Protein 8W0N (pdb70)

Foldseek 3Di:
DFQQLAAAEEEFAQLLFFLNLLLLLLSLLSAYEYEAEHADPVTDNVVSQVSSVVNHYHYDYDYAQLLDLVRLLVSQVCSCVPRNHHAEYELEWADFDFAAPVPDDPVRLVVRLSNQAVSLLSNLVNNVVRCLVVLHLHEYEYEAALLLPDPDGRTNSNSVRRVNNLVSFLVVQVVCVVSNYAGEYEHEAAEPIPVSCVVLVPPVSVQVSLQLAQQRDHHYSNLSSVVVVCCRHCVCSVDHSYYHYDYNCNNVTGHDDD/DFQQLAAAEEEFAQCLFFLNLLLLLVSLLNAYEYEAEHADCVSVSVVSQVSSVVSHYHYDYDYAQLLDLVRLLVSQVCSCVPRNAHAEYELEWADFDFDAPVPDDVVRLCVRLSRQAVSLLSNLVNNVVRCQVPLHLHEYEYEAALLLPDPDGRTNSNSVRRVNNLVSQLVSQVVCVVSNYAGEYEHEAAEPIVVVCVVQVPPVSVQVSQQLAQQRDHHYSNLSSVVVVCCRHCVVSVDHSYYHYDYNCNNVTGHDDD

InterPro domains:
  IPR002347 Short-chain dehydrogenase/reductase SDR [PF13561] (14-251)
  IPR002347 Short-chain dehydrogenase/reductase SDR [PR00080] (84-95)
  IPR002347 Short-chain dehydrogenase/reductase SDR [PR00080] (138-146)
  IPR002347 Short-chain dehydrogenase/reductase SDR [PR00080] (158-177)
  IPR002347 Short-chain dehydrogenase/reductase SDR [PR00081] (9-26)
  IPR002347 Short-chain dehydrogenase/reductase SDR [PR00081] (84-95)
  IPR002347 Short-chain dehydrogenase/reductase SDR [PR00081] (132-148)
  IPR002347 Short-chain dehydrogenase/reductase SDR [PR00081] (158-177)
  IPR002347 Short-chain dehydrogenase/reductase SDR [PR00081] (179-196)
  IPR002347 Short-chain dehydrogenase/reductase SDR [PR00081] (214-234)
  IPR020904 Short-chain dehydrogenase/reductase, conserved site [PS00061] (145-173)
  IPR036291 NAD(P)-binding domain superfamily [SSF51735] (6-252)
  IPR050259 Short-chain dehydrogenases/reductases [PTHR42879] (4-252)

B-factor: mean 18.93, std 8.7, range [7.74, 87.68]

Organism: Bacillus subtilis (strain 168) (NCBI:txid224308)

Structure (mmCIF, N/CA/C/O backbone):
data_8W0N
#
_entry.id   8W0N
#
_cell.length_a   64.844
_cell.length_b   127.698
_cell.length_c   63.598
_cell.angle_alpha   90.000
_cell.angle_beta   109.381
_cell.angle_gamma   90.000
#
_symmetry.space_group_name_H-M   'C 1 2 1'
#
loop_
_entity.id
_entity.type
_entity.pdbx_description
1 polymer IRED
2 non-polymer NICOTINAMIDE-ADENINE-DINUCLEOTIDE
3 non-polymer 'DIMETHYL SULFOXIDE'
4 non-polymer DI(HYDROXYETHYL)ETHER
5 non-polymer 'PHOSPHATE ION'
6 water water
#
loop_
_atom_site.group_PDB
_atom_site.id
_atom_site.type_symbol
_atom_site.label_atom_id
_atom_site.label_alt_id
_atom_site.label_comp_id
_atom_site.label_asym_id
_atom_site.label_entity_id
_atom_site.label_seq_id
_atom_site.pdbx_PDB_ins_code
_atom_site.Cartn_x
_atom_site.Cartn_y
_atom_site.Cartn_z
_atom_site.occupancy
_atom_site.B_iso_or_equiv
_atom_site.auth_seq_id
_atom_site.auth_comp_id
_atom_site.auth_asym_id
_atom_site.auth_atom_id
_atom_site.pdbx_PDB_model_num
ATOM 1 N N . MET A 1 1 ? 0.276 -30.615 4.177 1.000 20.250 1 MET A N 1
ATOM 2 C CA . MET A 1 1 ? 0.215 -29.844 2.898 1.000 17.818 1 MET A CA 1
ATOM 3 C C . MET A 1 1 ? 1.598 -29.358 2.490 1.000 18.138 1 MET A C 1
ATOM 4 O O . MET A 1 1 ? 1.933 -29.428 1.300 1.000 18.312 1 MET A O 1
ATOM 9 N N . TYR A 1 2 ? 2.370 -28.807 3.433 1.000 15.712 2 TYR A N 1
ATOM 10 C CA . TYR A 1 2 ? 3.678 -28.243 3.132 1.000 16.354 2 TYR A CA 1
ATOM 11 C C . TYR A 1 2 ? 4.735 -29.157 3.734 1.000 17.945 2 TYR A C 1
ATOM 12 O O . TYR A 1 2 ? 5.011 -29.108 4.923 1.000 17.394 2 TYR A O 1
ATOM 21 N N . PRO A 1 3 ? 5.338 -30.057 2.940 1.000 18.702 3 PRO A N 1
ATOM 22 C CA . PRO A 1 3 ? 6.220 -31.063 3.520 1.000 19.620 3 PRO A CA 1
ATOM 23 C C . PRO A 1 3 ? 7.411 -30.486 4.287 1.000 19.778 3 PRO A C 1
ATOM 24 O O . PRO A 1 3 ? 7.941 -31.098 5.196 1.000 20.988 3 PRO A O 1
ATOM 28 N N . ASP A 1 4 ? 7.846 -29.289 3.908 1.000 19.926 4 ASP A N 1
ATOM 29 C CA . ASP A 1 4 ? 9.008 -28.666 4.513 1.000 19.097 4 ASP A CA 1
ATOM 30 C C . ASP A 1 4 ? 8.727 -28.192 5.938 1.000 18.593 4 ASP A C 1
ATOM 31 O O . ASP A 1 4 ? 9.664 -27.927 6.692 1.000 20.928 4 ASP A O 1
ATOM 36 N N . LEU A 1 5 ? 7.444 -28.099 6.342 1.000 17.777 5 LEU A N 1
ATOM 37 C CA . LEU A 1 5 ? 7.143 -27.675 7.697 1.000 17.328 5 LEU A CA 1
ATOM 38 C C . LEU A 1 5 ? 7.271 -28.814 8.710 1.000 18.060 5 LEU A C 1
ATOM 39 O O . LEU A 1 5 ? 7.305 -28.559 9.919 1.000 18.705 5 LEU A O 1
ATOM 44 N N . LYS A 1 6 ? 7.309 -30.067 8.250 1.000 19.392 6 LYS A N 1
ATOM 45 C CA . LYS A 1 6 ? 7.454 -31.188 9.166 1.000 19.949 6 LYS A CA 1
ATOM 46 C C . LYS A 1 6 ? 8.720 -31.034 9.987 1.000 19.553 6 LYS A C 1
ATOM 47 O O . LYS A 1 6 ? 9.801 -30.830 9.439 1.000 21.710 6 LYS A O 1
ATOM 53 N N . GLY A 1 7 ? 8.571 -31.080 11.308 1.000 20.296 7 GLY A N 1
ATOM 54 C CA . GLY A 1 7 ? 9.707 -30.944 12.201 1.000 21.607 7 GLY A CA 1
ATOM 55 C C . GLY A 1 7 ? 10.203 -29.533 12.472 1.000 20.380 7 GLY A C 1
ATOM 56 O O . GLY A 1 7 ? 11.104 -29.355 13.302 1.000 21.785 7 GLY A O 1
ATOM 57 N N . LYS A 1 8 ? 9.614 -28.517 11.828 1.000 19.020 8 LYS A N 1
ATOM 58 C CA . LYS A 1 8 ? 9.981 -27.143 12.117 1.000 18.137 8 LYS A CA 1
ATOM 59 C C . LYS A 1 8 ? 9.428 -26.775 13.493 1.000 17.554 8 LYS A C 1
ATOM 60 O O . LYS A 1 8 ? 8.323 -27.186 13.865 1.000 19.557 8 LYS A O 1
ATOM 66 N N . VAL A 1 9 ? 10.181 -25.933 14.201 1.000 17.105 9 VAL A N 1
ATOM 67 C CA . VAL A 1 9 ? 9.790 -25.468 15.520 1.000 17.071 9 VAL A CA 1
ATOM 68 C C . VAL A 1 9 ? 9.184 -24.078 15.364 1.000 16.079 9 VAL A C 1
ATOM 69 O O . VAL A 1 9 ? 9.853 -23.141 14.931 1.000 16.603 9 VAL A O 1
ATOM 73 N N . VAL A 1 10 ? 7.917 -23.951 15.771 1.000 15.110 10 VAL A N 1
ATOM 74 C CA . VAL A 1 10 ? 7.176 -22.709 15.664 1.000 15.248 10 VAL A CA 1
ATOM 75 C C . VAL A 1 10 ? 6.690 -22.286 17.050 1.000 16.472 10 VAL A C 1
ATOM 76 O O . VAL A 1 10 ? 6.053 -23.069 17.746 1.000 16.892 10 VAL A O 1
ATOM 80 N N . ALA A 1 11 ? 7.028 -21.069 17.457 1.000 15.252 11 ALA A N 1
ATOM 81 C CA . ALA A 1 11 ? 6.518 -20.498 18.697 1.000 14.481 11 ALA A CA 1
ATOM 82 C C . ALA A 1 11 ? 5.438 -19.480 18.362 1.000 13.479 11 ALA A C 1
ATOM 83 O O . ALA A 1 11 ? 5.616 -18.688 17.454 1.000 14.786 11 ALA A O 1
ATOM 85 N N . ILE A 1 12 ? 4.332 -19.515 19.120 1.000 14.093 12 ILE A N 1
ATOM 86 C CA . ILE A 1 12 ? 3.175 -18.688 18.839 1.000 13.586 12 ILE A CA 1
ATOM 87 C C . ILE A 1 12 ? 2.758 -18.004 20.139 1.000 13.078 12 ILE A C 1
ATOM 88 O O . ILE A 1 12 ? 2.465 -18.694 21.124 1.000 14.322 1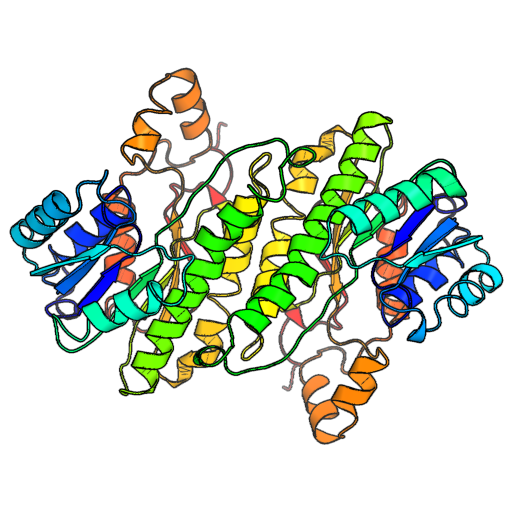2 ILE A O 1
ATOM 93 N N . THR A 1 13 ? 2.723 -16.676 20.152 1.000 13.963 13 THR A N 1
ATOM 94 C CA . THR A 1 13 ? 2.241 -15.973 21.321 1.000 13.041 13 THR A CA 1
ATOM 95 C C . THR A 1 13 ? 0.722 -15.860 21.308 1.000 14.948 13 THR A C 1
ATOM 96 O O . THR A 1 13 ? 0.082 -15.852 20.278 1.000 14.966 13 THR A O 1
ATOM 100 N N . GLY A 1 14 ? 0.141 -15.797 22.509 1.000 15.718 14 GLY A N 1
ATOM 101 C CA . GLY A 1 14 ? -1.305 -15.682 22.614 1.000 16.887 14 GLY A CA 1
ATOM 102 C C . GLY A 1 14 ? -2.040 -16.870 22.001 1.000 15.879 14 GLY A C 1
ATOM 103 O O . GLY A 1 14 ? -3.086 -16.711 21.404 1.000 18.737 14 GLY A O 1
ATOM 104 N N . ALA A 1 15 ? -1.526 -18.085 22.236 1.000 16.109 15 ALA A N 1
ATOM 105 C CA . ALA A 1 15 ? -1.967 -19.252 21.484 1.000 15.852 15 ALA A CA 1
ATOM 106 C C . ALA A 1 15 ? -2.956 -20.125 22.245 1.000 17.017 15 ALA A C 1
ATOM 107 O O . ALA A 1 15 ? -3.345 -21.171 21.725 1.000 16.407 15 ALA A O 1
ATOM 109 N N . ALA A 1 16 ? -3.452 -19.664 23.420 1.000 16.279 16 ALA A N 1
ATOM 110 C CA . ALA A 1 16 ? -4.486 -20.441 24.114 1.000 16.778 16 ALA A CA 1
ATOM 111 C C . ALA A 1 16 ? -5.896 -20.217 23.579 1.000 16.425 16 ALA A C 1
ATOM 112 O O . ALA A 1 16 ? -6.795 -20.983 23.907 1.000 18.662 16 ALA A O 1
ATOM 114 N N . THR A 1 17 ? -6.061 -19.208 22.715 1.000 15.522 17 THR A N 1
ATOM 115 C CA . THR A 1 17 ? -7.351 -18.800 22.213 1.000 15.877 17 THR A CA 1
ATOM 116 C C . THR A 1 17 ? -7.217 -18.347 20.771 1.000 14.347 17 THR A C 1
ATOM 117 O O . THR A 1 17 ? -6.105 -18.084 20.278 1.000 14.669 17 THR A O 1
ATOM 121 N N . GLY A 1 18 ? -8.386 -18.229 20.131 1.000 15.069 18 GLY A N 1
ATOM 122 C CA . GLY A 1 18 ? -8.494 -17.418 18.929 1.000 14.127 18 GLY A CA 1
ATOM 123 C C . GLY A 1 18 ? -7.573 -17.837 17.793 1.000 14.431 18 GLY A C 1
ATOM 124 O O . GLY A 1 18 ? -7.395 -19.005 17.488 1.000 15.114 18 GLY A O 1
ATOM 125 N N . LEU A 1 19 ? -7.031 -16.831 17.108 1.000 12.744 19 LEU A N 1
ATOM 126 C CA . LEU A 1 19 ? -6.209 -17.081 15.935 1.000 12.982 19 LEU A CA 1
ATOM 127 C C . LEU A 1 19 ? -4.930 -17.831 16.315 1.000 12.367 19 LEU A C 1
ATOM 128 O O . LEU A 1 19 ? -4.469 -18.650 15.522 1.000 13.353 19 LEU A O 1
ATOM 133 N N . GLY A 1 20 ? -4.363 -17.542 17.481 1.000 12.875 20 GLY A N 1
ATOM 134 C CA . GLY A 1 20 ? -3.176 -18.239 17.896 1.000 13.230 20 GLY A CA 1
ATOM 135 C C . GLY A 1 20 ? -3.394 -19.732 18.075 1.000 14.238 20 GLY A C 1
ATOM 136 O O . GLY A 1 20 ? -2.609 -20.540 17.630 1.000 14.252 20 GLY A O 1
ATOM 137 N N . LYS A 1 21 ? -4.514 -20.078 18.705 1.000 13.318 21 LYS A N 1
ATOM 138 C CA . LYS A 1 21 ? -4.927 -21.468 18.817 1.000 14.676 21 LYS A CA 1
ATOM 139 C C . LYS A 1 21 ? -5.097 -22.115 17.445 1.000 15.619 21 LYS A C 1
ATOM 140 O O . LYS A 1 21 ? -4.632 -23.220 17.218 1.000 15.527 21 LYS A O 1
ATOM 146 N N . ALA A 1 22 ? -5.791 -21.432 16.547 1.000 14.850 22 ALA A N 1
ATOM 147 C CA . ALA A 1 22 ? -6.038 -21.995 15.233 1.000 13.961 22 ALA A CA 1
ATOM 148 C C . ALA A 1 22 ? -4.725 -22.227 14.494 1.000 14.656 22 ALA A C 1
ATOM 149 O O . ALA A 1 22 ? -4.549 -23.239 13.786 1.000 15.301 22 ALA A O 1
ATOM 151 N N . MET A 1 23 ? -3.805 -21.278 14.599 1.000 13.779 23 MET A N 1
ATOM 152 C CA . MET A 1 23 ? -2.496 -21.461 13.981 1.000 13.695 23 MET A CA 1
ATOM 153 C C . MET A 1 23 ? -1.737 -22.620 14.599 1.000 14.303 23 MET A C 1
ATOM 154 O O . MET A 1 23 ? -1.143 -23.414 13.885 1.000 15.041 23 MET A O 1
ATOM 159 N N . ALA A 1 24 ? -1.772 -22.737 15.926 1.000 13.922 24 ALA A N 1
ATOM 160 C CA . ALA A 1 24 ? -1.105 -23.861 16.573 1.000 15.042 24 ALA A CA 1
ATOM 161 C C . ALA A 1 24 ? -1.604 -25.193 15.995 1.000 15.146 24 ALA A C 1
ATOM 162 O O . ALA A 1 24 ? -0.816 -26.047 15.636 1.000 15.988 24 ALA A O 1
ATOM 164 N N . ILE A 1 25 ? -2.933 -25.352 15.922 1.000 14.765 25 ILE A N 1
ATOM 165 C CA . ILE A 1 25 ? -3.526 -26.566 15.422 1.000 16.071 25 ILE A CA 1
ATOM 166 C C . ILE A 1 25 ? -3.123 -26.819 13.965 1.000 16.168 25 ILE A C 1
ATOM 167 O O . ILE A 1 25 ? -2.801 -27.948 13.607 1.000 16.695 25 ILE A O 1
ATOM 172 N N . ARG A 1 26 ? -3.196 -25.797 13.104 1.000 15.652 26 ARG A N 1
ATOM 173 C CA . ARG A 1 26 ? -2.785 -25.954 11.720 1.000 16.122 26 ARG A CA 1
ATOM 174 C C . ARG A 1 26 ? -1.318 -26.378 11.609 1.000 15.963 26 ARG A C 1
ATOM 175 O O . ARG A 1 26 ? -0.993 -27.252 10.803 1.000 16.520 26 ARG A O 1
ATOM 183 N N . PHE A 1 27 ? -0.405 -25.778 12.382 1.000 15.092 27 PHE A N 1
ATOM 184 C CA . PHE A 1 27 ? 0.980 -26.219 12.329 1.000 15.905 27 PHE A CA 1
ATOM 185 C C . PHE A 1 27 ? 1.079 -27.665 12.817 1.000 16.093 27 PHE A C 1
ATOM 186 O O . PHE A 1 27 ? 1.925 -28.394 12.367 1.000 17.193 27 PHE A O 1
ATOM 194 N N . GLY A 1 28 ? 0.220 -28.073 13.764 1.000 16.906 28 GLY A N 1
ATOM 195 C CA . GLY A 1 28 ? 0.144 -29.478 14.113 1.000 18.267 28 GLY A CA 1
ATOM 196 C C . GLY A 1 28 ? -0.193 -30.366 12.920 1.000 19.285 28 GLY A C 1
ATOM 197 O O . GLY A 1 28 ? 0.422 -31.410 12.730 1.000 19.184 28 GLY A O 1
ATOM 198 N N A LYS A 1 29 ? -1.181 -29.952 12.112 0.500 18.510 29 LYS A N 1
ATOM 199 N N B LYS A 1 29 ? -1.176 -29.954 12.109 0.500 18.918 29 LYS A N 1
ATOM 200 C CA A LYS A 1 29 ? -1.552 -30.702 10.919 0.500 18.383 29 LYS A CA 1
ATOM 201 C CA B LYS A 1 29 ? -1.549 -30.710 10.921 0.500 19.330 29 LYS A CA 1
ATOM 202 C C A LYS A 1 29 ? -0.361 -30.822 9.967 0.500 19.120 29 LYS A C 1
ATOM 203 C C B LYS A 1 29 ? -0.362 -30.824 9.964 0.500 19.464 29 LYS A C 1
ATOM 204 O O A LYS A 1 29 ? -0.251 -31.788 9.229 0.500 21.221 29 LYS A O 1
ATOM 205 O O B LYS A 1 29 ? -0.249 -31.803 9.241 0.500 21.534 29 LYS A O 1
ATOM 216 N N . GLU A 1 30 ? 0.508 -29.811 9.953 1.000 16.892 30 GLU A N 1
ATOM 217 C CA . GLU A 1 30 ? 1.716 -29.811 9.128 1.000 17.814 30 GLU A CA 1
ATOM 218 C C . GLU A 1 30 ? 2.886 -30.536 9.796 1.000 18.002 30 GLU A C 1
ATOM 219 O O . GLU A 1 30 ? 4.013 -30.537 9.270 1.000 19.463 30 GLU A O 1
ATOM 225 N N . HIS A 1 31 ? 2.637 -31.140 10.973 1.000 18.757 31 HIS A N 1
ATOM 226 C CA . HIS A 1 31 ? 3.621 -31.949 11.676 1.000 19.763 31 HIS A CA 1
ATOM 227 C C . HIS A 1 31 ? 4.777 -31.121 12.222 1.000 19.245 31 HIS A C 1
ATOM 228 O O . HIS A 1 31 ? 5.908 -31.605 12.342 1.000 20.638 31 HIS A O 1
ATOM 235 N N . ALA A 1 32 ? 4.473 -29.873 12.580 1.000 18.105 32 ALA A N 1
ATOM 236 C CA . ALA A 1 32 ? 5.458 -29.025 13.225 1.000 17.668 32 ALA A CA 1
ATOM 237 C C . ALA A 1 32 ? 5.494 -29.285 14.733 1.000 18.413 32 ALA A C 1
ATOM 238 O O . ALA A 1 32 ? 4.647 -29.990 15.268 1.000 19.057 32 ALA A O 1
ATOM 240 N N . LYS A 1 33 ? 6.502 -28.693 15.372 1.000 18.002 33 LYS A N 1
ATOM 241 C CA . LYS A 1 33 ? 6.720 -28.709 16.811 1.000 18.587 33 LYS A CA 1
ATOM 242 C C . LYS A 1 33 ? 6.379 -27.334 17.350 1.000 17.982 33 LYS A C 1
ATOM 243 O O . LYS A 1 33 ? 7.045 -26.364 17.006 1.000 18.254 33 LYS A O 1
ATOM 249 N N . VAL A 1 34 ? 5.293 -27.260 18.136 1.000 17.721 34 VAL A N 1
ATOM 250 C CA . VAL A 1 34 ? 4.687 -25.971 18.460 1.000 17.870 34 VAL A CA 1
ATOM 251 C C . VAL A 1 34 ? 4.909 -25.615 19.934 1.000 17.513 34 VAL A C 1
ATOM 252 O O . VAL A 1 34 ? 4.602 -26.392 20.854 1.000 18.576 34 VAL A O 1
ATOM 256 N N . VAL A 1 35 ? 5.402 -24.396 20.154 1.000 16.567 35 VAL A N 1
ATOM 257 C CA . VAL A 1 35 ? 5.488 -23.803 21.483 1.000 16.273 35 VAL A CA 1
ATOM 258 C C . VAL A 1 35 ? 4.304 -22.857 21.621 1.000 16.723 35 VAL A C 1
ATOM 259 O O . VAL A 1 35 ? 4.209 -21.846 20.936 1.000 16.033 35 VAL A O 1
ATOM 263 N N . ILE A 1 36 ? 3.393 -23.233 22.509 1.000 16.552 36 ILE A N 1
ATOM 264 C CA . ILE A 1 36 ? 2.144 -22.526 22.748 1.000 16.634 36 ILE A CA 1
ATOM 265 C C . ILE A 1 36 ? 2.368 -21.595 23.933 1.000 16.240 36 ILE A C 1
ATOM 266 O O . ILE A 1 36 ? 2.348 -22.038 25.086 1.000 17.062 36 ILE A O 1
ATOM 271 N N . ASN A 1 37 ? 2.643 -20.324 23.661 1.000 16.117 37 ASN A N 1
ATOM 272 C CA . ASN A 1 37 ? 2.684 -19.348 24.727 1.000 15.434 37 ASN A CA 1
ATOM 273 C C . ASN A 1 37 ? 1.234 -18.967 25.070 1.000 15.738 37 ASN A C 1
ATOM 274 O O . ASN A 1 37 ? 0.366 -18.834 24.209 1.000 16.182 37 ASN A O 1
ATOM 279 N N . TYR A 1 38 ? 1.001 -18.753 26.363 1.000 15.926 38 TYR A N 1
ATOM 280 C CA . TYR A 1 38 ? -0.301 -18.334 26.861 1.000 17.591 38 TYR A CA 1
ATOM 281 C C . TYR A 1 38 ? -0.099 -17.294 27.951 1.000 16.800 38 TYR A C 1
ATOM 282 O O . TYR A 1 38 ? 0.967 -17.220 28.543 1.000 17.541 38 TYR A O 1
ATOM 291 N N . TYR A 1 39 ? -1.117 -16.456 28.180 1.000 17.669 39 TYR A N 1
ATOM 292 C CA . TYR A 1 39 ? -0.992 -15.324 29.093 1.000 18.738 39 TYR A CA 1
ATOM 293 C C . TYR A 1 39 ? -1.261 -15.659 30.554 1.000 19.445 39 TYR A C 1
ATOM 294 O O . TYR A 1 39 ? -0.545 -15.141 31.412 1.000 20.397 39 TYR A O 1
ATOM 303 N N . SER A 1 40 ? -2.324 -16.426 30.828 1.000 20.245 40 SER A N 1
ATOM 304 C CA . SER A 1 40 ? -2.818 -16.605 32.184 1.000 21.621 40 SER A CA 1
ATOM 305 C C . SER A 1 40 ? -3.250 -18.043 32.401 1.000 21.016 40 SER A C 1
ATOM 306 O O . SER A 1 40 ? -3.789 -18.697 31.515 1.000 20.412 40 SER A O 1
ATOM 309 N N . ASN A 1 41 ? -3.061 -18.520 33.641 1.000 23.981 41 ASN A N 1
ATOM 310 C CA . ASN A 1 41 ? -3.542 -19.841 34.017 1.000 23.692 41 ASN A CA 1
ATOM 311 C C . ASN A 1 41 ? -5.063 -19.878 34.177 1.000 23.637 41 ASN A C 1
ATOM 312 O O . ASN A 1 41 ? -5.622 -20.939 34.423 1.000 25.717 41 ASN A O 1
ATOM 317 N N . THR A 1 42 ? -5.752 -18.750 33.987 1.000 23.898 42 THR A N 1
ATOM 318 C CA . THR A 1 42 ? -7.203 -18.760 33.814 1.000 23.697 42 THR A CA 1
ATOM 319 C C . THR A 1 42 ? -7.589 -19.319 32.440 1.000 23.972 42 THR A C 1
ATOM 320 O O . THR A 1 42 ? -8.744 -19.656 32.230 1.000 24.469 42 THR A O 1
ATOM 324 N N . GLN A 1 43 ? -6.614 -19.431 31.519 1.000 21.801 43 GLN A N 1
ATOM 325 C CA . GLN A 1 43 ? -6.851 -19.950 30.181 1.000 20.272 43 GLN A CA 1
ATOM 326 C C . GLN A 1 43 ? -6.659 -21.462 30.169 1.000 21.208 43 GLN A C 1
ATOM 327 O O . GLN A 1 43 ? -6.370 -22.087 31.193 1.000 22.103 43 GLN A O 1
ATOM 333 N N . ASP A 1 44 ? -6.836 -22.067 28.986 1.000 21.331 44 ASP A N 1
ATOM 334 C CA . ASP A 1 44 ? -6.760 -23.510 28.844 1.000 20.744 44 ASP A CA 1
ATOM 335 C C . ASP A 1 44 ? -5.745 -23.871 27.764 1.000 20.439 44 ASP A C 1
ATOM 336 O O . ASP A 1 44 ? -6.084 -24.437 26.717 1.000 20.509 44 ASP A O 1
ATOM 341 N N . PRO A 1 45 ? -4.448 -23.610 27.990 1.000 19.647 45 PRO A N 1
ATOM 342 C CA . PRO A 1 45 ? -3.443 -23.930 26.975 1.000 18.991 45 PRO A CA 1
ATOM 343 C C . PRO A 1 45 ? -3.297 -25.430 26.760 1.000 19.290 45 PRO A C 1
ATOM 344 O O . PRO A 1 45 ? -2.937 -25.895 25.675 1.000 19.987 45 PRO A O 1
ATOM 348 N N . ASN A 1 46 ? -3.581 -26.224 27.787 1.000 20.076 46 ASN A N 1
ATOM 349 C CA . ASN A 1 46 ? -3.370 -27.653 27.659 1.000 21.359 46 ASN A CA 1
ATOM 350 C C . ASN A 1 46 ? -4.349 -28.263 26.654 1.000 21.687 46 ASN A C 1
ATOM 351 O O . ASN A 1 46 ? -4.002 -29.234 25.989 1.000 22.935 46 ASN A O 1
ATOM 356 N N . ALA A 1 47 ? -5.555 -27.693 26.536 1.000 21.132 47 ALA A N 1
ATOM 357 C CA . ALA A 1 47 ? -6.494 -28.186 25.532 1.000 21.478 47 ALA A CA 1
ATOM 358 C C . ALA A 1 47 ? -5.909 -27.973 24.131 1.000 20.520 47 ALA A C 1
ATOM 359 O O . ALA A 1 47 ? -6.046 -28.836 23.271 1.000 21.407 47 ALA A O 1
ATOM 361 N N . VAL A 1 48 ? -5.234 -26.832 23.915 1.000 18.919 48 VAL A N 1
ATOM 362 C CA . VAL A 1 48 ? -4.612 -26.557 22.625 1.000 19.519 48 VAL A CA 1
ATOM 363 C C . VAL A 1 48 ? -3.493 -27.553 22.378 1.000 19.256 48 VAL A C 1
ATOM 364 O O . VAL A 1 48 ? -3.356 -28.055 21.270 1.000 20.466 48 VAL A O 1
ATOM 368 N N . LYS A 1 49 ? -2.659 -27.803 23.404 1.000 18.850 49 LYS A N 1
ATOM 369 C CA . LYS A 1 49 ? -1.570 -28.745 23.284 1.000 20.008 49 LYS A CA 1
ATOM 370 C C . LYS A 1 49 ? -2.125 -30.087 22.815 1.000 19.745 49 LYS A C 1
ATOM 371 O O . LYS A 1 49 ? -1.606 -30.682 21.868 1.000 20.038 49 LYS A O 1
ATOM 377 N N . GLU A 1 50 ? -3.215 -30.541 23.448 1.000 19.444 50 GLU A N 1
ATOM 378 C CA . GLU A 1 50 ? -3.790 -31.802 23.051 1.000 21.509 50 GLU A CA 1
ATOM 379 C C . GLU A 1 50 ? -4.288 -31.788 21.610 1.000 21.641 50 GLU A C 1
ATOM 380 O O . GLU A 1 50 ? -4.118 -32.783 20.886 1.000 23.112 50 GLU A O 1
ATOM 386 N N . GLU A 1 51 ? -4.905 -30.683 21.186 1.000 21.056 51 GLU A N 1
ATOM 387 C CA . GLU A 1 51 ? -5.410 -30.588 19.824 1.000 21.159 51 GLU A CA 1
ATOM 388 C C . GLU A 1 51 ? -4.251 -30.589 18.824 1.000 21.168 51 GLU A C 1
ATOM 389 O O . GLU A 1 51 ? -4.384 -31.132 17.742 1.000 21.047 51 GLU A O 1
ATOM 395 N N . VAL A 1 52 ? -3.133 -29.919 19.130 1.000 19.087 52 VAL A N 1
ATOM 396 C CA . VAL A 1 52 ? -1.991 -29.878 18.224 1.000 21.084 52 VAL A CA 1
ATOM 397 C C . VAL A 1 52 ? -1.457 -31.295 18.044 1.000 20.998 52 VAL A C 1
ATOM 398 O O . VAL A 1 52 ? -1.115 -31.718 16.931 1.000 21.144 52 VAL A O 1
ATOM 402 N N . ILE A 1 53 ? -1.325 -32.030 19.151 1.000 21.221 53 ILE A N 1
ATOM 403 C CA . ILE A 1 53 ? -0.822 -33.395 19.090 1.000 22.014 53 ILE A CA 1
ATOM 404 C C . ILE A 1 53 ? -1.772 -34.290 18.295 1.000 23.955 53 ILE A C 1
ATOM 405 O O . ILE A 1 53 ? -1.329 -35.055 17.431 1.000 25.210 53 ILE A O 1
ATOM 410 N N . LYS A 1 54 ? -3.076 -34.175 18.567 1.000 23.117 54 LYS A N 1
ATOM 411 C CA . LYS A 1 54 ? -4.050 -34.951 17.837 1.000 23.079 54 LYS A CA 1
ATOM 412 C C . LYS A 1 54 ? -3.952 -34.672 16.328 1.000 23.325 54 LYS A C 1
ATOM 413 O O . LYS A 1 54 ? -4.134 -35.571 15.498 1.000 26.419 54 LYS A O 1
ATOM 419 N N . ALA A 1 55 ? -3.692 -33.422 15.949 1.000 23.228 55 ALA A N 1
ATOM 420 C CA . ALA A 1 55 ? -3.661 -33.003 14.548 1.000 23.702 55 ALA A CA 1
ATOM 421 C C . ALA A 1 55 ? -2.463 -33.577 13.793 1.000 23.050 55 ALA A C 1
ATOM 422 O O . ALA A 1 55 ? -2.457 -33.547 12.549 1.000 24.932 55 ALA A O 1
ATOM 424 N N . GLY A 1 56 ? -1.426 -34.009 14.528 1.000 23.298 56 GLY A N 1
ATOM 425 C CA . GLY A 1 56 ? -0.219 -34.551 13.925 1.000 23.518 56 GLY A CA 1
ATOM 426 C C . GLY A 1 56 ? 1.085 -33.884 14.350 1.000 21.993 56 GLY A C 1
ATOM 427 O O . GLY A 1 56 ? 2.151 -34.186 13.797 1.000 25.175 56 GLY A O 1
ATOM 428 N N . GLY A 1 57 ? 1.049 -33.015 15.359 1.000 21.726 57 GLY A N 1
ATOM 429 C CA . GLY A 1 57 ? 2.243 -32.293 15.735 1.000 23.272 57 GLY A CA 1
ATOM 430 C C . GLY A 1 57 ? 2.750 -32.685 17.115 1.000 22.938 57 GLY A C 1
ATOM 431 O O . GLY A 1 57 ? 2.284 -33.658 17.730 1.000 24.887 57 GLY A O 1
ATOM 432 N N . GLU A 1 58 ? 3.747 -31.927 17.563 1.000 21.169 58 GLU A N 1
ATOM 433 C CA . GLU A 1 58 ? 4.225 -31.996 18.929 1.000 20.642 58 GLU A CA 1
ATOM 434 C C . GLU A 1 58 ? 3.975 -30.622 19.539 1.000 20.706 58 GLU A C 1
ATOM 435 O O . GLU A 1 58 ? 3.940 -29.641 18.819 1.000 20.192 58 GLU A O 1
ATOM 441 N N . ALA A 1 59 ? 3.855 -30.523 20.863 1.000 20.584 59 ALA A N 1
ATOM 442 C CA . ALA A 1 59 ? 3.548 -29.240 21.470 1.000 20.647 59 ALA A CA 1
ATOM 443 C C . ALA A 1 59 ? 3.980 -29.236 22.923 1.000 20.623 59 ALA A C 1
ATOM 444 O O . ALA A 1 59 ? 3.934 -30.247 23.630 1.000 24.700 59 ALA A O 1
ATOM 446 N N . VAL A 1 60 ? 4.370 -28.047 23.361 1.000 20.837 60 VAL A N 1
ATOM 447 C CA . VAL A 1 60 ? 4.554 -27.723 24.767 1.000 20.875 60 VAL A CA 1
ATOM 448 C C . VAL A 1 60 ? 3.858 -26.376 25.022 1.000 19.577 60 VAL A C 1
ATOM 449 O O . VAL A 1 60 ? 3.646 -25.607 24.077 1.000 20.519 60 VAL A O 1
ATOM 453 N N . VAL A 1 61 ? 3.596 -26.046 26.298 1.000 19.421 61 VAL A N 1
ATOM 454 C CA . VAL A 1 61 ? 2.994 -24.757 26.645 1.000 19.352 61 VAL A CA 1
ATOM 455 C C . VAL A 1 61 ? 3.970 -23.991 27.520 1.000 18.687 61 VAL A C 1
ATOM 456 O O . VAL A 1 61 ? 4.730 -24.580 28.279 1.000 20.496 61 VAL A O 1
ATOM 460 N N . VAL A 1 62 ? 3.869 -22.671 27.485 1.000 18.500 62 VAL A N 1
ATOM 461 C CA . VAL A 1 62 ? 4.688 -21.820 28.346 1.000 18.401 62 VAL A CA 1
ATOM 462 C C . VAL A 1 62 ? 3.952 -20.511 28.614 1.000 17.373 62 VAL A C 1
ATOM 463 O O . VAL A 1 62 ? 3.584 -19.774 27.700 1.000 17.744 62 VAL A O 1
ATOM 467 N N . GLN A 1 63 ? 3.800 -20.172 29.889 1.000 17.808 63 GLN A N 1
ATOM 468 C CA . GLN A 1 63 ? 3.184 -18.914 30.265 1.000 18.078 63 GLN A CA 1
ATOM 469 C C . GLN A 1 63 ? 4.183 -17.804 30.032 1.000 16.214 63 GLN A C 1
ATOM 470 O O . GLN A 1 63 ? 5.393 -17.953 30.242 1.000 18.658 63 GLN A O 1
ATOM 476 N N . GLY A 1 64 ? 3.672 -16.674 29.544 1.000 17.061 64 GLY A N 1
ATOM 477 C CA . GLY A 1 64 ? 4.506 -15.508 29.415 1.000 17.605 64 GLY A CA 1
ATOM 478 C C . GLY A 1 64 ? 3.692 -14.325 28.927 1.000 16.822 64 GLY A C 1
ATOM 479 O O . GLY A 1 64 ? 2.732 -14.444 28.137 1.000 17.360 64 GLY A O 1
ATOM 480 N N . ASP A 1 65 ? 4.112 -13.170 29.429 1.000 16.614 65 ASP A N 1
ATOM 481 C CA . ASP A 1 65 ? 3.495 -11.871 29.127 1.000 18.004 65 ASP A CA 1
ATOM 482 C C . ASP A 1 65 ? 4.431 -11.152 28.170 1.000 18.363 65 ASP A C 1
ATOM 483 O O . ASP A 1 65 ? 5.570 -10.851 28.527 1.000 18.137 65 ASP A O 1
ATOM 488 N N . VAL A 1 66 ? 3.961 -10.875 26.948 1.000 17.283 66 VAL A N 1
ATOM 489 C CA . VAL A 1 66 ? 4.829 -10.282 25.936 1.000 18.580 66 VAL A CA 1
ATOM 490 C C . VAL A 1 66 ? 5.154 -8.823 26.230 1.000 19.615 66 VAL A C 1
ATOM 491 O O . VAL A 1 66 ? 5.976 -8.286 25.495 1.000 22.074 66 VAL A O 1
ATOM 495 N N . THR A 1 67 ? 4.575 -8.219 27.277 1.000 21.146 67 THR A N 1
ATOM 496 C CA . THR A 1 67 ? 4.976 -6.900 27.755 1.000 22.816 67 THR A CA 1
ATOM 497 C C . THR A 1 67 ? 6.088 -6.973 28.796 1.000 25.709 67 THR A C 1
ATOM 498 O O . THR A 1 67 ? 6.334 -5.984 29.503 1.000 25.348 67 THR A O 1
ATOM 502 N N . LYS A 1 68 ? 6.725 -8.144 28.916 1.000 23.621 68 LYS A N 1
ATOM 503 C CA . LYS A 1 68 ? 7.847 -8.375 29.822 1.000 24.440 68 LYS A CA 1
ATOM 504 C C . LYS A 1 68 ? 8.963 -9.042 29.036 1.000 24.535 68 LYS A C 1
ATOM 505 O O . LYS A 1 68 ? 8.833 -10.158 28.558 1.000 22.586 68 LYS A O 1
ATOM 511 N N . GLU A 1 69 ? 10.045 -8.312 28.841 1.000 24.920 69 GLU A N 1
ATOM 512 C CA . GLU A 1 69 ? 11.147 -8.775 28.043 1.000 23.717 69 GLU A CA 1
ATOM 513 C C . GLU A 1 69 ? 11.662 -10.153 28.464 1.000 22.404 69 GLU A C 1
ATOM 514 O O . GLU A 1 69 ? 12.007 -10.989 27.638 1.000 23.485 69 GLU A O 1
ATOM 520 N N A GLU A 1 70 ? 11.770 -10.358 29.778 0.500 22.534 70 GLU A N 1
ATOM 521 N N B GLU A 1 70 ? 11.791 -10.379 29.767 0.500 23.092 70 GLU A N 1
ATOM 522 C CA A GLU A 1 70 ? 12.269 -11.619 30.300 0.500 21.971 70 GLU A CA 1
ATOM 523 C CA B GLU A 1 70 ? 12.333 -11.653 30.202 0.500 22.633 70 GLU A CA 1
ATOM 524 C C A GLU A 1 70 ? 11.374 -12.773 29.840 0.500 20.925 70 GLU A C 1
ATOM 525 C C B GLU A 1 70 ? 11.379 -12.788 29.823 0.500 21.310 70 GLU A C 1
ATOM 526 O O A GLU A 1 70 ? 11.847 -13.877 29.576 0.500 20.594 70 GLU A O 1
ATOM 527 O O B GLU A 1 70 ? 11.832 -13.901 29.576 0.500 20.949 70 GLU A O 1
ATOM 538 N N . ASP A 1 71 ? 10.061 -12.526 29.790 1.000 20.589 71 ASP A N 1
ATOM 539 C CA . ASP A 1 71 ? 9.106 -13.550 29.412 1.000 19.628 71 ASP A CA 1
ATOM 540 C C . ASP A 1 71 ? 9.231 -13.875 27.924 1.000 19.474 71 ASP A C 1
ATOM 541 O O . ASP A 1 71 ? 9.131 -15.030 27.514 1.000 19.547 71 ASP A O 1
ATOM 546 N N . VAL A 1 72 ? 9.485 -12.866 27.093 1.000 19.864 72 VAL A N 1
ATOM 547 C CA . VAL A 1 72 ? 9.686 -13.095 25.672 1.000 19.624 72 VAL A CA 1
ATOM 548 C C . VAL A 1 72 ? 10.946 -13.923 25.462 1.000 19.865 72 VAL A C 1
ATOM 549 O O . VAL A 1 72 ? 10.935 -14.886 24.707 1.000 19.189 72 VAL A O 1
ATOM 553 N N . LYS A 1 73 ? 12.027 -13.571 26.154 1.000 19.410 73 LYS A N 1
ATOM 554 C CA . LYS A 1 73 ? 13.244 -14.367 26.065 1.000 20.101 73 LYS A CA 1
ATOM 555 C C . LYS A 1 73 ? 12.967 -15.810 26.454 1.000 20.458 73 LYS A C 1
ATOM 556 O O . LYS A 1 73 ? 13.479 -16.736 25.832 1.000 20.097 73 LYS A O 1
ATOM 562 N N . ASN A 1 74 ? 12.133 -15.995 27.487 1.000 19.313 74 ASN A N 1
ATOM 563 C CA . ASN A 1 74 ? 11.837 -17.333 27.964 1.000 20.229 74 ASN A CA 1
ATOM 564 C C . ASN A 1 74 ? 11.014 -18.143 26.958 1.000 19.500 74 ASN A C 1
ATOM 565 O O . ASN A 1 74 ? 11.117 -19.363 26.881 1.000 19.755 74 ASN A O 1
ATOM 570 N N . ILE A 1 75 ? 10.184 -17.492 26.156 1.000 19.228 75 ILE A N 1
ATOM 571 C CA . ILE A 1 75 ? 9.454 -18.195 25.110 1.000 19.062 75 ILE A CA 1
ATOM 572 C C . ILE A 1 75 ? 10.435 -18.824 24.114 1.000 20.360 75 ILE A C 1
ATOM 573 O O . ILE A 1 75 ? 10.295 -19.992 23.752 1.000 21.057 75 ILE A O 1
ATOM 578 N N . VAL A 1 76 ? 11.404 -18.037 23.652 1.000 19.481 76 VAL A N 1
ATOM 579 C CA . VAL A 1 76 ? 12.436 -18.528 22.754 1.000 20.845 76 VAL A CA 1
ATOM 580 C C . VAL A 1 76 ? 13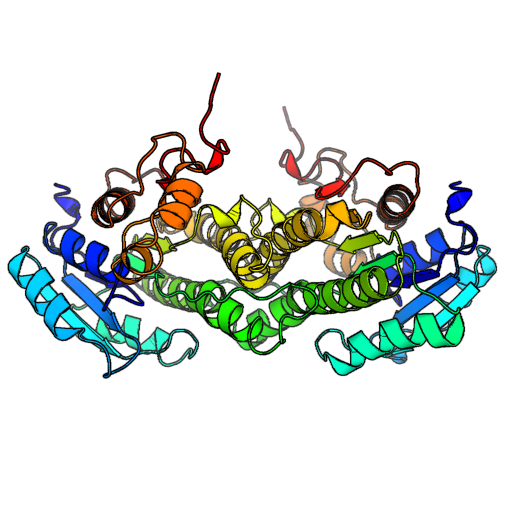.257 -19.632 23.413 1.000 20.950 76 VAL A C 1
ATOM 581 O O . VAL A 1 76 ? 13.490 -20.667 22.794 1.000 22.459 76 VAL A O 1
ATOM 585 N N . GLN A 1 77 ? 13.680 -19.433 24.670 1.000 20.587 77 GLN A N 1
ATOM 586 C CA . GLN A 1 77 ? 14.438 -20.455 25.376 1.000 22.611 77 GLN A CA 1
ATOM 587 C C . GLN A 1 77 ? 13.631 -21.736 25.521 1.000 21.325 77 GLN A C 1
ATOM 588 O O . GLN A 1 77 ? 14.203 -22.818 25.530 1.000 24.035 77 GLN A O 1
ATOM 594 N N . THR A 1 78 ? 12.314 -21.642 25.691 1.000 20.006 78 THR A N 1
ATOM 595 C CA . THR A 1 78 ? 11.471 -22.832 25.780 1.000 20.364 78 THR A CA 1
ATOM 596 C C . THR A 1 78 ? 11.554 -23.654 24.483 1.000 19.195 78 THR A C 1
ATOM 597 O O . THR A 1 78 ? 11.642 -24.878 24.519 1.000 20.104 78 THR A O 1
ATOM 601 N N . ALA A 1 79 ? 11.506 -22.982 23.333 1.000 18.889 79 ALA A N 1
ATOM 602 C CA . ALA A 1 79 ? 11.676 -23.677 22.064 1.000 19.482 79 ALA A CA 1
ATOM 603 C C . ALA A 1 79 ? 13.005 -24.432 22.029 1.000 20.915 79 ALA A C 1
ATOM 604 O O . ALA A 1 79 ? 13.047 -25.601 21.660 1.000 19.997 79 ALA A O 1
ATOM 606 N N A ILE A 1 80 ? 14.091 -23.755 22.423 0.500 21.507 80 ILE A N 1
ATOM 607 N N B ILE A 1 80 ? 14.094 -23.761 22.421 0.500 21.432 80 ILE A N 1
ATOM 608 C CA A ILE A 1 80 ? 15.411 -24.363 22.387 0.500 24.674 80 ILE A CA 1
ATOM 609 C CA B ILE A 1 80 ? 15.417 -24.370 22.399 0.500 24.429 80 ILE A CA 1
ATOM 610 C C A ILE A 1 80 ? 15.483 -25.544 23.365 0.500 23.832 80 ILE A C 1
ATOM 611 C C B ILE A 1 80 ? 15.484 -25.552 23.369 0.500 23.847 80 ILE A C 1
ATOM 612 O O A ILE A 1 80 ? 16.001 -26.611 23.023 0.500 24.276 80 ILE A O 1
ATOM 613 O O B ILE A 1 80 ? 16.003 -26.617 23.027 0.500 24.408 80 ILE A O 1
ATOM 622 N N . LYS A 1 81 ? 14.948 -25.373 24.583 1.000 22.644 81 LYS A N 1
ATOM 623 C CA . LYS A 1 81 ? 15.031 -26.416 25.604 1.000 24.108 81 LYS A CA 1
ATOM 624 C C . LYS A 1 81 ? 14.239 -27.643 25.166 1.000 22.903 81 LYS A C 1
ATOM 625 O O . LYS A 1 81 ? 14.706 -28.772 25.296 1.000 25.473 81 LYS A O 1
ATOM 631 N N . GLU A 1 82 ? 13.009 -27.409 24.683 1.000 20.703 82 GLU A N 1
ATOM 632 C CA . GLU A 1 82 ? 12.093 -28.509 24.461 1.000 21.538 82 GLU A CA 1
ATOM 633 C C . GLU A 1 82 ? 12.379 -29.211 23.140 1.000 24.000 82 GLU A C 1
ATOM 634 O O . GLU A 1 82 ? 12.168 -30.410 23.049 1.000 25.996 82 GLU A O 1
ATOM 640 N N . PHE A 1 83 ? 12.726 -28.444 22.094 1.000 22.183 83 PHE A N 1
ATOM 641 C CA . PHE A 1 83 ? 12.789 -28.965 20.737 1.000 21.345 83 PHE A CA 1
ATOM 642 C C . PHE A 1 83 ? 14.152 -28.764 20.074 1.000 22.377 83 PHE A C 1
ATOM 643 O O . PHE A 1 83 ? 14.349 -29.235 18.966 1.000 25.006 83 PHE A O 1
ATOM 651 N N . GLY A 1 84 ? 15.066 -28.023 20.692 1.000 22.461 84 GLY A N 1
ATOM 652 C CA . GLY A 1 84 ? 16.446 -27.924 20.241 1.000 22.392 84 GLY A CA 1
ATOM 653 C C . GLY A 1 84 ? 16.755 -26.756 19.307 1.000 22.346 84 GLY A C 1
ATOM 654 O O . GLY A 1 84 ? 17.921 -26.511 19.019 1.000 24.462 84 GLY A O 1
ATOM 655 N N . THR A 1 85 ? 15.727 -26.044 18.821 1.000 21.272 85 THR A N 1
ATOM 656 C CA . THR A 1 85 ? 15.925 -24.959 17.874 1.000 21.699 85 THR A CA 1
ATOM 657 C C . THR A 1 85 ? 14.660 -24.111 17.847 1.000 20.063 85 THR A C 1
ATOM 658 O O . THR A 1 85 ? 13.680 -24.401 18.519 1.000 19.988 85 THR A O 1
ATOM 662 N N . LEU A 1 86 ? 14.699 -23.072 17.003 1.000 18.846 86 LEU A N 1
ATOM 663 C CA . LEU A 1 86 ? 13.536 -22.279 16.659 1.000 17.632 86 LEU A CA 1
ATOM 664 C C . LEU A 1 86 ? 13.623 -22.008 15.169 1.000 17.469 86 LEU A C 1
ATOM 665 O O . LEU A 1 86 ? 14.671 -21.565 14.718 1.000 18.319 86 LEU A O 1
ATOM 670 N N . ASP A 1 87 ? 12.516 -22.214 14.438 1.000 16.355 87 ASP A N 1
ATOM 671 C CA . ASP A 1 87 ? 12.468 -21.929 13.019 1.000 16.986 87 ASP A CA 1
ATOM 672 C C . ASP A 1 87 ? 11.502 -20.808 12.633 1.000 15.092 87 ASP A C 1
ATOM 673 O O . ASP A 1 87 ? 11.757 -20.110 11.633 1.000 16.442 87 ASP A O 1
ATOM 678 N N . ILE A 1 88 ? 10.380 -20.673 13.370 1.000 15.597 88 ILE A N 1
ATOM 679 C CA . ILE A 1 88 ? 9.305 -19.760 13.010 1.000 14.637 88 ILE A CA 1
ATOM 680 C C . ILE A 1 88 ? 8.792 -19.107 14.290 1.000 14.824 88 ILE A C 1
ATOM 681 O O . ILE A 1 88 ? 8.516 -19.811 15.257 1.000 15.311 88 ILE A O 1
ATOM 686 N N . MET A 1 89 ? 8.721 -17.782 14.289 1.000 13.591 89 MET A N 1
ATOM 687 C CA . MET A 1 89 ? 8.193 -17.019 15.413 1.000 13.597 89 MET A CA 1
ATOM 688 C C . MET A 1 89 ? 6.943 -16.299 14.952 1.000 13.196 89 MET A C 1
ATOM 689 O O . MET A 1 89 ? 7.010 -15.547 13.977 1.000 13.868 89 MET A O 1
ATOM 694 N N . ILE A 1 90 ? 5.829 -16.506 15.675 1.000 12.324 90 ILE A N 1
ATOM 695 C CA . ILE A 1 90 ? 4.574 -15.861 15.334 1.000 11.949 90 ILE A CA 1
ATOM 696 C C . ILE A 1 90 ? 4.147 -15.001 16.508 1.000 12.580 90 ILE A C 1
ATOM 697 O O . ILE A 1 90 ? 3.742 -15.510 17.565 1.000 13.056 90 ILE A O 1
ATOM 702 N N . ASN A 1 91 ? 4.206 -13.682 16.311 1.000 11.723 91 ASN A N 1
ATOM 703 C CA . ASN A 1 91 ? 3.809 -12.718 17.310 1.000 11.836 91 ASN A CA 1
ATOM 704 C C . ASN A 1 91 ? 2.338 -12.351 17.100 1.000 11.130 91 ASN A C 1
ATOM 705 O O . ASN A 1 91 ? 1.999 -11.524 16.256 1.000 12.144 91 ASN A O 1
ATOM 710 N N . ASN A 1 92 ? 1.477 -13.060 17.835 1.000 11.825 92 ASN A N 1
ATOM 711 C CA . ASN A 1 92 ? 0.047 -13.058 17.656 1.000 12.146 92 ASN A CA 1
ATOM 712 C C . ASN A 1 92 ? -0.702 -12.366 18.786 1.000 11.722 92 ASN A C 1
ATOM 713 O O . ASN A 1 92 ? -1.767 -11.822 18.562 1.000 12.854 92 ASN A O 1
ATOM 718 N N . ALA A 1 93 ? -0.178 -12.358 20.018 1.000 12.362 93 ALA A N 1
ATOM 719 C CA . ALA A 1 93 ? -0.870 -11.749 21.139 1.000 13.473 93 ALA A CA 1
ATOM 720 C C . ALA A 1 93 ? -1.311 -10.329 20.801 1.000 12.440 93 ALA A C 1
ATOM 721 O O . ALA A 1 93 ? -0.563 -9.556 20.221 1.000 13.096 93 ALA A O 1
ATOM 723 N N . GLY A 1 94 ? -2.505 -9.951 21.251 1.000 14.089 94 GLY A N 1
ATOM 724 C CA . GLY A 1 94 ? -2.991 -8.611 21.068 1.000 14.636 94 GLY A CA 1
ATOM 725 C C . GLY A 1 94 ? -4.170 -8.361 21.980 1.000 15.396 94 GLY A C 1
ATOM 726 O O . GLY A 1 94 ? -4.808 -9.324 22.432 1.000 18.704 94 GLY A O 1
ATOM 727 N N . VAL A 1 95 ? -4.446 -7.083 22.152 1.000 14.736 95 VAL A N 1
ATOM 728 C CA . VAL A 1 95 ? -5.606 -6.600 22.860 1.000 14.424 95 VAL A CA 1
ATOM 729 C C . VAL A 1 95 ? -6.214 -5.415 22.150 1.000 14.807 95 VAL A C 1
ATOM 730 O O . VAL A 1 95 ? -5.559 -4.766 21.323 1.000 14.239 95 VAL A O 1
ATOM 734 N N . GLU A 1 96 ? -7.434 -5.067 22.551 1.000 15.337 96 GLU A N 1
ATOM 735 C CA . GLU A 1 96 ? -8.140 -3.906 22.039 1.000 16.471 96 GLU A CA 1
ATOM 736 C C . GLU A 1 96 ? -9.096 -3.438 23.113 1.000 16.543 96 GLU A C 1
ATOM 737 O O . GLU A 1 96 ? -9.548 -4.240 23.941 1.000 19.862 96 GLU A O 1
ATOM 743 N N A ASN A 1 97 ? -9.436 -2.166 23.055 0.500 15.416 97 ASN A N 1
ATOM 744 N N B ASN A 1 97 ? -9.484 -2.179 23.012 0.500 15.617 97 ASN A N 1
ATOM 745 C CA A ASN A 1 97 ? -10.548 -1.673 23.853 0.500 16.819 97 ASN A CA 1
ATOM 746 C CA B ASN A 1 97 ? -10.472 -1.611 23.915 0.500 17.265 97 ASN A CA 1
ATOM 747 C C A ASN A 1 97 ? -10.956 -0.302 23.325 0.500 15.863 97 ASN A C 1
ATOM 748 C C B ASN A 1 97 ? -10.948 -0.281 23.342 0.500 15.969 97 ASN A C 1
ATOM 749 O O A ASN A 1 97 ? -10.166 0.619 23.232 0.500 17.286 97 ASN A O 1
ATOM 750 O O B ASN A 1 97 ? -10.180 0.663 23.295 0.500 17.368 97 ASN A O 1
ATOM 759 N N . PRO A 1 98 ? -12.222 -0.137 22.947 1.000 14.744 98 PRO A N 1
ATOM 760 C CA . PRO A 1 98 ? -12.659 1.097 22.309 1.000 14.639 98 PRO A CA 1
ATOM 761 C C . PRO A 1 98 ? -13.001 2.166 23.336 1.000 14.537 98 PRO A C 1
ATOM 762 O O . PRO A 1 98 ? -13.697 1.911 24.315 1.000 16.575 98 PRO A O 1
ATOM 766 N N . VAL A 1 99 ? -12.551 3.391 23.047 1.000 15.058 99 VAL A N 1
ATOM 767 C CA . VAL A 1 99 ? -12.834 4.569 23.840 1.000 14.882 99 VAL A CA 1
ATOM 768 C C . VAL A 1 99 ? -12.773 5.752 22.898 1.000 14.152 99 VAL A C 1
ATOM 769 O O . VAL A 1 99 ? -11.841 5.802 22.089 1.000 14.396 99 VAL A O 1
ATOM 773 N N . PRO A 1 100 ? -13.640 6.776 22.988 1.000 13.959 100 PRO A N 1
ATOM 774 C CA . PRO A 1 100 ? -13.440 7.961 22.167 1.000 13.807 100 PRO A CA 1
ATOM 775 C C . PRO A 1 100 ? -12.025 8.488 22.385 1.000 13.323 100 PRO A C 1
ATOM 776 O O . PRO A 1 100 ? -11.537 8.576 23.501 1.000 14.175 100 PRO A O 1
ATOM 780 N N . SER A 1 101 ? -11.358 8.867 21.286 1.000 12.616 101 SER A N 1
ATOM 781 C CA . SER A 1 101 ? -9.925 9.114 21.343 1.000 13.140 101 SER A CA 1
ATOM 782 C C . SER A 1 101 ? -9.564 10.270 22.250 1.000 12.627 101 SER A C 1
ATOM 783 O O . SER A 1 101 ? -8.523 10.239 22.902 1.000 13.668 101 SER A O 1
ATOM 786 N N . HIS A 1 102 ? -10.402 11.327 22.279 1.000 13.827 102 HIS A N 1
ATOM 787 C CA . HIS A 1 102 ? -10.089 12.476 23.115 1.000 14.430 102 HIS A CA 1
ATOM 788 C C . HIS A 1 102 ? -10.224 12.158 24.597 1.000 15.341 102 HIS A C 1
ATOM 789 O O . HIS A 1 102 ? -9.782 12.962 25.381 1.000 17.315 102 HIS A O 1
ATOM 796 N N A GLU A 1 103 ? -10.825 11.004 24.924 0.500 15.866 103 GLU A N 1
ATOM 797 N N B GLU A 1 103 ? -10.754 11.000 24.932 0.500 16.206 103 GLU A N 1
ATOM 798 C CA A GLU A 1 103 ? -11.042 10.525 26.280 0.500 16.760 103 GLU A CA 1
ATOM 799 C CA B GLU A 1 103 ? -10.887 10.603 26.311 0.500 16.487 103 GLU A CA 1
ATOM 800 C C A GLU A 1 103 ? -10.166 9.317 26.648 0.500 15.345 103 GLU A C 1
ATOM 801 C C B GLU A 1 103 ? -10.147 9.315 26.655 0.500 15.201 103 GLU A C 1
ATOM 802 O O A GLU A 1 103 ? -10.217 8.785 27.761 0.500 17.249 103 GLU A O 1
ATOM 803 O O B GLU A 1 103 ? -10.227 8.772 27.759 0.500 17.271 103 GLU A O 1
ATOM 814 N N . LEU A 1 104 ? -9.383 8.792 25.703 1.000 15.170 104 LEU A N 1
ATOM 815 C CA . LEU A 1 104 ? -8.641 7.553 25.899 1.000 13.559 104 LEU A CA 1
ATOM 816 C C . LEU A 1 104 ? -7.620 7.749 27.007 1.000 15.035 104 LEU A C 1
ATOM 817 O O . LEU A 1 104 ? -6.669 8.539 26.846 1.000 15.513 104 LEU A O 1
ATOM 822 N N . PRO A 1 105 ? -7.698 6.982 28.122 1.000 14.006 105 PRO A N 1
ATOM 823 C CA . PRO A 1 105 ? -6.660 7.129 29.138 1.000 15.556 105 PRO A CA 1
ATOM 824 C C . PRO A 1 105 ? -5.301 6.661 28.633 1.000 15.181 105 PRO A C 1
ATOM 825 O O . PRO A 1 105 ? -5.178 5.684 27.890 1.000 15.199 105 PRO A O 1
ATOM 829 N N . LEU A 1 106 ? -4.268 7.342 29.081 1.000 13.666 106 LEU A N 1
ATOM 830 C CA . LEU A 1 106 ? -2.926 7.005 28.694 1.000 14.446 106 LEU A CA 1
ATOM 831 C C . LEU A 1 106 ? -2.595 5.569 29.058 1.000 15.070 106 LEU A C 1
ATOM 832 O O . LEU A 1 106 ? -1.890 4.886 28.313 1.000 14.720 106 LEU A O 1
ATOM 837 N N A LYS A 1 107 ? -3.102 5.077 30.196 0.500 16.816 107 LYS A N 1
ATOM 838 N N B LYS A 1 107 ? -3.074 5.083 30.210 0.500 15.862 107 LYS A N 1
ATOM 839 C CA A LYS A 1 107 ? -2.710 3.720 30.549 0.500 17.785 107 LYS A CA 1
ATOM 840 C CA B LYS A 1 107 ? -2.658 3.734 30.580 0.500 16.152 107 LYS A CA 1
ATOM 841 C C A LYS A 1 107 ? -3.348 2.709 29.585 0.500 16.819 107 LYS A C 1
ATOM 842 C C B LYS A 1 107 ? -3.273 2.706 29.624 0.500 14.718 107 LYS A C 1
ATOM 843 O O A LYS A 1 107 ? -2.757 1.666 29.365 0.500 16.803 107 LYS A O 1
ATOM 844 O O B LYS A 1 107 ? -2.699 1.654 29.411 0.500 14.819 107 LYS A O 1
ATOM 855 N N A ASP A 1 108 ? -4.526 3.018 28.987 0.500 15.108 108 ASP A N 1
ATOM 856 N N B ASP A 1 108 ? -4.427 3.030 29.013 0.500 13.682 108 ASP A N 1
ATOM 857 C CA A ASP A 1 108 ? -5.156 2.130 28.006 0.500 15.913 108 ASP A CA 1
ATOM 858 C CA B ASP A 1 108 ? -5.077 2.141 28.059 0.500 14.200 108 ASP A CA 1
ATOM 859 C C A ASP A 1 108 ? -4.333 2.168 26.709 0.500 13.940 108 ASP A C 1
ATOM 860 C C B ASP A 1 108 ? -4.326 2.174 26.719 0.500 13.051 108 ASP A C 1
ATOM 861 O O A ASP A 1 108 ? -4.023 1.135 26.130 0.500 14.152 108 ASP A O 1
ATOM 862 O O B ASP A 1 108 ? -4.028 1.139 26.139 0.500 13.160 108 ASP A O 1
ATOM 871 N N . TRP A 1 109 ? -4.012 3.376 26.230 1.000 12.053 109 TRP A N 1
ATOM 872 C CA . TRP A 1 109 ? -3.120 3.560 25.096 1.000 11.545 109 TRP A CA 1
ATOM 873 C C . TRP A 1 109 ? -1.864 2.724 25.333 1.000 11.459 109 TRP A C 1
ATOM 874 O O . TRP A 1 109 ? -1.452 1.936 24.472 1.000 11.957 109 TRP A O 1
ATOM 885 N N . ASP A 1 110 ? -1.243 2.892 26.513 1.000 12.046 110 ASP A N 1
ATOM 886 C CA . ASP A 1 110 ? 0.026 2.223 26.758 1.000 12.143 110 ASP A CA 1
ATOM 887 C C . ASP A 1 110 ? -0.087 0.712 26.734 1.000 12.643 110 ASP A C 1
ATOM 888 O O . ASP A 1 110 ? 0.796 0.035 26.243 1.000 12.310 110 ASP A O 1
ATOM 893 N N . LYS A 1 111 ? -1.179 0.180 27.291 1.000 12.918 111 LYS A N 1
ATOM 894 C CA . LYS A 1 111 ? -1.312 -1.264 27.307 1.000 13.030 111 LYS A CA 1
ATOM 895 C C . LYS A 1 111 ? -1.443 -1.858 25.904 1.000 12.577 111 LYS A C 1
ATOM 896 O O . LYS A 1 111 ? -0.855 -2.916 25.622 1.000 12.677 111 LYS A O 1
ATOM 902 N N . VAL A 1 112 ? -2.209 -1.194 25.059 1.000 11.637 112 VAL A N 1
ATOM 903 C CA . VAL A 1 112 ? -2.394 -1.657 23.691 1.000 11.472 112 VAL A CA 1
ATOM 904 C C . VAL A 1 112 ? -1.085 -1.546 22.911 1.000 11.851 112 VAL A C 1
ATOM 905 O O . VAL A 1 112 ? -0.716 -2.471 22.200 1.000 12.156 112 VAL A O 1
ATOM 909 N N . ILE A 1 113 ? -0.391 -0.412 23.008 1.000 10.733 113 ILE A N 1
ATOM 910 C CA . ILE A 1 113 ? 0.894 -0.275 22.335 1.000 11.552 113 ILE A CA 1
ATOM 911 C C . ILE A 1 113 ? 1.864 -1.347 22.846 1.000 10.786 113 ILE A C 1
ATOM 912 O O . ILE A 1 113 ? 2.609 -1.958 22.069 1.000 11.689 113 ILE A O 1
ATOM 917 N N . ALA A 1 114 ? 1.926 -1.543 24.174 1.000 12.095 114 ALA A N 1
ATOM 918 C CA . ALA A 1 114 ? 2.913 -2.438 24.728 1.000 12.241 114 ALA A CA 1
ATOM 919 C C . ALA A 1 114 ? 2.676 -3.872 24.291 1.000 12.166 114 ALA A C 1
ATOM 920 O O . ALA A 1 114 ? 3.598 -4.597 23.988 1.000 13.349 114 ALA A O 1
ATOM 922 N N . THR A 1 115 ? 1.429 -4.313 24.278 1.000 12.107 115 THR A N 1
ATOM 923 C CA . THR A 1 115 ? 1.102 -5.677 23.918 1.000 12.940 115 THR A CA 1
ATOM 924 C C . THR A 1 115 ? 1.266 -5.883 22.409 1.000 12.226 115 THR A C 1
ATOM 925 O O . THR A 1 115 ? 1.890 -6.832 21.956 1.000 14.030 115 THR A O 1
ATOM 929 N N . ASN A 1 116 ? 0.653 -4.990 21.651 1.000 11.326 116 ASN A N 1
ATOM 930 C CA . ASN A 1 116 ? 0.443 -5.242 20.234 1.000 11.089 116 ASN A CA 1
ATOM 931 C C . ASN A 1 116 ? 1.667 -4.905 19.398 1.000 12.364 116 ASN A C 1
ATOM 932 O O . ASN A 1 116 ? 1.863 -5.496 18.371 1.000 16.641 116 ASN A O 1
ATOM 937 N N . LEU A 1 117 ? 2.351 -3.817 19.749 1.000 11.421 117 LEU A N 1
ATOM 938 C CA . LEU A 1 117 ? 3.501 -3.355 18.970 1.000 11.285 117 LEU A CA 1
ATOM 939 C C . LEU A 1 117 ? 4.816 -3.714 19.679 1.000 11.413 117 LEU A C 1
ATOM 940 O O . LEU A 1 117 ? 5.654 -4.445 19.110 1.000 11.987 117 LEU A O 1
ATOM 945 N N . THR A 1 118 ? 5.035 -3.235 20.908 1.000 11.144 118 THR A N 1
ATOM 946 C CA . THR A 1 118 ? 6.297 -3.566 21.572 1.000 11.839 118 THR A CA 1
ATOM 947 C C . THR A 1 118 ? 6.462 -5.062 21.762 1.000 11.591 118 THR A C 1
ATOM 948 O O . THR A 1 118 ? 7.553 -5.574 21.608 1.000 12.669 118 THR A O 1
ATOM 952 N N . GLY A 1 119 ? 5.381 -5.768 22.075 1.000 12.710 119 GLY A N 1
ATOM 953 C CA . GLY A 1 119 ? 5.481 -7.195 22.236 1.000 13.368 119 GLY A CA 1
ATOM 954 C C . GLY A 1 119 ? 5.948 -7.905 20.964 1.000 12.784 119 GLY A C 1
ATOM 955 O O . GLY A 1 119 ? 6.737 -8.839 21.019 1.000 13.444 119 GLY A O 1
ATOM 956 N N . ALA A 1 120 ? 5.438 -7.461 19.826 1.000 12.445 120 ALA A N 1
ATOM 957 C CA . ALA A 1 120 ? 5.840 -8.001 18.532 1.000 13.358 120 ALA A CA 1
ATOM 958 C C . ALA A 1 120 ? 7.273 -7.624 18.193 1.000 13.066 120 ALA A C 1
ATOM 959 O O . ALA A 1 120 ? 8.010 -8.449 17.641 1.000 13.269 120 ALA A O 1
ATOM 961 N N . PHE A 1 121 ? 7.701 -6.430 18.599 1.000 11.950 121 PHE A N 1
ATOM 962 C CA . PHE A 1 121 ? 9.103 -6.086 18.453 1.000 12.645 121 PHE A CA 1
ATOM 963 C C . PHE A 1 121 ? 9.976 -7.013 19.277 1.000 13.068 121 PHE A C 1
ATOM 964 O O . PHE A 1 121 ? 10.971 -7.543 18.767 1.000 13.981 121 PHE A O 1
ATOM 972 N N . LEU A 1 122 ? 9.636 -7.184 20.544 1.000 12.995 122 LEU A N 1
ATOM 973 C CA . LEU A 1 122 ? 10.487 -8.019 21.394 1.000 13.598 122 LEU A CA 1
ATOM 974 C C . LEU A 1 122 ? 10.558 -9.453 20.858 1.000 13.114 122 LEU A C 1
ATOM 975 O O . LEU A 1 122 ? 11.634 -10.042 20.790 1.000 14.655 122 LEU A O 1
ATOM 980 N N . GLY A 1 123 ? 9.438 -10.031 20.454 1.000 13.376 123 GLY A N 1
ATOM 981 C CA . GLY A 1 123 ? 9.423 -11.382 19.932 1.000 13.104 123 GLY A CA 1
ATOM 982 C C . GLY A 1 123 ? 10.224 -11.508 18.641 1.000 13.336 123 GLY A C 1
ATOM 983 O O . GLY A 1 123 ? 10.973 -12.448 18.436 1.000 14.774 123 GLY A O 1
ATOM 984 N N . SER A 1 124 ? 10.027 -10.553 17.747 1.000 13.697 124 SER A N 1
ATOM 985 C CA . SER A 1 124 ? 10.776 -10.494 16.505 1.000 14.040 124 SER A CA 1
ATOM 986 C C . SER A 1 124 ? 12.280 -10.367 16.808 1.000 14.591 124 SER A C 1
ATOM 987 O O . SER A 1 124 ? 13.068 -11.084 16.170 1.000 16.879 124 SER A O 1
ATOM 990 N N . ARG A 1 125 ? 12.646 -9.445 17.723 1.000 16.068 125 ARG A N 1
ATOM 991 C CA . ARG A 1 125 ? 14.035 -9.128 18.098 1.000 18.549 125 ARG A CA 1
ATOM 992 C C . ARG A 1 125 ? 14.703 -10.417 18.575 1.000 17.641 125 ARG A C 1
ATOM 993 O O . ARG A 1 125 ? 15.817 -10.782 18.179 1.000 17.048 125 ARG A O 1
ATOM 1001 N N . GLU A 1 126 ? 14.020 -11.103 19.486 1.000 17.429 126 GLU A N 1
ATOM 1002 C CA . GLU A 1 126 ? 14.603 -12.268 20.142 1.000 16.823 126 GLU A CA 1
ATOM 1003 C C . GLU A 1 126 ? 14.746 -13.425 19.156 1.000 15.800 126 GLU A C 1
ATOM 1004 O O . GLU A 1 126 ? 15.755 -14.139 19.135 1.000 16.784 126 GLU A O 1
ATOM 1010 N N . ALA A 1 127 ? 13.747 -13.632 18.305 1.000 15.860 127 ALA A N 1
ATOM 1011 C CA . ALA A 1 127 ? 13.823 -14.710 17.317 1.000 15.637 127 ALA A CA 1
ATOM 1012 C C . ALA A 1 127 ? 14.954 -14.419 16.326 1.000 15.543 127 ALA A C 1
ATOM 1013 O O . ALA A 1 127 ? 15.762 -15.295 16.028 1.000 16.935 127 ALA A O 1
ATOM 1015 N N . ILE A 1 128 ? 15.016 -13.189 15.813 1.000 14.817 128 ILE A N 1
ATOM 1016 C CA . ILE A 1 128 ? 16.041 -12.857 14.830 1.000 15.700 128 ILE A CA 1
ATOM 1017 C C . ILE A 1 128 ? 17.430 -12.983 15.438 1.000 16.038 128 ILE A C 1
ATOM 1018 O O . ILE A 1 128 ? 18.340 -13.481 14.788 1.000 18.053 128 ILE A O 1
ATOM 1023 N N . LYS A 1 129 ? 17.600 -12.569 16.702 1.000 16.486 129 LYS A N 1
ATOM 1024 C CA . LYS A 1 129 ? 18.872 -12.731 17.380 1.000 17.228 129 LYS A CA 1
ATOM 1025 C C . LYS A 1 129 ? 19.289 -14.189 17.332 1.000 18.235 129 LYS A C 1
ATOM 1026 O O . LYS A 1 129 ? 20.440 -14.511 17.025 1.000 20.254 129 LYS A O 1
ATOM 1032 N N . TYR A 1 130 ? 18.372 -15.078 17.712 1.000 18.458 130 TYR A N 1
ATOM 1033 C CA . TYR A 1 130 ? 18.672 -16.491 17.721 1.000 18.932 130 TYR A CA 1
ATOM 1034 C C . TYR A 1 130 ? 19.020 -16.968 16.319 1.000 17.984 130 TYR A C 1
ATOM 1035 O O . TYR A 1 130 ? 19.950 -17.739 16.113 1.000 19.496 130 TYR A O 1
ATOM 1044 N N . PHE A 1 131 ? 18.234 -16.550 15.331 1.000 17.868 131 PHE A N 1
ATOM 1045 C CA . PHE A 1 131 ? 18.458 -16.981 13.961 1.000 17.500 131 PHE A CA 1
ATOM 1046 C C . PHE A 1 131 ? 19.826 -16.545 13.465 1.000 19.491 131 PHE A C 1
ATOM 1047 O O . PHE A 1 131 ? 20.539 -17.329 12.844 1.000 20.701 131 PHE A O 1
ATOM 1055 N N . VAL A 1 132 ? 20.219 -15.299 13.743 1.000 19.100 132 VAL A N 1
ATOM 1056 C CA . VAL A 1 132 ? 21.500 -14.817 13.244 1.000 21.523 132 VAL A CA 1
ATOM 1057 C C . VAL A 1 132 ? 22.641 -15.536 13.969 1.000 23.174 132 VAL A C 1
ATOM 1058 O O . VAL A 1 132 ? 23.634 -15.907 13.350 1.000 28.575 132 VAL A O 1
ATOM 1062 N N . GLU A 1 133 ? 22.520 -15.727 15.278 1.000 23.436 133 GLU A N 1
ATOM 1063 C CA . GLU A 1 133 ? 23.548 -16.410 16.060 1.000 25.412 133 GLU A CA 1
ATOM 1064 C C . GLU A 1 133 ? 23.821 -17.841 15.585 1.000 24.901 133 GLU A C 1
ATOM 1065 O O . GLU A 1 133 ? 24.939 -18.331 15.750 1.000 31.660 133 GLU A O 1
ATOM 1071 N N . ASN A 1 134 ? 22.783 -18.513 15.039 1.000 24.248 134 ASN A N 1
ATOM 1072 C CA . ASN A 1 134 ? 22.814 -19.939 14.746 1.000 25.463 134 ASN A CA 1
ATOM 1073 C C . ASN A 1 134 ? 22.677 -20.239 13.251 1.000 27.206 134 ASN A C 1
ATOM 1074 O O . ASN A 1 134 ? 22.459 -21.396 12.890 1.000 30.305 134 ASN A O 1
ATOM 1079 N N A ASP A 1 135 ? 22.779 -19.200 12.408 0.500 26.775 135 ASP A N 1
ATOM 1080 N N B ASP A 1 135 ? 22.791 -19.206 12.400 0.500 27.809 135 ASP A N 1
ATOM 1081 C CA A ASP A 1 135 ? 22.718 -19.336 10.961 0.500 28.546 135 ASP A CA 1
ATOM 1082 C CA B ASP A 1 135 ? 22.735 -19.356 10.951 0.500 30.304 135 ASP A CA 1
ATOM 1083 C C A ASP A 1 135 ? 21.445 -20.076 10.538 0.500 27.229 135 ASP A C 1
ATOM 1084 C C B ASP A 1 135 ? 21.446 -20.076 10.534 0.500 27.936 135 ASP A C 1
ATOM 1085 O O A ASP A 1 135 ? 21.468 -20.933 9.666 0.500 30.033 135 ASP A O 1
ATOM 1086 O O B ASP A 1 135 ? 21.465 -20.934 9.662 0.500 30.877 135 ASP A O 1
ATOM 1095 N N . ILE A 1 136 ? 20.312 -19.706 11.149 1.000 22.661 136 ILE A N 1
ATOM 1096 C CA . ILE A 1 136 ? 19.010 -20.270 10.810 1.000 21.299 136 ILE A CA 1
ATOM 1097 C C . ILE A 1 136 ? 18.307 -19.341 9.831 1.000 19.940 136 ILE A C 1
ATOM 1098 O O . ILE A 1 136 ? 18.232 -18.141 10.052 1.000 19.802 136 ILE A O 1
ATOM 1103 N N . LYS A 1 137 ? 17.794 -19.929 8.749 1.000 20.467 137 LYS A N 1
ATOM 1104 C CA . LYS A 1 137 ? 17.069 -19.165 7.749 1.000 20.770 137 LYS A CA 1
ATOM 1105 C C . LYS A 1 137 ? 15.611 -19.135 8.196 1.000 19.480 137 LYS A C 1
ATOM 1106 O O . LYS A 1 137 ? 14.734 -19.805 7.654 1.000 22.767 137 LYS A O 1
ATOM 1112 N N . GLY A 1 138 ? 15.405 -18.378 9.259 1.000 18.721 138 GLY A N 1
ATOM 1113 C CA . GLY A 1 138 ? 14.164 -18.416 10.010 1.000 18.657 138 GLY A CA 1
ATOM 1114 C C . GLY A 1 138 ? 13.114 -17.489 9.413 1.000 15.491 138 GLY A C 1
ATOM 1115 O O . GLY A 1 138 ? 13.341 -16.756 8.460 1.000 16.403 138 GLY A O 1
ATOM 1116 N N . ASN A 1 139 ? 11.956 -17.500 10.078 1.000 16.320 139 ASN A N 1
ATOM 1117 C CA . ASN A 1 139 ? 10.769 -16.825 9.595 1.000 15.559 139 ASN A CA 1
ATOM 1118 C C . ASN A 1 139 ? 10.066 -16.166 10.772 1.000 13.599 139 ASN A C 1
ATOM 1119 O O . ASN A 1 139 ? 9.888 -16.829 11.800 1.000 15.223 139 ASN A O 1
ATOM 1124 N N . VAL A 1 140 ? 9.614 -14.934 10.579 1.000 12.258 140 VAL A N 1
ATOM 1125 C CA . VAL A 1 140 ? 8.805 -14.237 11.565 1.000 11.568 140 VAL A CA 1
ATOM 1126 C C . VAL A 1 140 ? 7.502 -13.839 10.880 1.000 12.454 140 VAL A C 1
ATOM 1127 O O . VAL A 1 140 ? 7.513 -13.253 9.804 1.000 12.232 140 VAL A O 1
ATOM 1131 N N . ILE A 1 141 ? 6.394 -14.137 11.556 1.000 11.457 141 ILE A N 1
ATOM 1132 C CA . ILE A 1 141 ? 5.062 -13.718 11.150 1.000 11.101 141 ILE A CA 1
ATOM 1133 C C . ILE A 1 141 ? 4.482 -12.862 12.263 1.000 11.061 141 ILE A C 1
ATOM 1134 O O . ILE A 1 141 ? 4.367 -13.315 13.389 1.000 12.430 141 ILE A O 1
ATOM 1139 N N . ASN A 1 142 ? 4.118 -11.638 11.911 1.000 10.675 142 ASN A N 1
ATOM 1140 C CA . ASN A 1 142 ? 3.494 -10.732 12.846 1.000 10.649 142 ASN A CA 1
ATOM 1141 C C . ASN A 1 142 ? 2.026 -10.603 12.496 1.000 10.683 142 ASN A C 1
ATOM 1142 O O . ASN A 1 142 ? 1.681 -10.380 11.344 1.000 10.882 142 ASN A O 1
ATOM 1147 N N A MET A 1 143 ? 1.167 -10.778 13.492 0.500 10.815 143 MET A N 1
ATOM 1148 N N B MET A 1 143 ? 1.171 -10.768 13.494 0.500 11.155 143 MET A N 1
ATOM 1149 C CA A MET A 1 143 ? -0.266 -10.731 13.278 0.500 10.158 143 MET A CA 1
ATOM 1150 C CA B MET A 1 143 ? -0.260 -10.714 13.282 0.500 10.844 143 MET A CA 1
ATOM 1151 C C A MET A 1 143 ? -0.711 -9.282 13.390 0.500 10.364 143 MET A C 1
ATOM 1152 C C B MET A 1 143 ? -0.708 -9.272 13.391 0.500 10.698 143 MET A C 1
ATOM 1153 O O A MET A 1 143 ? -0.763 -8.692 14.470 0.500 11.295 143 MET A O 1
ATOM 1154 O O B MET A 1 143 ? -0.764 -8.683 14.471 0.500 11.558 143 MET A O 1
ATOM 1163 N N . SER A 1 144 ? -1.042 -8.715 12.236 1.000 10.211 144 SER A N 1
ATOM 1164 C CA . SER A 1 144 ? -1.476 -7.343 12.115 1.000 10.306 144 SER A CA 1
ATOM 1165 C C . SER A 1 144 ? -2.997 -7.326 12.029 1.000 10.473 144 SER A C 1
ATOM 1166 O O . SER A 1 144 ? -3.660 -8.032 12.812 1.000 12.051 144 SER A O 1
ATOM 1169 N N . SER A 1 145 ? -3.543 -6.552 11.112 1.000 9.654 145 SER A N 1
ATOM 1170 C CA . SER A 1 145 ? -4.960 -6.342 10.954 1.000 9.779 145 SER A CA 1
ATOM 1171 C C . SER A 1 145 ? -5.157 -5.517 9.704 1.000 10.493 145 SER A C 1
ATOM 1172 O O . SER A 1 145 ? -4.255 -4.758 9.317 1.000 9.986 145 SER A O 1
ATOM 1175 N N . VAL A 1 146 ? -6.360 -5.540 9.158 1.000 10.695 146 VAL A N 1
ATOM 1176 C CA . VAL A 1 146 ? -6.759 -4.503 8.222 1.000 10.344 146 VAL A CA 1
ATOM 1177 C C . VAL A 1 146 ? -6.556 -3.092 8.794 1.000 10.360 146 VAL A C 1
ATOM 1178 O O . VAL A 1 146 ? -6.388 -2.144 8.023 1.000 10.465 146 VAL A O 1
ATOM 1182 N N . ARG A 1 147 ? -6.559 -2.955 10.116 1.000 10.282 147 ARG A N 1
ATOM 1183 C CA . ARG A 1 147 ? -6.352 -1.669 10.755 1.000 10.955 147 ARG A CA 1
ATOM 1184 C C . ARG A 1 147 ? -4.899 -1.170 10.709 1.000 10.556 147 ARG A C 1
ATOM 1185 O O . ARG A 1 147 ? -4.633 -0.078 11.204 1.000 11.132 147 ARG A O 1
ATOM 1193 N N . GLU A 1 148 ? -3.977 -1.914 10.032 1.000 9.363 148 GLU A N 1
ATOM 1194 C CA . GLU A 1 148 ? -2.704 -1.305 9.678 1.000 9.824 148 GLU A CA 1
ATOM 1195 C C . GLU A 1 148 ? -2.844 -0.323 8.525 1.000 10.505 148 GLU A C 1
ATOM 1196 O O . GLU A 1 148 ? -1.917 0.430 8.288 1.000 11.264 148 GLU A O 1
ATOM 1202 N N . VAL A 1 149 ? -3.967 -0.388 7.772 1.000 10.010 149 VAL A N 1
ATOM 1203 C CA . VAL A 1 149 ? -4.254 0.546 6.707 1.000 10.296 149 VAL A CA 1
ATOM 1204 C C . VAL A 1 149 ? -5.580 1.280 6.880 1.000 10.720 149 VAL A C 1
ATOM 1205 O O . VAL A 1 149 ? -5.676 2.410 6.430 1.000 13.914 149 VAL A O 1
ATOM 1209 N N . ILE A 1 150 ? -6.607 0.640 7.431 1.000 10.601 150 ILE A N 1
ATOM 1210 C CA . ILE A 1 150 ? -7.920 1.271 7.586 1.000 11.628 150 ILE A CA 1
ATOM 1211 C C . ILE A 1 150 ? -7.924 1.925 8.969 1.000 10.913 150 ILE A C 1
ATOM 1212 O O . ILE A 1 150 ? -7.802 1.246 9.971 1.000 13.391 150 ILE A O 1
ATOM 1217 N N . PRO A 1 151 ? -8.180 3.241 9.064 1.000 10.130 151 PRO A N 1
ATOM 1218 C CA . PRO A 1 151 ? -8.269 3.895 10.366 1.000 9.933 151 PRO A CA 1
ATOM 1219 C C . PRO A 1 151 ? -9.437 3.339 11.190 1.000 11.242 151 PRO A C 1
ATOM 1220 O O . PRO A 1 151 ? -10.334 2.711 10.665 1.000 13.678 151 PRO A O 1
ATOM 1224 N N . TRP A 1 152 ? -9.363 3.509 12.507 1.000 10.815 152 TRP A N 1
ATOM 1225 C CA . TRP A 1 152 ? -10.366 2.897 13.394 1.000 11.056 152 TRP A CA 1
ATOM 1226 C C . TRP A 1 152 ? -10.766 3.817 14.532 1.000 11.525 152 TRP A C 1
ATOM 1227 O O . TRP A 1 152 ? -10.193 3.771 15.624 1.000 11.432 152 TRP A O 1
ATOM 1238 N N . PRO A 1 153 ? -11.748 4.703 14.278 1.000 11.551 153 PRO A N 1
ATOM 1239 C CA . PRO A 1 153 ? -12.253 5.575 15.330 1.000 11.072 153 PRO A CA 1
ATOM 1240 C C . PRO A 1 153 ? -12.598 4.788 16.597 1.000 11.250 153 PRO A C 1
ATOM 1241 O O . PRO A 1 153 ? -13.086 3.654 16.534 1.000 12.380 153 PRO A O 1
ATOM 1245 N N A TRP A 1 154 ? -12.305 5.413 17.742 0.500 12.139 154 TRP A N 1
ATOM 1246 N N B TRP A 1 154 ? -12.283 5.429 17.727 0.500 11.583 154 TRP A N 1
ATOM 1247 C CA A TRP A 1 154 ? -12.467 4.835 19.076 0.500 12.397 154 TRP A CA 1
ATOM 1248 C CA B TRP A 1 154 ? -12.444 4.882 19.070 0.500 11.729 154 TRP A CA 1
ATOM 1249 C C A TRP A 1 154 ? -11.377 3.807 19.371 0.500 12.302 154 TRP A C 1
ATOM 1250 C C B TRP A 1 154 ? -11.385 3.814 19.364 0.500 11.968 154 TRP A C 1
ATOM 1251 O O A TRP A 1 154 ? -11.342 3.240 20.452 0.500 13.471 154 TRP A O 1
ATOM 1252 O O B TRP A 1 154 ? -11.365 3.243 20.442 0.500 13.095 154 TRP A O 1
ATOM 1273 N N . ASN A 1 155 ? -10.468 3.568 18.419 1.000 11.322 155 ASN A N 1
ATOM 1274 C CA . ASN A 1 155 ? -9.450 2.534 18.604 1.000 10.883 155 ASN A CA 1
ATOM 1275 C C . ASN A 1 155 ? -8.114 3.076 18.082 1.000 10.505 155 ASN A C 1
ATOM 1276 O O . ASN A 1 155 ? -7.347 2.389 17.403 1.000 10.696 155 ASN A O 1
ATOM 1281 N N . VAL A 1 156 ? -7.798 4.332 18.426 1.000 10.152 156 VAL A N 1
ATOM 1282 C CA . VAL A 1 156 ? -6.611 4.994 17.924 1.000 9.966 156 VAL A CA 1
ATOM 1283 C C . VAL A 1 156 ? -5.365 4.245 18.353 1.000 9.903 156 VAL A C 1
ATOM 1284 O O . VAL A 1 156 ? -4.368 4.214 17.597 1.000 9.967 156 VAL A O 1
ATOM 1288 N N . HIS A 1 157 ? -5.349 3.715 19.576 1.000 10.003 157 HIS A N 1
ATOM 1289 C CA . HIS A 1 157 ? -4.205 2.949 20.059 1.000 9.716 157 HIS A CA 1
ATOM 1290 C C . HIS A 1 157 ? -4.020 1.666 19.269 1.000 9.944 157 HIS A C 1
ATOM 1291 O O . HIS A 1 157 ? -2.911 1.286 18.927 1.000 10.430 157 HIS A O 1
ATOM 1298 N N . TYR A 1 158 ? -5.123 0.985 18.968 1.000 10.359 158 TYR A N 1
ATOM 1299 C CA . TYR A 1 158 ? -5.039 -0.235 18.180 1.000 9.651 158 TYR A CA 1
ATOM 1300 C C . TYR A 1 158 ? -4.526 0.051 16.774 1.000 9.007 158 TYR A C 1
ATOM 1301 O O . TYR A 1 158 ? -3.602 -0.608 16.300 1.000 9.483 158 TYR A O 1
ATOM 1310 N N . ALA A 1 159 ? -5.121 1.022 16.100 1.000 9.408 159 ALA A N 1
ATOM 1311 C CA . ALA A 1 159 ? -4.693 1.389 14.761 1.000 8.978 159 ALA A CA 1
ATOM 1312 C C . ALA A 1 159 ? -3.201 1.765 14.757 1.000 9.097 159 ALA A C 1
ATOM 1313 O O . ALA A 1 159 ? -2.455 1.366 13.872 1.000 9.011 159 ALA A O 1
ATOM 1315 N N . SER A 1 160 ? -2.802 2.616 15.715 1.000 9.3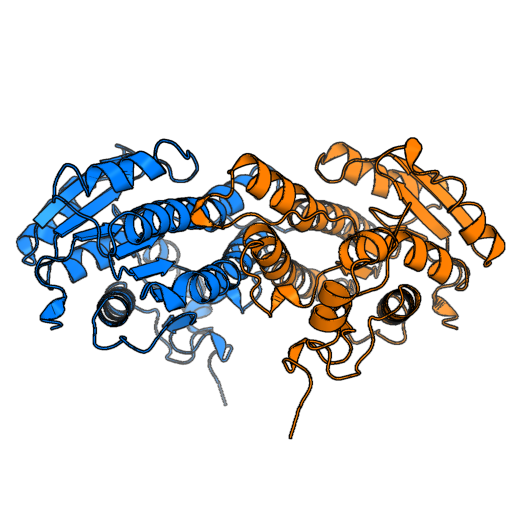44 160 SER A N 1
ATOM 1316 C CA . SER A 1 160 ? -1.406 3.019 15.789 1.000 9.160 160 SER A CA 1
ATOM 1317 C C . SER A 1 160 ? -0.512 1.810 15.984 1.000 9.353 160 SER A C 1
ATOM 1318 O O . SER A 1 160 ? 0.576 1.723 15.404 1.000 9.533 160 SER A O 1
ATOM 1321 N N . SER A 1 161 ? -0.935 0.843 16.820 1.000 9.086 161 SER A N 1
ATOM 1322 C CA . SER A 1 161 ? -0.103 -0.303 17.085 1.000 9.132 161 SER A CA 1
ATOM 1323 C C . SER A 1 161 ? 0.117 -1.104 15.802 1.000 9.917 161 SER A C 1
ATOM 1324 O O . SER A 1 161 ? 1.216 -1.611 15.589 1.000 9.871 161 SER A O 1
ATOM 1327 N N . LYS A 1 162 ? -0.916 -1.242 14.957 1.000 9.226 162 LYS A N 1
ATOM 1328 C CA . LYS A 1 162 ? -0.810 -2.055 13.757 1.000 9.545 162 LYS A CA 1
ATOM 1329 C C . LYS A 1 162 ? -0.115 -1.305 12.624 1.000 9.859 162 LYS A C 1
ATOM 1330 O O . LYS A 1 162 ? 0.700 -1.908 11.909 1.000 10.601 162 LYS A O 1
ATOM 1336 N N . GLY A 1 163 ? -0.389 -0.008 12.510 1.000 8.956 163 GLY A N 1
ATOM 1337 C CA . GLY A 1 163 ? 0.379 0.795 11.569 1.000 9.300 163 GLY A CA 1
ATOM 1338 C C . GLY A 1 163 ? 1.872 0.796 11.878 1.000 8.976 163 GLY A C 1
ATOM 1339 O O . GLY A 1 163 ? 2.722 0.779 10.991 1.000 9.889 163 GLY A O 1
ATOM 1340 N N . GLY A 1 164 ? 2.186 0.824 13.190 1.000 9.286 164 GLY A N 1
ATOM 1341 C CA . GLY A 1 164 ? 3.558 0.722 13.590 1.000 10.032 164 GLY A CA 1
ATOM 1342 C C . GLY A 1 164 ? 4.126 -0.642 13.267 1.000 9.573 164 GLY A C 1
ATOM 1343 O O . GLY A 1 164 ? 5.282 -0.769 12.832 1.000 9.934 164 GLY A O 1
ATOM 1344 N N . MET A 1 165 ? 3.327 -1.698 13.487 1.000 9.917 165 MET A N 1
ATOM 1345 C CA . MET A 1 165 ? 3.783 -3.055 13.216 1.000 10.354 165 MET A CA 1
ATOM 1346 C C . MET A 1 165 ? 4.145 -3.232 11.742 1.000 10.394 165 MET A C 1
ATOM 1347 O O . MET A 1 165 ? 5.095 -3.943 11.416 1.000 10.451 165 MET A O 1
ATOM 1352 N N . LYS A 1 166 ? 3.430 -2.575 10.844 1.000 9.764 166 LYS A N 1
ATOM 1353 C CA . LYS A 1 166 ? 3.758 -2.635 9.428 1.000 10.076 166 LYS A CA 1
ATOM 1354 C C . LYS A 1 166 ? 5.197 -2.149 9.199 1.000 9.351 166 LYS A C 1
ATOM 1355 O O . LYS A 1 166 ? 5.966 -2.807 8.505 1.000 9.636 166 LYS A O 1
ATOM 1361 N N . LEU A 1 167 ? 5.560 -0.978 9.738 1.000 9.112 167 LEU A N 1
ATOM 1362 C CA . LEU A 1 167 ? 6.901 -0.458 9.495 1.000 9.172 167 LEU A CA 1
ATOM 1363 C C . LEU A 1 167 ? 7.947 -1.222 10.266 1.000 9.454 167 LEU A C 1
ATOM 1364 O O . LEU A 1 167 ? 9.106 -1.312 9.814 1.000 9.938 167 LEU A O 1
ATOM 1369 N N A MET A 1 168 ? 7.580 -1.768 11.410 0.600 9.286 168 MET A N 1
ATOM 1370 N N B MET A 1 168 ? 7.578 -1.782 11.419 0.400 10.484 168 MET A N 1
ATOM 1371 C CA A MET A 1 168 ? 8.471 -2.633 12.163 0.600 8.883 168 MET A CA 1
ATOM 1372 C CA B MET A 1 168 ? 8.467 -2.655 12.177 0.400 11.307 168 MET A CA 1
ATOM 1373 C C A MET A 1 168 ? 8.845 -3.846 11.302 0.600 9.667 168 MET A C 1
ATOM 1374 C C B MET A 1 168 ? 8.848 -3.852 11.303 0.400 10.951 168 MET A C 1
ATOM 1375 O O A MET A 1 168 ? 10.025 -4.142 11.098 0.600 10.136 168 MET A O 1
ATOM 1376 O O B MET A 1 168 ? 10.028 -4.143 11.099 0.400 11.411 168 MET A O 1
ATOM 1385 N N . THR A 1 169 ? 7.827 -4.518 10.761 1.000 10.060 169 THR A N 1
ATOM 1386 C CA . THR A 1 169 ? 8.037 -5.671 9.900 1.000 10.024 169 THR A CA 1
ATOM 1387 C C . THR A 1 169 ? 8.850 -5.325 8.678 1.000 10.136 169 THR A C 1
ATOM 1388 O O . THR A 1 169 ? 9.777 -6.046 8.310 1.000 11.109 169 THR A O 1
ATOM 1392 N N A LYS A 1 170 ? 8.516 -4.234 8.001 0.500 10.167 170 LYS A N 1
ATOM 1393 N N B LYS A 1 170 ? 8.514 -4.235 8.000 0.500 9.867 170 LYS A N 1
ATOM 1394 C CA A LYS A 1 170 ? 9.227 -3.892 6.776 0.500 10.429 170 LYS A CA 1
ATOM 1395 C CA B LYS A 1 170 ? 9.227 -3.890 6.777 0.500 9.902 170 LYS A CA 1
ATOM 1396 C C A LYS A 1 170 ? 10.692 -3.621 7.093 0.500 10.843 170 LYS A C 1
ATOM 1397 C C B LYS A 1 170 ? 10.692 -3.624 7.095 0.500 10.514 170 LYS A C 1
ATOM 1398 O O A LYS A 1 170 ? 11.598 -3.976 6.339 0.500 10.894 170 LYS A O 1
ATOM 1399 O O B LYS A 1 170 ? 11.600 -3.977 6.339 0.500 10.665 170 LYS A O 1
ATOM 1410 N N . THR A 1 171 ? 10.947 -2.934 8.209 1.000 10.651 171 THR A N 1
ATOM 1411 C CA . THR A 1 171 ? 12.304 -2.614 8.579 1.000 10.614 171 THR A CA 1
ATOM 1412 C C . THR A 1 171 ? 13.094 -3.863 8.908 1.000 10.855 171 THR A C 1
ATOM 1413 O O . THR A 1 171 ? 14.231 -4.033 8.428 1.000 11.239 171 THR A O 1
ATOM 1417 N N . LEU A 1 172 ? 12.525 -4.782 9.709 1.000 11.424 172 LEU A N 1
ATOM 1418 C CA . LEU A 1 172 ? 13.249 -6.008 10.049 1.000 12.119 172 LEU A CA 1
ATOM 1419 C C . LEU A 1 172 ? 13.447 -6.836 8.783 1.000 11.009 172 LEU A C 1
ATOM 1420 O O . LEU A 1 172 ? 14.508 -7.466 8.630 1.000 12.042 172 LEU A O 1
ATOM 1425 N N . ALA A 1 173 ? 12.446 -6.904 7.903 1.000 11.403 173 ALA A N 1
ATOM 1426 C CA . ALA A 1 173 ? 12.574 -7.683 6.677 1.000 11.305 173 ALA A CA 1
ATOM 1427 C C . ALA A 1 173 ? 13.751 -7.165 5.855 1.000 10.922 173 ALA A C 1
ATOM 1428 O O . ALA A 1 173 ? 14.544 -7.920 5.326 1.000 12.028 173 ALA A O 1
ATOM 1430 N N . LEU A 1 174 ? 13.859 -5.847 5.737 1.000 10.904 174 LEU A N 1
ATOM 1431 C CA . LEU A 1 174 ? 14.933 -5.263 4.954 1.000 11.372 174 LEU A CA 1
ATOM 1432 C C . LEU A 1 174 ? 16.281 -5.476 5.620 1.000 12.339 174 LEU A C 1
ATOM 1433 O O . LEU A 1 174 ? 17.251 -5.870 4.994 1.000 13.125 174 LEU A O 1
ATOM 1438 N N . GLU A 1 175 ? 16.336 -5.254 6.923 1.000 12.326 175 GLU A N 1
ATOM 1439 C CA . GLU A 1 175 ? 17.567 -5.325 7.673 1.000 12.745 175 GLU A CA 1
ATOM 1440 C C . GLU A 1 175 ? 18.160 -6.735 7.644 1.000 13.299 175 GLU A C 1
ATOM 1441 O O . GLU A 1 175 ? 19.387 -6.841 7.598 1.000 15.176 175 GLU A O 1
ATOM 1447 N N . TYR A 1 176 ? 17.326 -7.779 7.656 1.000 12.442 176 TYR A N 1
ATOM 1448 C CA . TYR A 1 176 ? 17.795 -9.150 7.832 1.000 13.008 176 TYR A CA 1
ATOM 1449 C C . TYR A 1 176 ? 17.558 -10.018 6.592 1.000 13.750 176 TYR A C 1
ATOM 1450 O O . TYR A 1 176 ? 17.810 -11.219 6.645 1.000 14.254 176 TYR A O 1
ATOM 1459 N N . ALA A 1 177 ? 17.182 -9.403 5.462 1.000 13.612 177 ALA A N 1
ATOM 1460 C CA . ALA A 1 177 ? 16.962 -10.187 4.267 1.000 13.817 177 ALA A CA 1
ATOM 1461 C C . ALA A 1 177 ? 18.220 -10.937 3.823 1.000 14.444 177 ALA A C 1
ATOM 1462 O O . ALA A 1 177 ? 18.101 -12.039 3.286 1.000 15.807 177 ALA A O 1
ATOM 1464 N N . SER A 1 178 ? 19.388 -10.323 3.960 1.000 15.068 178 SER A N 1
ATOM 1465 C CA . SER A 1 178 ? 20.625 -10.947 3.494 1.000 16.759 178 SER A CA 1
ATOM 1466 C C . SER A 1 178 ? 20.961 -12.167 4.324 1.000 16.987 178 SER A C 1
ATOM 1467 O O . SER A 1 178 ? 21.737 -13.006 3.885 1.000 20.645 178 SER A O 1
ATOM 1470 N N . ASN A 1 179 ? 20.373 -12.285 5.530 1.000 16.382 179 ASN A N 1
ATOM 1471 C CA . ASN A 1 179 ? 20.576 -13.433 6.384 1.000 16.987 179 ASN A CA 1
ATOM 1472 C C . ASN A 1 179 ? 19.634 -14.588 6.031 1.000 17.339 179 ASN A C 1
ATOM 1473 O O . ASN A 1 179 ? 19.653 -15.621 6.700 1.000 20.104 179 ASN A O 1
ATOM 1478 N N . GLY A 1 180 ? 18.774 -14.407 5.024 1.000 17.755 180 GLY A N 1
ATOM 1479 C CA . GLY A 1 180 ? 17.823 -15.447 4.647 1.000 17.568 180 GLY A CA 1
ATOM 1480 C C . GLY A 1 180 ? 16.647 -15.561 5.613 1.000 17.044 180 GLY A C 1
ATOM 1481 O O . GLY A 1 180 ? 15.983 -16.591 5.613 1.000 20.205 180 GLY A O 1
ATOM 1482 N N . ILE A 1 181 ? 16.430 -14.525 6.429 1.000 14.709 181 ILE A N 1
ATOM 1483 C CA . ILE A 1 181 ? 15.317 -14.485 7.356 1.000 14.353 181 ILE A CA 1
ATOM 1484 C C . ILE A 1 181 ? 14.198 -13.745 6.646 1.000 14.932 181 ILE A C 1
ATOM 1485 O O . ILE A 1 181 ? 14.460 -12.702 6.070 1.000 19.179 181 ILE A O 1
ATOM 1490 N N . ARG A 1 182 ? 12.986 -14.281 6.677 1.000 12.820 182 ARG A N 1
ATOM 1491 C CA . ARG A 1 182 ? 11.805 -13.599 6.128 1.000 12.453 182 ARG A CA 1
ATOM 1492 C C . ARG A 1 182 ? 10.925 -13.098 7.267 1.000 11.771 182 ARG A C 1
ATOM 1493 O O . ARG A 1 182 ? 10.800 -13.782 8.287 1.000 13.858 182 ARG A O 1
ATOM 1501 N N . VAL A 1 183 ? 10.359 -11.906 7.068 1.000 11.258 183 VAL A N 1
ATOM 1502 C CA . VAL A 1 183 ? 9.519 -11.277 8.086 1.000 11.329 183 VAL A CA 1
ATOM 1503 C C . VAL A 1 183 ? 8.316 -10.700 7.361 1.000 11.037 183 VAL A C 1
ATOM 1504 O O . VAL A 1 183 ? 8.487 -9.890 6.434 1.000 10.648 183 VAL A O 1
ATOM 1508 N N . ASN A 1 184 ? 7.099 -11.131 7.742 1.000 10.596 184 ASN A N 1
ATOM 1509 C CA . ASN A 1 184 ? 5.884 -10.703 7.053 1.000 9.539 184 ASN A CA 1
ATOM 1510 C C . ASN A 1 184 ? 4.764 -10.495 8.060 1.000 10.327 184 ASN A C 1
ATOM 1511 O O . ASN A 1 184 ? 4.787 -11.083 9.153 1.000 10.829 184 ASN A O 1
ATOM 1516 N N . ASN A 1 185 ? 3.795 -9.698 7.661 1.000 9.860 185 ASN A N 1
ATOM 1517 C CA . ASN A 1 185 ? 2.556 -9.536 8.407 1.000 9.589 185 ASN A CA 1
ATOM 1518 C C . ASN A 1 185 ? 1.432 -10.307 7.732 1.000 9.578 185 ASN A C 1
ATOM 1519 O O . ASN A 1 185 ? 1.373 -10.433 6.508 1.000 9.950 185 ASN A O 1
ATOM 1524 N N . ILE A 1 186 ? 0.507 -10.810 8.556 1.000 9.791 186 ILE A N 1
ATOM 1525 C CA . ILE A 1 186 ? -0.834 -11.212 8.126 1.000 9.976 186 ILE A CA 1
ATOM 1526 C C . ILE A 1 186 ? -1.800 -10.125 8.552 1.000 9.735 186 ILE A C 1
ATOM 1527 O O . ILE A 1 186 ? -1.708 -9.662 9.690 1.000 10.606 186 ILE A O 1
ATOM 1532 N N . GLY A 1 187 ? -2.704 -9.710 7.667 1.000 9.752 187 GLY A N 1
ATOM 1533 C CA . GLY A 1 187 ? -3.704 -8.706 8.031 1.000 9.811 187 GLY A CA 1
ATOM 1534 C C . GLY A 1 187 ? -5.108 -9.289 7.976 1.000 10.682 187 GLY A C 1
ATOM 1535 O O . GLY A 1 187 ? -5.779 -9.190 6.938 1.000 10.409 187 GLY A O 1
ATOM 1536 N N . PRO A 1 188 ? -5.600 -9.899 9.066 1.000 10.338 188 PRO A N 1
ATOM 1537 C CA . PRO A 1 188 ? -6.960 -10.388 9.042 1.000 10.748 188 PRO A CA 1
ATOM 1538 C C . PRO A 1 188 ? -7.984 -9.259 9.039 1.000 11.517 188 PRO A C 1
ATOM 1539 O O . PRO A 1 188 ? -7.762 -8.186 9.616 1.000 11.804 188 PRO A O 1
ATOM 1543 N N . GLY A 1 189 ? -9.138 -9.538 8.386 1.000 12.257 189 GLY A N 1
ATOM 1544 C CA . GLY A 1 189 ? -10.345 -8.772 8.557 1.000 12.444 189 GLY A CA 1
ATOM 1545 C C . GLY A 1 189 ? -11.104 -9.341 9.755 1.000 13.515 189 GLY A C 1
ATOM 1546 O O . GLY A 1 189 ? -10.505 -9.802 10.719 1.000 15.120 189 GLY A O 1
ATOM 1547 N N . ALA A 1 190 ? -12.417 -9.294 9.669 1.000 11.866 190 ALA A N 1
ATOM 1548 C CA . ALA A 1 190 ? -13.272 -9.735 10.754 1.000 11.591 190 ALA A CA 1
ATOM 1549 C C . ALA A 1 190 ? -13.282 -11.264 10.743 1.000 12.133 190 ALA A C 1
ATOM 1550 O O . ALA A 1 190 ? -13.650 -11.870 9.741 1.000 12.962 190 ALA A O 1
ATOM 1552 N N . ILE A 1 191 ? -12.897 -11.878 11.872 1.000 12.541 191 ILE A N 1
ATOM 1553 C CA . ILE A 1 191 ? -12.853 -13.331 11.990 1.000 12.570 191 ILE A CA 1
ATOM 1554 C C . ILE A 1 191 ? -13.701 -13.797 13.168 1.000 13.316 191 ILE A C 1
ATOM 1555 O O . ILE A 1 191 ? -13.670 -13.210 14.250 1.000 14.132 191 ILE A O 1
ATOM 1560 N N . ASN A 1 192 ? -14.338 -14.958 12.960 1.000 14.648 192 ASN A N 1
ATOM 1561 C CA . ASN A 1 192 ? -15.213 -15.575 13.930 1.000 16.099 192 ASN A CA 1
ATOM 1562 C C . ASN A 1 192 ? -14.442 -16.406 14.962 1.000 16.725 192 ASN A C 1
ATOM 1563 O O . ASN A 1 192 ? -14.751 -17.597 15.186 1.000 20.116 192 ASN A O 1
ATOM 1568 N N . THR A 1 193 ? -13.534 -15.750 15.681 1.000 16.283 193 THR A N 1
ATOM 1569 C CA . THR A 1 193 ? -13.025 -16.265 16.934 1.000 18.266 193 THR A CA 1
ATOM 1570 C C . THR A 1 193 ? -14.163 -16.268 17.942 1.000 20.742 193 THR A C 1
ATOM 1571 O O . THR A 1 193 ? -15.122 -15.513 17.772 1.000 23.914 193 THR A O 1
ATOM 1575 N N . THR A 1 194 ? -14.046 -17.102 18.989 1.000 24.157 194 THR A N 1
ATOM 1576 C CA . THR A 1 194 ? -15.146 -17.314 19.897 1.000 26.508 194 THR A CA 1
ATOM 1577 C C . THR A 1 194 ? -15.628 -15.985 20.444 1.000 26.957 194 THR A C 1
ATOM 1578 O O . THR A 1 194 ? -16.834 -15.738 20.512 1.000 27.459 194 THR A O 1
ATOM 1582 N N . GLY A 1 195 ? -14.691 -15.163 20.897 1.000 26.869 195 GLY A N 1
ATOM 1583 C CA . GLY A 1 195 ? -15.057 -13.893 21.483 1.000 31.606 195 GLY A CA 1
ATOM 1584 C C . GLY A 1 195 ? -15.806 -13.002 20.501 1.000 29.954 195 GLY A C 1
ATOM 1585 O O . GLY A 1 195 ? -16.814 -12.400 20.861 1.000 30.484 195 GLY A O 1
ATOM 1586 N N . ASN A 1 196 ? -15.331 -12.941 19.255 1.000 25.028 196 ASN A N 1
ATOM 1587 C CA . ASN A 1 196 ? -16.029 -12.142 18.249 1.000 22.320 196 ASN A CA 1
ATOM 1588 C C . ASN A 1 196 ? -17.394 -12.724 17.890 1.000 21.521 196 ASN A C 1
ATOM 1589 O O . ASN A 1 196 ? -18.356 -11.979 17.688 1.000 21.164 196 ASN A O 1
ATOM 1594 N N . ALA A 1 197 ? -17.499 -14.044 17.763 1.000 20.411 197 ALA A N 1
ATOM 1595 C CA . ALA A 1 197 ? -18.802 -14.641 17.462 1.000 24.293 197 ALA A CA 1
ATOM 1596 C C . ALA A 1 197 ? -19.824 -14.299 18.536 1.000 24.517 197 ALA A C 1
ATOM 1597 O O . ALA A 1 197 ? -21.011 -14.100 18.253 1.000 25.345 197 ALA A O 1
ATOM 1599 N N . GLU A 1 198 ? -19.388 -14.271 19.792 1.000 23.167 198 GLU A N 1
ATOM 1600 C CA . GLU A 1 198 ? -20.273 -13.916 20.878 1.000 25.912 198 GLU A CA 1
ATOM 1601 C C . GLU A 1 198 ? -20.677 -12.455 20.789 1.000 32.767 198 GLU A C 1
ATOM 1602 O O . GLU A 1 198 ? -21.872 -12.152 20.923 1.000 33.404 198 GLU A O 1
ATOM 1608 N N A ARG A 1 199 ? -19.706 -11.546 20.617 0.500 32.479 199 ARG A N 1
ATOM 1609 N N B ARG A 1 199 ? -19.678 -11.582 20.585 0.500 32.845 199 ARG A N 1
ATOM 1610 C CA A ARG A 1 199 ? -20.082 -10.140 20.623 0.500 37.365 199 ARG A CA 1
ATOM 1611 C CA B ARG A 1 199 ? -19.891 -10.146 20.584 0.500 39.460 199 ARG A CA 1
ATOM 1612 C C A ARG A 1 199 ? -20.942 -9.833 19.405 0.500 36.682 199 ARG A C 1
ATOM 1613 C C B ARG A 1 199 ? -20.734 -9.746 19.377 0.500 36.214 199 ARG A C 1
ATOM 1614 O O A ARG A 1 199 ? -21.852 -9.005 19.507 0.500 39.914 199 ARG A O 1
ATOM 1615 O O B ARG A 1 199 ? -21.426 -8.739 19.471 0.500 41.095 199 ARG A O 1
ATOM 1630 N N . TRP A 1 200 ? -20.720 -10.552 18.293 1.000 33.767 200 TRP A N 1
ATOM 1631 C CA . TRP A 1 200 ? -21.484 -10.312 17.071 1.000 31.566 200 TRP A CA 1
ATOM 1632 C C . TRP A 1 200 ? -22.718 -11.207 16.958 1.000 34.362 200 TRP A C 1
ATOM 1633 O O . TRP A 1 200 ? -23.275 -11.350 15.877 1.000 38.383 200 TRP A O 1
ATOM 1644 N N . ALA A 1 201 ? -23.160 -11.797 18.072 1.000 31.683 201 ALA A N 1
ATOM 1645 C CA . ALA A 1 201 ? -24.359 -12.609 18.074 1.000 34.807 201 ALA A CA 1
ATOM 1646 C C . ALA A 1 201 ? -25.573 -11.739 17.770 1.000 32.587 201 ALA A C 1
ATOM 1647 O O . ALA A 1 201 ? -26.472 -12.184 17.050 1.000 40.533 201 ALA A O 1
ATOM 1649 N N . ASP A 1 202 ? -25.578 -10.511 18.316 1.000 31.190 202 ASP A N 1
ATOM 1650 C CA . ASP A 1 202 ? -26.644 -9.556 18.065 1.000 32.171 202 ASP A CA 1
ATOM 1651 C C . ASP A 1 202 ? -26.837 -9.400 16.566 1.000 33.628 202 ASP A C 1
ATOM 1652 O O . ASP A 1 202 ? -25.874 -9.027 15.856 1.000 33.127 202 ASP A O 1
ATOM 1657 N N . PRO A 1 203 ? -28.029 -9.713 15.998 1.000 33.884 203 PRO A N 1
ATOM 1658 C CA . PRO A 1 203 ? -28.164 -9.705 14.533 1.000 32.927 203 PRO A CA 1
ATOM 1659 C C . PRO A 1 203 ? -27.836 -8.374 13.859 1.000 32.156 203 PRO A C 1
ATOM 1660 O O . PRO A 1 203 ? -27.300 -8.361 12.757 1.000 31.794 203 PRO A O 1
ATOM 1664 N N . LYS A 1 204 ? -28.158 -7.252 14.520 1.000 32.576 204 LYS A N 1
ATOM 1665 C CA . LYS A 1 204 ? -27.896 -5.944 13.960 1.000 32.612 204 LYS A CA 1
ATOM 1666 C C . LYS A 1 204 ? -26.386 -5.693 13.888 1.000 29.400 204 LYS A C 1
ATOM 1667 O O . LYS A 1 204 ? -25.907 -5.218 12.871 1.000 29.822 204 LYS A O 1
ATOM 1673 N N . LEU A 1 205 ? -25.640 -6.022 14.938 1.000 29.820 205 LEU A N 1
ATOM 1674 C CA . LEU A 1 205 ? -24.193 -5.843 14.953 1.000 30.446 205 LEU A CA 1
ATOM 1675 C C . LEU A 1 205 ? -23.536 -6.746 13.920 1.000 25.548 205 LEU A C 1
ATOM 1676 O O . LEU A 1 205 ? -22.624 -6.341 13.196 1.000 27.270 205 LEU A O 1
ATOM 1681 N N . LYS A 1 206 ? -24.021 -7.983 13.841 1.000 26.299 206 LYS A N 1
ATOM 1682 C CA . LYS A 1 206 ? -23.513 -8.920 12.859 1.000 26.177 206 LYS A CA 1
ATOM 1683 C C . LYS A 1 206 ? -23.671 -8.361 11.450 1.000 24.644 206 LYS A C 1
ATOM 1684 O O . LYS A 1 206 ? -22.755 -8.378 10.653 1.000 22.155 206 LYS A O 1
ATOM 1690 N N . ALA A 1 207 ? -24.856 -7.857 11.132 1.000 23.726 207 ALA A N 1
ATOM 1691 C CA . ALA A 1 207 ? -25.135 -7.301 9.820 1.000 23.679 207 ALA A CA 1
ATOM 1692 C C . ALA A 1 207 ? -24.252 -6.090 9.533 1.000 22.835 207 ALA A C 1
ATOM 1693 O O . ALA A 1 207 ? -23.791 -5.936 8.414 1.000 21.525 207 ALA A O 1
ATOM 1695 N N . ASP A 1 208 ? -23.988 -5.267 10.545 1.000 22.135 208 ASP A N 1
ATOM 1696 C CA . ASP A 1 208 ? -23.112 -4.115 10.383 1.000 22.875 208 ASP A CA 1
ATOM 1697 C C . ASP A 1 208 ? -21.685 -4.564 10.061 1.000 21.639 208 ASP A C 1
ATOM 1698 O O . ASP A 1 208 ? -21.046 -4.027 9.162 1.000 19.814 208 ASP A O 1
ATOM 1703 N N . VAL A 1 209 ? -21.201 -5.586 10.767 1.000 19.121 209 VAL A N 1
ATOM 1704 C CA . VAL A 1 209 ? -19.879 -6.098 10.469 1.000 19.114 209 VAL A CA 1
ATOM 1705 C C . VAL A 1 209 ? -19.831 -6.649 9.053 1.000 16.698 209 VAL A C 1
ATOM 1706 O O . VAL A 1 209 ? -18.907 -6.389 8.287 1.000 16.950 209 VAL A O 1
ATOM 1710 N N . GLU A 1 210 ? -20.836 -7.427 8.670 1.000 16.362 210 GLU A N 1
ATOM 1711 C CA . GLU A 1 210 ? -20.867 -8.044 7.345 1.000 17.785 210 GLU A CA 1
ATOM 1712 C C . GLU A 1 210 ? -20.950 -6.980 6.253 1.000 15.923 210 GLU A C 1
ATOM 1713 O O . GLU A 1 210 ? -20.407 -7.193 5.182 1.000 16.638 210 GLU A O 1
ATOM 1719 N N . SER A 1 211 ? -21.587 -5.841 6.548 1.000 16.988 211 SER A N 1
ATOM 1720 C CA . SER A 1 211 ? -21.730 -4.783 5.557 1.000 17.628 211 SER A CA 1
ATOM 1721 C C . SER A 1 211 ? -20.374 -4.207 5.149 1.000 15.642 211 SER A C 1
ATOM 1722 O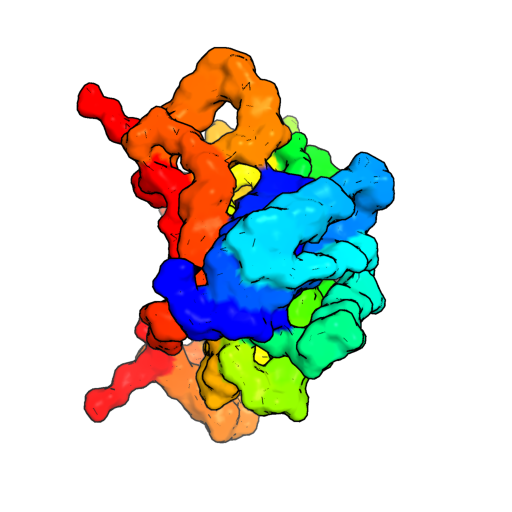 O . SER A 1 211 ? -20.269 -3.596 4.088 1.000 16.811 211 SER A O 1
ATOM 1725 N N A MET A 1 212 ? -19.372 -4.365 6.012 0.500 15.555 212 MET A N 1
ATOM 1726 N N B MET A 1 212 ? -19.360 -4.375 6.003 0.500 16.626 212 MET A N 1
ATOM 1727 C CA A MET A 1 212 ? -18.042 -3.858 5.744 0.500 14.696 212 MET A CA 1
ATOM 1728 C CA B MET A 1 212 ? -18.024 -3.868 5.747 0.500 16.183 212 MET A CA 1
ATOM 1729 C C A MET A 1 212 ? -17.187 -4.842 4.936 0.500 13.698 212 MET A C 1
ATOM 1730 C C B MET A 1 212 ? -17.168 -4.860 4.954 0.500 14.583 212 MET A C 1
ATOM 1731 O O A MET A 1 212 ? -16.047 -4.529 4.591 0.500 13.677 212 MET A O 1
ATOM 1732 O O B MET A 1 212 ? -16.036 -4.539 4.588 0.500 14.325 212 MET A O 1
ATOM 1741 N N . ILE A 1 213 ? -17.721 -6.035 4.622 1.000 12.739 213 ILE A N 1
ATOM 1742 C CA . ILE A 1 213 ? -16.964 -7.140 4.063 1.000 12.358 213 ILE A CA 1
ATOM 1743 C C . ILE A 1 213 ? -17.486 -7.450 2.663 1.000 12.568 213 ILE A C 1
ATOM 1744 O O . ILE A 1 213 ? -18.564 -8.030 2.510 1.000 13.408 213 ILE A O 1
ATOM 1749 N N . PRO A 1 214 ? -16.762 -7.085 1.571 1.000 12.761 214 PRO A N 1
ATOM 1750 C CA . PRO A 1 214 ? -17.236 -7.371 0.231 1.000 13.263 214 PRO A CA 1
ATOM 1751 C C . PRO A 1 214 ? -17.680 -8.811 -0.015 1.000 13.237 214 PRO A C 1
ATOM 1752 O O . PRO A 1 214 ? -18.719 -9.028 -0.622 1.000 14.096 214 PRO A O 1
ATOM 1756 N N A MET A 1 215 ? -16.929 -9.808 0.497 0.500 12.625 215 MET A N 1
ATOM 1757 N N B MET A 1 215 ? -16.944 -9.807 0.497 0.500 13.305 215 MET A N 1
ATOM 1758 C CA A MET A 1 215 ? -17.289 -11.215 0.320 0.500 13.335 215 MET A CA 1
ATOM 1759 C CA B MET A 1 215 ? -17.341 -11.184 0.234 0.500 14.421 215 MET A CA 1
ATOM 1760 C C A MET A 1 215 ? -18.583 -11.587 1.041 0.500 14.520 215 MET A C 1
ATOM 1761 C C B MET A 1 215 ? -18.561 -11.606 1.057 0.500 15.107 215 MET A C 1
ATOM 1762 O O A MET A 1 215 ? -19.191 -12.600 0.706 0.500 16.680 215 MET A O 1
ATOM 1763 O O B MET A 1 215 ? -19.151 -12.637 0.748 0.500 17.022 215 MET A O 1
ATOM 1772 N N . GLY A 1 216 ? -18.982 -10.810 2.053 1.000 14.030 216 GLY A N 1
ATOM 1773 C CA . GLY A 1 216 ? -20.297 -10.920 2.650 1.000 16.063 216 GLY A CA 1
ATOM 1774 C C . GLY A 1 216 ? -20.346 -11.861 3.845 1.000 16.804 216 GLY A C 1
ATOM 1775 O O . GLY A 1 216 ? -21.447 -12.100 4.346 1.000 20.697 216 GLY A O 1
ATOM 1776 N N . TYR A 1 217 ? -19.224 -12.447 4.244 1.000 15.269 217 TYR A N 1
ATOM 1777 C CA . TYR A 1 217 ? -19.176 -13.330 5.396 1.000 15.786 217 TYR A CA 1
ATOM 1778 C C . TYR A 1 217 ? -17.960 -12.961 6.239 1.000 15.032 217 TYR A C 1
ATOM 1779 O O . TYR A 1 217 ? -16.945 -12.554 5.723 1.000 14.255 217 TYR A O 1
ATOM 1788 N N . ILE A 1 218 ? -18.103 -13.197 7.526 1.000 14.389 218 ILE A N 1
ATOM 1789 C CA . ILE A 1 218 ? -17.032 -13.143 8.500 1.000 14.734 218 ILE A CA 1
ATOM 1790 C C . ILE A 1 218 ? -16.203 -14.410 8.389 1.000 14.012 218 ILE A C 1
ATOM 1791 O O . ILE A 1 218 ? -16.727 -15.517 8.348 1.000 16.201 218 ILE A O 1
ATOM 1796 N N . GLY A 1 219 ? -14.878 -14.248 8.298 1.000 13.237 219 GLY A N 1
ATOM 1797 C CA . GLY A 1 219 ? -14.014 -15.396 8.050 1.000 14.072 219 GLY A CA 1
ATOM 1798 C C . GLY A 1 219 ? -13.888 -16.315 9.257 1.000 14.183 219 GLY A C 1
ATOM 1799 O O . GLY A 1 219 ? -14.254 -15.942 10.372 1.000 16.098 219 GLY A O 1
ATOM 1800 N N . GLU A 1 220 ? -13.371 -17.489 9.013 1.000 14.985 220 GLU A N 1
ATOM 1801 C CA . GLU A 1 220 ? -13.148 -18.453 10.074 1.000 14.726 220 GLU A CA 1
ATOM 1802 C C . GLU A 1 220 ? -11.676 -18.457 10.447 1.000 14.193 220 GLU A C 1
ATOM 1803 O O . GLU A 1 220 ? -10.803 -18.174 9.609 1.000 14.235 220 GLU A O 1
ATOM 1809 N N . PRO A 1 221 ? -11.329 -18.821 11.695 1.000 13.854 221 PRO A N 1
ATOM 1810 C CA . PRO A 1 221 ? -9.926 -18.830 12.112 1.000 14.073 221 PRO A CA 1
ATOM 1811 C C . PRO A 1 221 ? -9.033 -19.664 11.214 1.000 14.044 221 PRO A C 1
ATOM 1812 O O . PRO A 1 221 ? -7.892 -19.290 10.993 1.000 13.811 221 PRO A O 1
ATOM 1816 N N . GLU A 1 222 ? -9.548 -20.769 10.683 1.000 14.569 222 GLU A N 1
ATOM 1817 C CA . GLU A 1 222 ? -8.745 -21.641 9.831 1.000 15.464 222 GLU A CA 1
ATOM 1818 C C . GLU A 1 222 ? -8.316 -20.927 8.554 1.000 13.900 222 GLU A C 1
ATOM 1819 O O . GLU A 1 222 ? -7.301 -21.301 7.974 1.000 14.969 222 GLU A O 1
ATOM 1825 N N . GLU A 1 223 ? -9.083 -19.944 8.090 1.000 13.103 223 GLU A N 1
ATOM 1826 C CA . GLU A 1 223 ? -8.755 -19.193 6.878 1.000 13.034 223 GLU A CA 1
ATOM 1827 C C . GLU A 1 223 ? -7.554 -18.270 7.106 1.000 13.083 223 GLU A C 1
ATOM 1828 O O . GLU A 1 223 ? -6.862 -17.935 6.139 1.000 15.921 223 GLU A O 1
ATOM 1834 N N . ILE A 1 224 ? -7.304 -17.883 8.361 1.000 12.978 224 ILE A N 1
ATOM 1835 C CA . ILE A 1 224 ? -6.104 -17.151 8.734 1.000 12.486 224 ILE A CA 1
ATOM 1836 C C . ILE A 1 224 ? -4.945 -18.117 8.982 1.000 11.759 224 ILE A C 1
ATOM 1837 O O . ILE A 1 224 ? -3.817 -17.893 8.550 1.000 11.988 224 ILE A O 1
ATOM 1842 N N . ALA A 1 225 ? -5.213 -19.227 9.660 1.000 12.253 225 ALA A N 1
ATOM 1843 C CA . ALA A 1 225 ? -4.190 -20.222 9.879 1.000 12.990 225 ALA A CA 1
ATOM 1844 C C . ALA A 1 225 ? -3.606 -20.742 8.558 1.000 13.059 225 ALA A C 1
ATOM 1845 O O . ALA A 1 225 ? -2.404 -21.042 8.477 1.000 14.075 225 ALA A O 1
ATOM 1847 N N . ALA A 1 226 ? -4.437 -20.830 7.519 1.000 13.783 226 ALA A N 1
ATOM 1848 C CA . ALA A 1 226 ? -3.961 -21.247 6.214 1.000 13.615 226 ALA A CA 1
ATOM 1849 C C . ALA A 1 226 ? -2.866 -20.307 5.715 1.000 12.354 226 ALA A C 1
ATOM 1850 O O . ALA A 1 226 ? -1.871 -20.727 5.090 1.000 13.216 226 ALA A O 1
ATOM 1852 N N . VAL A 1 227 ? -3.070 -19.002 5.916 1.000 12.037 227 VAL A N 1
ATOM 1853 C CA . VAL A 1 227 ? -2.120 -18.002 5.458 1.000 12.070 227 VAL A CA 1
ATOM 1854 C C . VAL A 1 227 ? -0.803 -18.167 6.190 1.000 12.558 227 VAL A C 1
ATOM 1855 O O . VAL A 1 227 ? 0.283 -18.082 5.605 1.000 12.274 227 VAL A O 1
ATOM 1859 N N . ALA A 1 228 ? -0.857 -18.355 7.512 1.000 12.513 228 ALA A N 1
ATOM 1860 C CA . ALA A 1 228 ? 0.374 -18.491 8.280 1.000 12.357 228 ALA A CA 1
ATOM 1861 C C . ALA A 1 228 ? 1.179 -19.717 7.845 1.000 12.630 228 ALA A C 1
ATOM 1862 O O . ALA A 1 228 ? 2.403 -19.652 7.743 1.000 13.439 228 ALA A O 1
ATOM 1864 N N . ALA A 1 229 ? 0.502 -20.845 7.619 1.000 13.318 229 ALA A N 1
ATOM 1865 C CA . ALA A 1 229 ? 1.212 -22.039 7.187 1.000 13.592 229 ALA A CA 1
ATOM 1866 C C . ALA A 1 229 ? 1.934 -21.793 5.860 1.000 12.646 229 ALA A C 1
ATOM 1867 O O . ALA A 1 229 ? 3.092 -22.176 5.689 1.000 13.381 229 ALA A O 1
ATOM 1869 N N . TRP A 1 230 ? 1.235 -21.134 4.921 1.000 12.914 230 TRP A N 1
ATOM 1870 C CA . TRP A 1 230 ? 1.826 -20.879 3.610 1.000 13.058 230 TRP A CA 1
ATOM 1871 C C . TRP A 1 230 ? 3.043 -19.956 3.750 1.000 11.861 230 TRP A C 1
ATOM 1872 O O . TRP A 1 230 ? 4.111 -20.240 3.204 1.000 12.611 230 TRP A O 1
ATOM 1883 N N . LEU A 1 231 ? 2.883 -18.834 4.461 1.000 11.974 231 LEU A N 1
ATOM 1884 C CA . LEU A 1 231 ? 3.967 -17.877 4.601 1.000 12.843 231 LEU A CA 1
ATOM 1885 C C . LEU A 1 231 ? 5.197 -18.500 5.244 1.000 12.401 231 LEU A C 1
ATOM 1886 O O . LEU A 1 231 ? 6.320 -18.084 4.951 1.000 13.436 231 LEU A O 1
ATOM 1891 N N . ALA A 1 232 ? 5.000 -19.393 6.210 1.000 13.266 232 ALA A N 1
ATOM 1892 C CA . ALA A 1 232 ? 6.122 -20.011 6.914 1.000 13.731 232 ALA A CA 1
ATOM 1893 C C . ALA A 1 232 ? 6.835 -21.051 6.063 1.000 14.705 232 ALA A C 1
ATOM 1894 O O . ALA A 1 232 ? 7.976 -21.438 6.347 1.000 16.242 232 ALA A O 1
ATOM 1896 N N . SER A 1 233 ? 6.138 -21.555 5.043 1.000 14.271 233 SER A N 1
ATOM 1897 C CA . SER A 1 233 ? 6.644 -22.610 4.190 1.000 14.022 233 SER A CA 1
ATOM 1898 C C . SER A 1 233 ? 7.604 -22.083 3.120 1.000 14.713 233 SER A C 1
ATOM 1899 O O . SER A 1 233 ? 7.572 -20.913 2.783 1.000 14.112 233 SER A O 1
ATOM 1902 N N . LYS A 1 234 ? 8.340 -23.007 2.492 1.000 15.398 234 LYS A N 1
ATOM 1903 C CA . LYS A 1 234 ? 9.217 -22.647 1.401 1.000 15.374 234 LYS A CA 1
ATOM 1904 C C . LYS A 1 234 ? 8.453 -22.311 0.120 1.000 15.184 234 LYS A C 1
ATOM 1905 O O . LYS A 1 234 ? 9.037 -21.767 -0.801 1.000 15.342 234 LYS A O 1
ATOM 1911 N N . GLU A 1 235 ? 7.132 -22.533 0.070 1.000 14.249 235 GLU A N 1
ATOM 1912 C CA . GLU A 1 235 ? 6.365 -22.023 -1.049 1.000 13.712 235 GLU A CA 1
ATOM 1913 C C . GLU A 1 235 ? 6.472 -20.504 -1.167 1.000 12.955 235 GLU A C 1
ATOM 1914 O O . GLU A 1 235 ? 6.453 -19.944 -2.269 1.000 13.474 235 GLU A O 1
ATOM 1920 N N . ALA A 1 236 ? 6.603 -19.839 -0.004 1.000 12.784 236 ALA A N 1
ATOM 1921 C CA . ALA A 1 236 ? 6.721 -18.398 0.087 1.000 12.015 236 ALA A CA 1
ATOM 1922 C C . ALA A 1 236 ? 8.174 -17.953 0.159 1.000 11.839 236 ALA A C 1
ATOM 1923 O O . ALA A 1 236 ? 8.488 -16.886 0.681 1.000 12.365 236 ALA A O 1
ATOM 1925 N N . SER A 1 237 ? 9.094 -18.745 -0.431 1.000 12.635 237 SER A N 1
ATOM 1926 C CA . SER A 1 237 ? 10.526 -18.486 -0.348 1.000 12.737 237 SER A CA 1
ATOM 1927 C C . SER A 1 237 ? 10.923 -17.091 -0.805 1.000 12.708 237 SER A C 1
ATOM 1928 O O . SER A 1 237 ? 11.920 -16.572 -0.318 1.000 13.585 237 SER A O 1
ATOM 1931 N N . TYR A 1 238 ? 10.218 -16.503 -1.776 1.000 12.266 238 TYR A N 1
ATOM 1932 C CA . TYR A 1 238 ? 10.625 -15.217 -2.315 1.000 12.434 238 TYR A CA 1
ATOM 1933 C C . TYR A 1 238 ? 9.801 -14.069 -1.724 1.000 11.666 238 TYR A C 1
ATOM 1934 O O . TYR A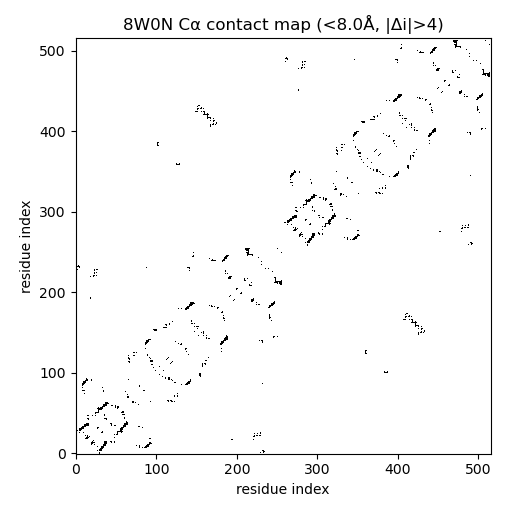 1 238 ? 9.848 -12.944 -2.253 1.000 12.422 238 TYR A O 1
ATOM 1943 N N . VAL A 1 239 ? 9.084 -14.331 -0.630 1.000 11.270 239 VAL A N 1
ATOM 1944 C CA . VAL A 1 239 ? 8.142 -13.379 -0.048 1.000 11.448 239 VAL A CA 1
ATOM 1945 C C . VAL A 1 239 ? 8.665 -12.865 1.285 1.000 10.202 239 VAL A C 1
ATOM 1946 O O . VAL A 1 239 ? 8.736 -13.628 2.260 1.000 11.210 239 VAL A O 1
ATOM 1950 N N . THR A 1 240 ? 8.966 -11.578 1.345 1.000 10.366 240 THR A N 1
ATOM 1951 C CA . THR A 1 240 ? 9.355 -10.952 2.608 1.000 10.360 240 THR A CA 1
ATOM 1952 C C . THR A 1 240 ? 8.958 -9.492 2.598 1.000 10.565 240 THR A C 1
ATOM 1953 O O . THR A 1 240 ? 8.908 -8.832 1.553 1.000 10.599 240 THR A O 1
ATOM 1957 N N . GLY A 1 241 ? 8.677 -9.000 3.793 1.000 10.807 241 GLY A N 1
ATOM 1958 C CA . GLY A 1 241 ? 8.305 -7.619 3.980 1.000 10.632 241 GLY A CA 1
ATOM 1959 C C . GLY A 1 241 ? 6.868 -7.248 3.642 1.000 10.376 241 GLY A C 1
ATOM 1960 O O . GLY A 1 241 ? 6.566 -6.072 3.634 1.000 11.419 241 GLY A O 1
ATOM 1961 N N . ILE A 1 242 ? 6.040 -8.232 3.308 1.000 9.730 242 ILE A N 1
ATOM 1962 C CA . ILE A 1 242 ? 4.685 -7.942 2.880 1.000 9.304 242 ILE A CA 1
ATOM 1963 C C . ILE A 1 242 ? 3.723 -7.925 4.041 1.000 9.139 242 ILE A C 1
ATOM 1964 O O . ILE A 1 242 ? 4.013 -8.423 5.117 1.000 9.947 242 ILE A O 1
ATOM 1969 N N . THR A 1 243 ? 2.536 -7.412 3.770 1.000 9.275 243 THR A N 1
ATOM 1970 C CA . THR A 1 243 ? 1.345 -7.697 4.541 1.000 9.261 243 THR A CA 1
ATOM 1971 C C . THR A 1 243 ? 0.381 -8.427 3.641 1.000 9.792 243 THR A C 1
ATOM 1972 O O . THR A 1 243 ? 0.005 -7.893 2.608 1.000 11.466 243 THR A O 1
ATOM 1976 N N . LEU A 1 244 ? 0.069 -9.669 4.006 1.000 9.829 244 LEU A N 1
ATOM 1977 C CA . LEU A 1 244 ? -0.873 -10.489 3.253 1.000 9.715 244 LEU A CA 1
ATOM 1978 C C . LEU A 1 244 ? -2.245 -10.315 3.940 1.000 9.761 244 LEU A C 1
ATOM 1979 O O . LEU A 1 244 ? -2.471 -10.829 5.041 1.000 10.460 244 LEU A O 1
ATOM 1984 N N . PHE A 1 245 ? -3.127 -9.526 3.308 1.000 9.278 245 PHE A N 1
ATOM 1985 C CA . PHE A 1 245 ? -4.446 -9.282 3.856 1.000 9.249 245 PHE A CA 1
ATOM 1986 C C . PHE A 1 245 ? -5.342 -10.459 3.507 1.000 10.199 245 PHE A C 1
ATOM 1987 O O . PHE A 1 245 ? -5.399 -10.909 2.363 1.000 11.027 245 PHE A O 1
ATOM 1995 N N . ALA A 1 246 ? -6.005 -10.997 4.530 1.000 11.161 246 ALA A N 1
ATOM 1996 C CA . ALA A 1 246 ? -6.971 -12.079 4.400 1.000 10.636 246 ALA A CA 1
ATOM 1997 C C . ALA A 1 246 ? -8.236 -11.573 5.095 1.000 10.730 246 ALA A C 1
ATOM 1998 O O . ALA A 1 246 ? -8.404 -11.740 6.303 1.000 11.695 246 ALA A O 1
ATOM 2000 N N . ASP A 1 247 ? -9.067 -10.870 4.330 1.000 10.684 247 ASP A N 1
ATOM 2001 C CA . ASP A 1 247 ? -10.036 -9.969 4.912 1.000 11.957 247 ASP A CA 1
ATOM 2002 C C . ASP A 1 247 ? -11.361 -9.941 4.178 1.000 10.781 247 ASP A C 1
ATOM 2003 O O . ASP A 1 247 ? -12.163 -9.059 4.423 1.000 11.128 247 ASP A O 1
ATOM 2008 N N . GLY A 1 248 ? -11.603 -10.874 3.266 1.000 11.529 248 GLY A N 1
ATOM 2009 C CA . GLY A 1 248 ? -12.859 -10.839 2.530 1.000 11.818 248 GLY A CA 1
ATOM 2010 C C . GLY A 1 248 ? -13.065 -9.594 1.682 1.000 11.613 248 GLY A C 1
ATOM 2011 O O . GLY A 1 248 ? -14.167 -9.302 1.270 1.000 11.927 248 GLY A O 1
ATOM 2012 N N . GLY A 1 249 ? -11.963 -8.878 1.423 1.000 11.283 249 GLY A N 1
ATOM 2013 C CA . GLY A 1 249 ? -12.051 -7.618 0.697 1.000 11.026 249 GLY A CA 1
ATOM 2014 C C . GLY A 1 249 ? -12.153 -6.352 1.541 1.000 11.339 249 GLY A C 1
ATOM 2015 O O . GLY A 1 249 ? -12.357 -5.295 0.981 1.000 11.483 249 GLY A O 1
ATOM 2016 N N . MET A 1 250 ? -12.088 -6.431 2.886 1.000 11.844 250 MET A N 1
ATOM 2017 C CA . MET A 1 250 ? -12.339 -5.245 3.687 1.000 12.545 250 MET A CA 1
ATOM 2018 C C . MET A 1 250 ? -11.441 -4.067 3.312 1.000 12.466 250 MET A C 1
ATOM 2019 O O . MET A 1 250 ? -11.898 -2.921 3.360 1.000 13.512 250 MET A O 1
ATOM 2024 N N . THR A 1 251 ? -10.189 -4.296 2.920 1.000 12.175 251 THR A N 1
ATOM 2025 C CA . THR A 1 251 ? -9.350 -3.162 2.546 1.000 13.700 251 THR A CA 1
ATOM 2026 C C . THR A 1 251 ? -9.754 -2.460 1.260 1.000 12.137 251 THR A C 1
ATOM 2027 O O . THR A 1 251 ? -9.309 -1.360 1.025 1.000 13.465 251 THR A O 1
ATOM 2031 N N . LEU A 1 252 ? -10.670 -3.057 0.501 1.000 11.184 252 LEU A N 1
ATOM 2032 C CA . LEU A 1 252 ? -11.286 -2.412 -0.650 1.000 11.503 252 LEU A CA 1
ATOM 2033 C C . LEU A 1 252 ? -12.349 -1.401 -0.300 1.000 13.289 252 LEU A C 1
ATOM 2034 O O . LEU A 1 252 ? -12.672 -0.550 -1.101 1.000 15.502 252 LEU A O 1
ATOM 2039 N N . GLY A 1 253 ? -12.839 -1.498 0.933 1.000 14.504 253 GLY A N 1
ATOM 2040 C CA . GLY A 1 253 ? -13.937 -0.709 1.472 1.000 15.248 253 GLY A CA 1
ATOM 2041 C C . GLY A 1 253 ? -15.149 -1.590 1.724 1.000 14.398 253 GLY A C 1
ATOM 2042 O O . GLY A 1 253 ? -15.123 -2.806 1.600 1.000 14.754 253 GLY A O 1
ATOM 2043 N N . PRO A 1 254 ? -16.267 -0.958 2.115 1.000 15.682 254 PRO A N 1
ATOM 2044 C CA . PRO A 1 254 ? -17.473 -1.709 2.425 1.000 16.594 254 PRO A CA 1
ATOM 2045 C C . PRO A 1 254 ? -18.057 -2.422 1.204 1.000 16.001 254 PRO A C 1
ATOM 2046 O O . PRO A 1 254 ? -17.738 -2.138 0.050 1.000 16.878 254 PRO A O 1
ATOM 2050 N N . ALA A 1 255 ? -18.884 -3.429 1.467 1.000 16.486 255 ALA A N 1
ATOM 2051 C CA . ALA A 1 255 ? -19.509 -4.178 0.399 1.000 17.168 255 ALA A CA 1
ATOM 2052 C C . ALA A 1 255 ? -20.267 -3.258 -0.549 1.000 16.911 255 ALA A C 1
ATOM 2053 O O . ALA A 1 255 ? -20.885 -2.285 -0.162 1.000 18.775 255 ALA A O 1
ATOM 2055 N N . PHE A 1 256 ? -20.110 -3.580 -1.826 1.000 18.223 256 PHE A N 1
ATOM 2056 C CA . PHE A 1 256 ? -20.721 -2.870 -2.903 1.000 19.531 256 PHE A CA 1
ATOM 2057 C C . PHE A 1 256 ? -22.170 -3.292 -3.036 1.000 24.557 256 PHE A C 1
ATOM 2058 O O . PHE A 1 256 ? -22.437 -4.476 -3.238 1.000 24.063 256 PHE A O 1
ATOM 2066 N N . GLU A 1 257 ? -23.041 -2.264 -2.966 1.000 29.964 257 GLU A N 1
ATOM 2067 C CA . GLU A 1 257 ? -24.475 -2.326 -3.209 1.000 39.146 257 GLU A CA 1
ATOM 2068 C C . GLU A 1 257 ? -24.793 -1.429 -4.411 1.000 40.623 257 GLU A C 1
ATOM 2069 O O . GLU A 1 257 ? -24.701 -0.201 -4.351 1.000 46.001 257 GLU A O 1
ATOM 2075 N N . PRO A 1 258 ? -25.106 -2.003 -5.582 1.000 40.020 258 PRO A N 1
ATOM 2076 C CA . PRO A 1 258 ? -25.497 -1.183 -6.739 1.000 41.470 258 PRO A CA 1
ATOM 2077 C C . PRO A 1 258 ? -26.703 -0.263 -6.462 1.000 45.635 258 PRO A C 1
ATOM 2078 O O . PRO A 1 258 ? -27.660 -0.717 -5.796 1.000 45.080 258 PRO A O 1
ATOM 2082 N N . MET B 1 1 ? 1.344 35.624 3.919 1.000 16.802 1 MET B N 1
ATOM 2083 C CA . MET B 1 1 ? 0.925 34.862 2.713 1.000 15.552 1 MET B CA 1
ATOM 2084 C C . MET B 1 1 ? -0.513 34.383 2.864 1.000 15.206 1 MET B C 1
ATOM 2085 O O . MET B 1 1 ? -1.268 34.454 1.900 1.000 16.246 1 MET B O 1
ATOM 2090 N N . TYR B 1 2 ? -0.875 33.838 4.039 1.000 13.510 2 TYR B N 1
ATOM 2091 C CA . TYR B 1 2 ? -2.184 33.275 4.276 1.000 14.013 2 TYR B CA 1
ATOM 2092 C C . TYR B 1 2 ? -2.927 34.187 5.224 1.000 14.853 2 TYR B C 1
ATOM 2093 O O . TYR B 1 2 ? -2.697 34.148 6.452 1.000 15.697 2 TYR B O 1
ATOM 2102 N N . PRO B 1 3 ? -3.810 35.064 4.717 1.000 15.919 3 PRO B N 1
ATOM 2103 C CA . PRO B 1 3 ? -4.393 36.074 5.595 1.000 17.282 3 PRO B CA 1
ATOM 2104 C C . PRO B 1 3 ? -5.175 35.515 6.777 1.000 16.755 3 PRO B C 1
ATOM 2105 O O . PRO B 1 3 ? -5.287 36.155 7.808 1.000 18.138 3 PRO B O 1
ATOM 2109 N N . ASP B 1 4 ? -5.732 34.325 6.617 1.000 16.240 4 ASP B N 1
ATOM 2110 C CA . ASP B 1 4 ? -6.570 33.723 7.631 1.000 16.633 4 ASP B CA 1
ATOM 2111 C C . ASP B 1 4 ? -5.755 33.250 8.826 1.000 16.345 4 ASP B C 1
ATOM 2112 O O . ASP B 1 4 ? -6.312 33.020 9.892 1.000 18.308 4 ASP B O 1
ATOM 2117 N N . LEU B 1 5 ? -4.418 33.132 8.692 1.000 15.240 5 LEU B N 1
ATOM 2118 C CA . LEU B 1 5 ? -3.621 32.721 9.834 1.000 15.186 5 LEU B CA 1
ATOM 2119 C C . LEU B 1 5 ? -3.347 33.879 10.800 1.000 15.351 5 LEU B C 1
ATOM 2120 O O . LEU B 1 5 ? -2.904 33.638 11.924 1.000 16.195 5 LEU B O 1
ATOM 2125 N N . LYS B 1 6 ? -3.557 35.129 10.379 1.000 16.329 6 LYS B N 1
ATOM 2126 C CA . LYS B 1 6 ? -3.315 36.243 11.293 1.000 16.368 6 LYS B CA 1
ATOM 2127 C C . LYS B 1 6 ? -4.168 36.063 12.542 1.000 17.633 6 LYS B C 1
ATOM 2128 O O . LYS B 1 6 ? -5.370 35.899 12.447 1.000 19.062 6 LYS B O 1
ATOM 2134 N N . GLY B 1 7 ? -3.529 36.107 13.708 1.000 17.818 7 GLY B N 1
ATOM 2135 C CA . GLY B 1 7 ? -4.224 35.975 14.983 1.000 17.660 7 GLY B CA 1
ATOM 2136 C C . GLY B 1 7 ? -4.581 34.565 15.411 1.000 17.594 7 GLY B C 1
ATOM 2137 O O . GLY B 1 7 ? -5.116 34.373 16.496 1.000 20.485 7 GLY B O 1
ATOM 2138 N N . LYS B 1 8 ? -4.304 33.558 14.574 1.000 16.647 8 LYS B N 1
ATOM 2139 C CA . LYS B 1 8 ? -4.515 32.202 14.989 1.000 14.939 8 LYS B CA 1
ATOM 2140 C C . LYS B 1 8 ? -3.459 31.786 16.006 1.000 16.503 8 LYS B C 1
ATOM 2141 O O . LYS B 1 8 ? -2.310 32.241 15.955 1.000 17.034 8 LYS B O 1
ATOM 2147 N N . VAL B 1 9 ? -3.880 30.951 16.962 1.000 14.701 9 VAL B N 1
ATOM 2148 C CA . VAL B 1 9 ? -3.026 30.519 18.046 1.000 14.496 9 VAL B CA 1
ATOM 2149 C C . VAL B 1 9 ? -2.508 29.132 17.683 1.000 13.583 9 VAL B C 1
ATOM 2150 O O . VAL B 1 9 ? -3.276 28.162 17.518 1.000 14.201 9 VAL B O 1
ATOM 2154 N N . VAL B 1 10 ? -1.180 29.025 17.558 1.000 13.278 10 VAL B N 1
ATOM 2155 C CA . VAL B 1 10 ? -0.532 27.771 17.176 1.000 13.163 10 VAL B CA 1
ATOM 2156 C C . VAL B 1 10 ? 0.440 27.356 18.274 1.000 13.821 10 VAL B C 1
ATOM 2157 O O . VAL B 1 10 ? 1.306 28.152 18.662 1.000 14.410 10 VAL B O 1
ATOM 2161 N N . ALA B 1 11 ? 0.311 26.132 18.772 1.000 12.388 11 ALA B N 1
ATOM 2162 C CA . ALA B 1 11 ? 1.261 25.571 19.719 1.000 12.759 11 ALA B CA 1
ATOM 2163 C C . ALA B 1 11 ? 2.125 24.550 18.989 1.000 12.218 11 ALA B C 1
ATOM 2164 O O . ALA B 1 11 ? 1.606 23.752 18.224 1.000 12.745 11 ALA B O 1
ATOM 2166 N N . ILE B 1 12 ? 3.440 24.560 19.268 1.000 12.082 12 ILE B N 1
ATOM 2167 C CA . ILE B 1 12 ? 4.401 23.750 18.547 1.000 11.850 12 ILE B CA 1
ATOM 2168 C C . ILE B 1 12 ? 5.312 23.088 19.571 1.000 12.267 12 ILE B C 1
ATOM 2169 O O . ILE B 1 12 ? 5.987 23.806 20.337 1.000 12.792 12 ILE B O 1
ATOM 2174 N N . THR B 1 13 ? 5.369 21.759 19.548 1.000 12.321 13 THR B N 1
ATOM 2175 C CA . THR B 1 13 ? 6.292 21.068 20.425 1.000 12.321 13 THR B CA 1
ATOM 2176 C C . THR B 1 13 ? 7.678 20.990 19.797 1.000 13.607 13 THR B C 1
ATOM 2177 O O . THR B 1 13 ? 7.844 20.932 18.586 1.000 12.989 13 THR B O 1
ATOM 2181 N N . GLY B 1 14 ? 8.707 20.921 20.641 1.000 14.373 14 GLY B N 1
ATOM 2182 C CA . GLY B 1 14 ? 10.065 20.842 20.137 1.000 15.563 14 GLY B CA 1
ATOM 2183 C C . GLY B 1 14 ? 10.460 22.062 19.318 1.000 14.432 14 GLY B C 1
ATOM 2184 O O . GLY B 1 14 ? 11.164 21.916 18.311 1.000 16.037 14 GLY B O 1
ATOM 2185 N N . ALA B 1 15 ? 10.028 23.250 19.722 1.000 13.602 15 ALA B N 1
ATOM 2186 C CA . ALA B 1 15 ? 10.101 24.437 18.877 1.000 14.211 15 ALA B CA 1
ATOM 2187 C C . ALA B 1 15 ? 11.307 25.320 19.172 1.000 14.271 15 ALA B C 1
ATOM 2188 O O . ALA B 1 15 ? 11.423 26.359 18.546 1.000 15.807 15 ALA B O 1
ATOM 2190 N N . ALA B 1 16 ? 12.214 24.900 20.058 1.000 14.556 16 ALA B N 1
ATOM 2191 C CA . ALA B 1 16 ? 13.425 25.683 20.272 1.000 15.604 16 ALA B CA 1
ATOM 2192 C C . ALA B 1 16 ? 14.523 25.436 19.250 1.000 15.553 16 ALA B C 1
ATOM 2193 O O . ALA B 1 16 ? 15.491 26.204 19.200 1.000 17.440 16 ALA B O 1
ATOM 2195 N N . THR B 1 17 ? 14.385 24.388 18.435 1.000 14.329 17 THR B N 1
ATOM 2196 C CA . THR B 1 17 ? 15.382 23.998 17.460 1.000 14.029 17 THR B CA 1
ATOM 2197 C C . THR B 1 17 ? 14.734 23.452 16.202 1.000 13.418 17 THR B C 1
ATOM 2198 O O . THR B 1 17 ? 13.548 23.147 16.174 1.000 13.908 17 THR B O 1
ATOM 2202 N N . GLY B 1 18 ? 15.553 23.339 15.155 1.000 13.915 18 GLY B N 1
ATOM 2203 C CA . GLY B 1 18 ? 15.201 22.499 14.026 1.000 13.891 18 GLY B CA 1
ATOM 2204 C C . GLY B 1 18 ? 13.899 22.915 13.337 1.000 13.171 18 GLY B C 1
ATOM 2205 O O . GLY B 1 18 ? 13.629 24.099 13.089 1.000 13.716 18 GLY B O 1
ATOM 2206 N N . LEU B 1 19 ? 13.127 21.903 12.926 1.000 11.954 19 LEU B N 1
ATOM 2207 C CA . LEU B 1 19 ? 11.902 22.157 12.173 1.000 11.198 19 LEU B CA 1
ATOM 2208 C C . LEU B 1 19 ? 10.883 22.897 13.011 1.000 11.566 19 LEU B C 1
ATOM 2209 O O . LEU B 1 19 ? 10.156 23.730 12.482 1.000 11.955 19 LEU B O 1
ATOM 2214 N N . GLY B 1 20 ? 10.861 22.621 14.307 1.000 11.466 20 GLY B N 1
ATOM 2215 C CA . GLY B 1 20 ? 9.904 23.305 15.165 1.000 11.991 20 GLY B CA 1
ATOM 2216 C C . GLY B 1 20 ? 10.175 24.802 15.236 1.000 12.016 20 GLY B C 1
ATOM 2217 O O . GLY B 1 20 ? 9.248 25.614 15.166 1.000 12.674 20 GLY B O 1
ATOM 2218 N N . LYS B 1 21 ? 11.455 25.158 15.356 1.000 12.009 21 LYS B N 1
ATOM 2219 C CA . LYS B 1 21 ? 11.855 26.552 15.321 1.000 12.715 21 LYS B CA 1
ATOM 2220 C C . LYS B 1 21 ? 11.482 27.208 14.009 1.000 12.962 21 LYS B C 1
ATOM 2221 O O . LYS B 1 21 ? 10.964 28.317 13.975 1.000 13.104 21 LYS B O 1
ATOM 2227 N N . ALA B 1 22 ? 11.790 26.525 12.909 1.000 11.952 22 ALA B N 1
ATOM 2228 C CA . ALA B 1 22 ? 11.472 27.081 11.588 1.000 12.428 22 ALA B CA 1
ATOM 2229 C C . ALA B 1 22 ? 9.967 27.314 11.461 1.000 12.655 22 ALA B C 1
ATOM 2230 O O . ALA B 1 22 ? 9.535 28.301 10.885 1.000 12.730 22 ALA B O 1
ATOM 2232 N N . MET B 1 23 ? 9.181 26.345 11.919 1.000 11.621 23 MET B N 1
ATOM 2233 C CA . MET B 1 23 ? 7.729 26.519 11.870 1.000 11.213 23 MET B CA 1
ATOM 2234 C C . MET B 1 23 ? 7.284 27.693 12.743 1.000 12.082 23 MET B C 1
ATOM 2235 O O . MET B 1 23 ? 6.442 28.488 12.326 1.000 12.403 23 MET B O 1
ATOM 2240 N N . ALA B 1 24 ? 7.829 27.824 13.952 1.000 11.955 24 ALA B N 1
ATOM 2241 C CA . ALA B 1 24 ? 7.485 28.950 14.808 1.000 12.938 24 ALA B CA 1
ATOM 2242 C C . ALA B 1 24 ? 7.695 30.287 14.080 1.000 13.245 24 ALA B C 1
ATOM 2243 O O . ALA B 1 24 ? 6.832 31.143 14.067 1.000 13.784 24 ALA B O 1
ATOM 2245 N N . ILE B 1 25 ? 8.881 30.436 13.478 1.000 13.419 25 ILE B N 1
ATOM 2246 C CA . ILE B 1 25 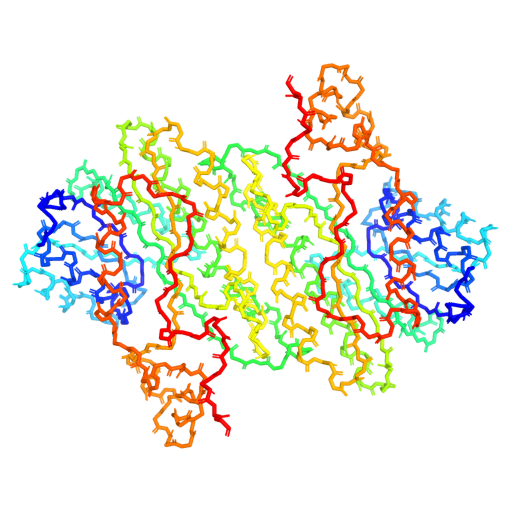? 9.230 31.671 12.804 1.000 13.351 25 ILE B CA 1
ATOM 2247 C C . ILE B 1 25 ? 8.305 31.898 11.598 1.000 13.421 25 ILE B C 1
ATOM 2248 O O . ILE B 1 25 ? 7.848 33.021 11.383 1.000 14.956 25 ILE B O 1
ATOM 2253 N N . ARG B 1 26 ? 8.007 30.856 10.826 1.000 13.182 26 ARG B N 1
ATOM 2254 C CA . ARG B 1 26 ? 7.119 31.008 9.678 1.000 13.253 26 ARG B CA 1
ATOM 2255 C C . ARG B 1 26 ? 5.721 31.434 10.132 1.000 13.651 26 ARG B C 1
ATOM 2256 O O . ARG B 1 26 ? 5.112 32.303 9.513 1.000 13.623 26 ARG B O 1
ATOM 2264 N N . PHE B 1 27 ? 5.184 30.823 11.191 1.000 12.939 27 PHE B N 1
ATOM 2265 C CA . PHE B 1 27 ? 3.890 31.267 11.686 1.000 13.140 27 PHE B CA 1
ATOM 2266 C C . PHE B 1 27 ? 3.976 32.704 12.170 1.000 13.649 27 PHE B C 1
ATOM 2267 O O . PHE B 1 27 ? 3.002 33.430 12.069 1.000 14.398 27 PHE B O 1
ATOM 2275 N N . GLY B 1 28 ? 5.124 33.130 12.700 1.000 14.885 28 GLY B N 1
ATOM 2276 C CA . GLY B 1 28 ? 5.314 34.534 13.009 1.000 15.771 28 GLY B CA 1
ATOM 2277 C C . GLY B 1 28 ? 5.157 35.431 11.784 1.000 15.856 28 GLY B C 1
ATOM 2278 O O . GLY B 1 28 ? 4.493 36.475 11.833 1.000 16.856 28 GLY B O 1
ATOM 2279 N N A LYS B 1 29 ? 5.756 35.019 10.660 0.500 15.305 29 LYS B N 1
ATOM 2280 N N B LYS B 1 29 ? 5.754 35.028 10.662 0.500 15.492 29 LYS B N 1
ATOM 2281 C CA A LYS B 1 29 ? 5.624 35.757 9.404 0.500 16.245 29 LYS B CA 1
ATOM 2282 C CA B LYS B 1 29 ? 5.621 35.774 9.413 0.500 16.886 29 LYS B CA 1
ATOM 2283 C C A LYS B 1 29 ? 4.158 35.861 8.983 0.500 16.807 29 LYS B C 1
ATOM 2284 C C B LYS B 1 29 ? 4.155 35.869 8.990 0.500 17.008 29 LYS B C 1
ATOM 2285 O O A LYS B 1 29 ? 3.762 36.827 8.350 0.500 18.116 29 LYS B O 1
ATOM 2286 O O B LYS B 1 29 ? 3.758 36.844 8.370 0.500 18.381 29 LYS B O 1
ATOM 2297 N N . GLU B 1 30 ? 3.365 34.849 9.326 1.000 15.192 30 GLU B N 1
ATOM 2298 C CA . GLU B 1 30 ? 1.931 34.830 9.047 1.000 14.747 30 GLU B CA 1
ATOM 2299 C C . GLU B 1 30 ? 1.102 35.574 10.098 1.000 15.615 30 GLU B C 1
ATOM 2300 O O . GLU B 1 30 ? -0.135 35.573 10.048 1.000 16.521 30 GLU B O 1
ATOM 2306 N N . HIS B 1 31 ? 1.799 36.229 11.051 1.000 16.279 31 HIS B N 1
ATOM 2307 C CA . HIS B 1 31 ? 1.155 37.007 12.098 1.000 17.246 31 HIS B CA 1
ATOM 2308 C C . HIS B 1 31 ? 0.304 36.168 13.037 1.000 15.422 31 HIS B C 1
ATOM 2309 O O . HIS B 1 31 ? -0.673 36.661 13.626 1.000 18.020 31 HIS B O 1
ATOM 2316 N N . ALA B 1 32 ? 0.722 34.917 13.272 1.000 16.469 32 ALA B N 1
ATOM 2317 C CA . ALA B 1 32 ? 0.090 34.062 14.246 1.000 15.887 32 ALA B CA 1
ATOM 2318 C C . ALA B 1 32 ? 0.615 34.356 15.657 1.000 16.712 32 ALA B C 1
ATOM 2319 O O . ALA B 1 32 ? 1.596 35.074 15.849 1.000 17.059 32 ALA B O 1
ATOM 2321 N N . LYS B 1 33 ? -0.067 33.754 16.631 1.000 16.923 33 LYS B N 1
ATOM 2322 C CA . LYS B 1 33 ? 0.261 33.802 18.042 1.000 16.107 33 LYS B CA 1
ATOM 2323 C C . LYS B 1 33 ? 0.794 32.427 18.424 1.000 14.929 33 LYS B C 1
ATOM 2324 O O . LYS B 1 33 ? 0.064 31.440 18.359 1.000 15.955 33 LYS B O 1
ATOM 2330 N N . VAL B 1 34 ? 2.090 32.345 18.723 1.000 15.226 34 VAL B N 1
ATOM 2331 C CA . VAL B 1 34 ? 2.793 31.078 18.774 1.000 15.390 34 VAL B CA 1
ATOM 2332 C C . VAL B 1 34 ? 3.161 30.721 20.217 1.000 15.606 34 VAL B C 1
ATOM 2333 O O . VAL B 1 34 ? 3.778 31.520 20.936 1.000 16.402 34 VAL B O 1
ATOM 2337 N N . VAL B 1 35 ? 2.828 29.488 20.601 1.000 15.525 35 VAL B N 1
ATOM 2338 C CA . VAL B 1 35 ? 3.264 28.880 21.842 1.000 14.930 35 VAL B CA 1
ATOM 2339 C C . VAL B 1 35 ? 4.425 27.967 21.529 1.000 13.961 35 VAL B C 1
ATOM 2340 O O . VAL B 1 35 ? 4.252 26.923 20.908 1.000 14.906 35 VAL B O 1
ATOM 2344 N N . ILE B 1 36 ? 5.603 28.403 21.989 1.000 14.885 36 ILE B N 1
ATOM 2345 C CA . ILE B 1 36 ? 6.855 27.707 21.737 1.000 15.135 36 ILE B CA 1
ATOM 2346 C C . ILE B 1 36 ? 7.109 26.764 22.911 1.000 14.932 36 ILE B C 1
ATOM 2347 O O . ILE B 1 36 ? 7.599 27.193 23.953 1.000 16.148 36 ILE B O 1
ATOM 2352 N N . ASN B 1 37 ? 6.821 25.470 22.734 1.000 14.570 37 ASN B N 1
ATOM 2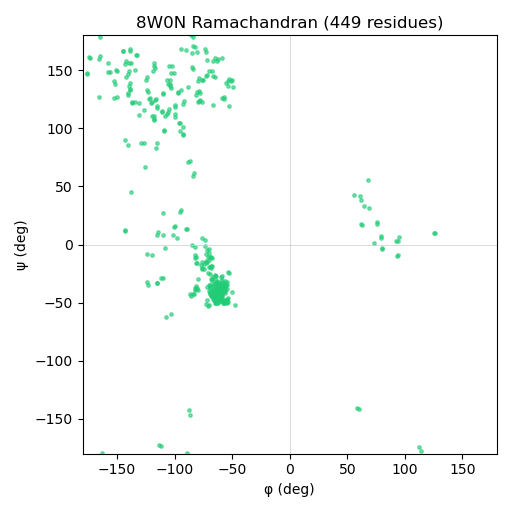353 C CA . ASN B 1 37 ? 7.246 24.497 23.717 1.000 15.304 37 ASN B CA 1
ATOM 2354 C C . ASN B 1 37 ? 8.726 24.170 23.494 1.000 15.280 37 ASN B C 1
ATOM 2355 O O . ASN B 1 37 ? 9.192 24.009 22.366 1.000 16.162 37 ASN B O 1
ATOM 2360 N N . TYR B 1 38 ? 9.458 24.009 24.593 1.000 16.332 38 TYR B N 1
ATOM 2361 C CA . TYR B 1 38 ? 10.868 23.669 24.532 1.000 16.896 38 TYR B CA 1
ATOM 2362 C C . TYR B 1 38 ? 11.129 22.611 25.603 1.000 17.299 38 TYR B C 1
ATOM 2363 O O . TYR B 1 38 ? 10.408 22.512 26.578 1.000 17.255 38 TYR B O 1
ATOM 2372 N N . TYR B 1 39 ? 12.188 21.827 25.400 1.000 19.632 39 TYR B N 1
ATOM 2373 C CA . TYR B 1 39 ? 12.542 20.730 26.288 1.000 20.953 39 TYR B CA 1
ATOM 2374 C C . TYR B 1 39 ? 13.411 21.183 27.457 1.000 24.776 39 TYR B C 1
ATOM 2375 O O . TYR B 1 39 ? 13.158 20.743 28.556 1.000 29.732 39 TYR B O 1
ATOM 2384 N N . SER B 1 40 ? 14.410 22.047 27.193 1.000 28.538 40 SER B N 1
ATOM 2385 C CA . SER B 1 40 ? 15.319 22.590 28.194 1.000 31.899 40 SER B CA 1
ATOM 2386 C C . SER B 1 40 ? 15.664 24.053 27.907 1.000 34.572 40 SER B C 1
ATOM 2387 O O . SER B 1 40 ? 15.847 24.444 26.757 1.000 32.525 40 SER B O 1
ATOM 2390 N N . ASN B 1 41 ? 15.826 24.863 28.970 1.000 35.917 41 ASN B N 1
ATOM 2391 C CA . ASN B 1 41 ? 16.170 26.274 28.814 1.000 39.779 41 ASN B CA 1
ATOM 2392 C C . ASN B 1 41 ? 17.591 26.457 28.275 1.000 40.867 41 ASN B C 1
ATOM 2393 O O . ASN B 1 41 ? 17.911 27.553 27.812 1.000 39.969 41 ASN B O 1
ATOM 2398 N N . THR B 1 42 ? 18.385 25.368 28.239 1.000 41.949 42 THR B N 1
ATOM 2399 C CA . THR B 1 42 ? 19.704 25.380 27.616 1.000 39.455 42 THR B CA 1
ATOM 2400 C C . THR B 1 42 ? 19.612 25.485 26.086 1.000 35.419 42 THR B C 1
ATOM 2401 O O . THR B 1 42 ? 20.616 25.756 25.411 1.000 37.900 42 THR B O 1
ATOM 2405 N N . GLN B 1 43 ? 18.402 25.264 25.547 1.000 30.169 43 GLN B N 1
ATOM 2406 C CA . GLN B 1 43 ? 18.147 25.471 24.135 1.000 28.229 43 GLN B CA 1
ATOM 2407 C C . GLN B 1 43 ? 17.858 26.915 23.679 1.000 30.363 43 GLN B C 1
ATOM 2408 O O . GLN B 1 43 ? 17.629 27.175 22.484 1.000 35.632 43 GLN B O 1
ATOM 2414 N N . ASP B 1 44 ? 17.677 27.829 24.603 1.000 30.405 44 ASP B N 1
ATOM 2415 C CA . ASP B 1 44 ? 17.514 29.235 24.248 1.000 27.888 44 ASP B CA 1
ATOM 2416 C C . ASP B 1 44 ? 16.189 29.442 23.511 1.000 25.464 44 ASP B C 1
ATOM 2417 O O . ASP B 1 44 ? 16.113 29.985 22.400 1.000 25.427 44 ASP B O 1
ATOM 2422 N N . PRO B 1 45 ? 15.067 29.034 24.122 1.000 21.310 45 PRO B N 1
ATOM 2423 C CA . PRO B 1 45 ? 13.765 29.330 23.545 1.000 19.199 45 PRO B CA 1
ATOM 2424 C C . PRO B 1 45 ? 13.437 30.808 23.432 1.000 19.957 45 PRO B C 1
ATOM 2425 O O . PRO B 1 45 ? 12.700 31.208 22.545 1.000 20.259 45 PRO B O 1
ATOM 2429 N N A ASN B 1 46 ? 14.014 31.646 24.289 0.600 21.522 46 ASN B N 1
ATOM 2430 N N B ASN B 1 46 ? 14.014 31.624 24.322 0.400 21.152 46 ASN B N 1
ATOM 2431 C CA A ASN B 1 46 ? 13.679 33.057 24.208 0.600 21.313 46 ASN B CA 1
ATOM 2432 C CA B ASN B 1 46 ? 13.812 33.060 24.281 0.400 21.403 46 ASN B CA 1
ATOM 2433 C C A ASN B 1 46 ? 14.229 33.662 22.920 0.600 21.556 46 ASN B C 1
ATOM 2434 C C B ASN B 1 46 ? 14.219 33.638 22.934 0.400 21.812 46 ASN B C 1
ATOM 2435 O O A ASN B 1 46 ? 13.636 34.585 22.401 0.600 20.621 46 ASN B O 1
ATOM 2436 O O B ASN B 1 46 ? 13.570 34.558 22.458 0.400 21.880 46 ASN B O 1
ATOM 2445 N N . ALA B 1 47 ? 15.338 33.149 22.378 1.000 21.592 47 ALA B N 1
ATOM 2446 C CA . ALA B 1 47 ? 15.803 33.627 21.072 1.000 22.000 47 ALA B CA 1
ATOM 2447 C C . ALA B 1 47 ? 14.780 33.310 19.970 1.000 20.868 47 ALA B C 1
ATOM 2448 O O . ALA B 1 47 ? 14.533 34.134 19.087 1.000 20.739 47 ALA B O 1
ATOM 2450 N N . VAL B 1 48 ? 14.111 32.150 20.049 1.000 19.895 48 VAL B N 1
ATOM 2451 C CA . VAL B 1 48 ? 13.080 31.824 19.071 1.000 20.330 48 VAL B CA 1
ATOM 2452 C C . VAL B 1 48 ? 11.902 32.779 19.248 1.000 18.654 48 VAL B C 1
ATOM 2453 O O . VAL B 1 48 ? 11.344 33.271 18.272 1.000 19.738 48 VAL B O 1
ATOM 2457 N N A LYS B 1 49 ? 11.508 33.030 20.504 0.500 18.398 49 LYS B N 1
ATOM 2458 N N B LYS B 1 49 ? 11.533 33.022 20.501 0.500 18.100 49 LYS B N 1
ATOM 2459 C CA A LYS B 1 49 ? 10.423 33.955 20.804 0.500 18.935 49 LYS B CA 1
ATOM 2460 C CA B LYS B 1 49 ? 10.451 33.939 20.797 0.500 18.550 49 LYS B CA 1
ATOM 2461 C C A LYS B 1 49 ? 10.718 35.299 20.141 0.500 19.603 49 LYS B C 1
ATOM 2462 C C B LYS B 1 49 ? 10.724 35.283 20.123 0.500 19.226 49 LYS B C 1
ATOM 2463 O O A LYS B 1 49 ? 9.868 35.872 19.467 0.500 19.325 49 LYS B O 1
ATOM 2464 O O B LYS B 1 49 ? 9.867 35.834 19.426 0.500 19.029 49 LYS B O 1
ATOM 2475 N N . GLU B 1 50 ? 11.941 35.800 20.314 1.000 18.686 50 GLU B N 1
ATOM 2476 C CA . GLU B 1 50 ? 12.301 37.067 19.725 1.000 20.211 50 GLU B CA 1
ATOM 2477 C C . GLU B 1 50 ? 12.256 37.026 18.198 1.000 19.254 50 GLU B C 1
ATOM 2478 O O . GLU B 1 50 ? 11.797 37.987 17.569 1.000 20.696 50 GLU B O 1
ATOM 2484 N N . GLU B 1 51 ? 12.665 35.908 17.589 1.000 19.318 51 GLU B N 1
ATOM 2485 C CA . GLU B 1 51 ? 12.639 35.796 16.137 1.000 18.786 51 GLU B CA 1
ATOM 2486 C C . GLU B 1 51 ? 11.186 35.736 15.647 1.000 18.680 51 GLU B C 1
ATOM 2487 O O . GLU B 1 51 ? 10.901 36.285 14.592 1.000 19.153 51 GLU B O 1
ATOM 2493 N N . VAL B 1 52 ? 10.277 35.065 16.376 1.000 17.448 52 VAL B N 1
ATOM 2494 C CA . VAL B 1 52 ? 8.872 35.000 15.997 1.000 17.947 52 VAL B CA 1
ATOM 2495 C C . VAL B 1 52 ? 8.283 36.403 15.985 1.000 17.780 52 VAL B C 1
ATOM 2496 O O . VAL B 1 52 ? 7.536 36.773 15.083 1.000 18.602 52 VAL B O 1
ATOM 2500 N N . ILE B 1 53 ? 8.597 37.170 17.025 1.000 19.011 53 ILE B N 1
ATOM 2501 C CA . ILE B 1 53 ? 8.111 38.533 17.178 1.000 20.414 53 ILE B CA 1
ATOM 2502 C C . ILE B 1 53 ? 8.659 39.418 16.067 1.000 20.224 53 ILE B C 1
ATOM 2503 O O . ILE B 1 53 ? 7.903 40.135 15.426 1.000 21.675 53 ILE B O 1
ATOM 2508 N N . LYS B 1 54 ? 9.965 39.328 15.806 1.000 19.720 54 LYS B N 1
ATOM 2509 C CA . LYS B 1 54 ? 10.556 40.122 14.758 1.000 20.715 54 LYS B CA 1
ATOM 2510 C C . LYS B 1 54 ? 9.912 39.799 13.408 1.000 21.606 54 LYS B C 1
ATOM 2511 O O . LYS B 1 54 ? 9.753 40.690 12.556 1.000 21.745 54 LYS B O 1
ATOM 2517 N N . ALA B 1 55 ? 9.576 38.529 13.176 1.000 20.145 55 ALA B N 1
ATOM 2518 C CA . ALA B 1 55 ? 9.003 38.096 11.910 1.000 20.160 55 ALA B CA 1
ATOM 2519 C C . ALA B 1 55 ? 7.593 38.641 11.673 1.000 20.142 55 ALA B C 1
ATOM 2520 O O . ALA B 1 55 ? 7.116 38.585 10.533 1.000 19.950 55 ALA B O 1
ATOM 2522 N N . GLY B 1 56 ? 6.905 39.069 12.743 1.000 20.686 56 GLY B N 1
ATOM 2523 C CA . GLY B 1 56 ? 5.561 39.620 12.641 1.000 21.398 56 GLY B CA 1
ATOM 2524 C C . GLY B 1 56 ? 4.522 38.957 13.541 1.000 19.017 56 GLY B C 1
ATOM 2525 O O . GLY B 1 56 ? 3.357 39.267 13.438 1.000 20.102 56 GLY B O 1
ATOM 2526 N N . GLY B 1 57 ? 4.940 38.092 14.464 1.000 19.069 57 GLY B N 1
ATOM 2527 C CA . GLY B 1 57 ? 4.001 37.397 15.313 1.000 18.489 57 GLY B CA 1
ATOM 2528 C C . GLY B 1 57 ? 4.044 37.806 16.764 1.000 18.886 57 GLY B C 1
ATOM 2529 O O . GLY B 1 57 ? 4.699 38.769 17.126 1.000 21.530 57 GLY B O 1
ATOM 2530 N N . GLU B 1 58 ? 3.277 37.065 17.555 1.000 18.138 58 GLU B N 1
ATOM 2531 C CA . GLU B 1 58 ? 3.320 37.124 19.008 1.000 19.239 58 GLU B CA 1
ATOM 2532 C C . GLU B 1 58 ? 3.773 35.758 19.493 1.000 17.648 58 GLU B C 1
ATOM 2533 O O . GLU B 1 58 ? 3.595 34.749 18.787 1.000 17.035 58 GLU B O 1
ATOM 2539 N N . ALA B 1 59 ? 4.417 35.710 20.659 1.000 18.571 59 ALA B N 1
ATOM 2540 C CA . ALA B 1 59 ? 4.948 34.434 21.108 1.000 19.010 59 ALA B CA 1
ATOM 2541 C C . ALA B 1 59 ? 5.116 34.416 22.617 1.000 20.087 59 ALA B C 1
ATOM 2542 O O . ALA B 1 59 ? 5.439 35.437 23.238 1.000 21.783 59 ALA B O 1
ATOM 2544 N N . VAL B 1 60 ? 4.946 33.213 23.157 1.000 18.559 60 VAL B N 1
ATOM 2545 C CA . VAL B 1 60 ? 5.318 32.864 24.515 1.000 18.657 60 VAL B CA 1
ATOM 2546 C C . VAL B 1 60 ? 6.074 31.536 24.476 1.000 17.954 60 VAL B C 1
ATOM 2547 O O . VAL B 1 60 ? 5.917 30.765 23.538 1.000 18.986 60 VAL B O 1
ATOM 2551 N N . VAL B 1 61 ? 6.801 31.196 25.544 1.000 17.939 61 VAL B N 1
ATOM 2552 C CA . VAL B 1 61 ? 7.542 29.960 25.667 1.000 18.734 61 VAL B CA 1
ATOM 2553 C C . VAL B 1 61 ? 7.015 29.183 26.844 1.000 19.113 61 VAL B C 1
ATOM 2554 O O . VAL B 1 61 ? 6.583 29.734 27.847 1.000 21.592 61 VAL B O 1
ATOM 2558 N N . VAL B 1 62 ? 7.098 27.862 26.735 1.000 18.118 62 VAL B N 1
ATOM 2559 C CA . VAL B 1 62 ? 6.712 26.996 27.841 1.000 18.255 62 VAL B CA 1
ATOM 2560 C C . VAL B 1 62 ? 7.544 25.713 27.800 1.000 18.273 62 VAL B C 1
ATOM 2561 O O . VAL B 1 62 ? 7.549 24.986 26.821 1.000 17.219 62 VAL B O 1
ATOM 2565 N N . GLN B 1 63 ? 8.177 25.392 28.920 1.000 18.277 63 GLN B N 1
ATOM 2566 C CA . GLN B 1 63 ? 8.924 24.163 29.022 1.000 17.883 63 GLN B CA 1
ATOM 2567 C C . GLN B 1 63 ? 7.971 22.993 29.191 1.000 17.065 63 GLN B C 1
ATOM 2568 O O . GLN B 1 63 ? 6.922 23.111 29.809 1.000 18.988 63 GLN B O 1
ATOM 2574 N N . GLY B 1 64 ? 8.303 21.877 28.549 1.000 17.631 64 GLY B N 1
ATOM 2575 C CA . GLY B 1 64 ? 7.538 20.678 28.751 1.000 17.060 64 GLY B CA 1
ATOM 2576 C C . GLY B 1 64 ? 8.152 19.497 27.998 1.000 17.301 64 GLY B C 1
ATOM 2577 O O . GLY B 1 64 ? 8.671 19.633 26.906 1.000 16.798 64 GLY B O 1
ATOM 2578 N N . ASP B 1 65 ? 7.993 18.333 28.602 1.000 16.667 65 ASP B N 1
ATOM 2579 C CA . ASP B 1 65 ? 8.438 17.043 28.109 1.000 15.985 65 ASP B CA 1
ATOM 2580 C C . ASP B 1 65 ? 7.216 16.282 27.628 1.000 15.256 65 ASP B C 1
ATOM 2581 O O . ASP B 1 65 ? 6.277 16.013 28.394 1.000 16.647 65 ASP B O 1
ATOM 2586 N N . VAL B 1 66 ? 7.141 16.029 26.304 1.000 15.302 66 VAL B N 1
ATOM 2587 C CA . VAL B 1 66 ? 5.949 15.418 25.719 1.000 15.745 66 VAL B CA 1
ATOM 2588 C C . VAL B 1 66 ? 5.790 13.958 26.124 1.000 15.266 66 VAL B C 1
ATOM 2589 O O . VAL B 1 66 ? 4.760 13.387 25.777 1.000 17.615 66 VAL B O 1
ATOM 2593 N N . THR B 1 67 ? 6.737 13.374 26.869 1.000 17.113 67 THR B N 1
ATOM 2594 C CA . THR B 1 67 ? 6.555 12.059 27.478 1.000 19.102 67 THR B CA 1
ATOM 2595 C C . THR B 1 67 ? 5.957 12.136 28.893 1.000 20.941 67 THR B C 1
ATOM 2596 O O . THR B 1 67 ? 5.871 11.085 29.566 1.000 21.658 67 THR B O 1
ATOM 2600 N N . LYS B 1 68 ? 5.433 13.319 29.256 1.000 19.952 68 LYS B N 1
ATOM 2601 C CA . LYS B 1 68 ? 4.696 13.519 30.500 1.000 20.646 68 LYS B CA 1
ATOM 2602 C C . LYS B 1 68 ? 3.343 14.138 30.188 1.000 18.453 68 LYS B C 1
ATOM 2603 O O . LYS B 1 68 ? 3.299 15.266 29.705 1.000 18.430 68 LYS B O 1
ATOM 2609 N N . GLU B 1 69 ? 2.229 13.422 30.463 1.000 19.777 69 GLU B N 1
ATOM 2610 C CA . GLU B 1 69 ? 0.909 13.932 30.122 1.000 20.072 69 GLU B CA 1
ATOM 2611 C C . GLU B 1 69 ? 0.663 15.295 30.739 1.000 18.359 69 GLU B C 1
ATOM 2612 O O . GLU B 1 69 ? 0.029 16.128 30.100 1.000 18.530 69 GLU B O 1
ATOM 2618 N N . GLU B 1 70 ? 1.101 15.500 31.997 1.000 19.147 70 GLU B N 1
ATOM 2619 C CA . GLU B 1 70 ? 0.820 16.776 32.627 1.000 19.550 70 GLU B CA 1
ATOM 2620 C C . GLU B 1 70 ? 1.469 17.935 31.862 1.000 16.343 70 GLU B C 1
ATOM 2621 O O . GLU B 1 70 ? 0.901 19.034 31.791 1.000 18.538 70 GLU B O 1
ATOM 2627 N N . ASP B 1 71 ? 2.663 17.683 31.275 1.000 17.392 71 ASP B N 1
ATOM 2628 C CA . ASP B 1 71 ? 3.363 18.713 30.546 1.000 17.383 71 ASP B CA 1
ATOM 2629 C C . ASP B 1 71 ? 2.662 19.022 29.220 1.000 15.815 71 ASP B C 1
ATOM 2630 O O . ASP B 1 71 ? 2.531 20.171 28.817 1.000 18.670 71 ASP B O 1
ATOM 2635 N N . VAL B 1 72 ? 2.116 17.990 28.576 1.000 16.477 72 VAL B N 1
ATOM 2636 C CA . VAL B 1 72 ? 1.359 18.192 27.355 1.000 16.370 72 VAL B CA 1
ATOM 2637 C C . VAL B 1 72 ? 0.097 18.999 27.658 1.000 15.548 72 VAL B C 1
ATOM 2638 O O . VAL B 1 72 ? -0.230 19.944 26.951 1.000 16.576 72 VAL B O 1
ATOM 2642 N N . LYS B 1 73 ? -0.626 18.626 28.715 1.000 17.007 73 LYS B N 1
ATOM 2643 C CA . LYS B 1 73 ? -1.804 19.394 29.105 1.000 17.817 73 LYS B CA 1
ATOM 2644 C C . LYS B 1 73 ? -1.434 20.851 29.364 1.000 18.032 73 LYS B C 1
ATOM 2645 O O . LYS B 1 73 ? -2.149 21.761 28.980 1.000 19.417 73 LYS B O 1
ATOM 2651 N N . ASN B 1 74 ? -0.285 21.074 29.990 1.000 18.245 74 ASN B N 1
ATOM 2652 C CA . ASN B 1 74 ? 0.155 22.422 30.317 1.000 19.389 74 ASN B CA 1
ATOM 2653 C C . ASN B 1 74 ? 0.500 23.241 29.069 1.000 19.350 74 ASN B C 1
ATOM 2654 O O . ASN B 1 74 ? 0.336 24.456 29.045 1.000 20.290 74 ASN B O 1
ATOM 2659 N N . ILE B 1 75 ? 0.949 22.586 27.992 1.000 18.627 75 ILE B N 1
ATOM 2660 C CA . ILE B 1 75 ? 1.185 23.298 26.750 1.000 19.421 75 ILE B CA 1
ATOM 2661 C C . ILE B 1 75 ? -0.116 23.893 26.220 1.000 19.201 75 ILE B C 1
ATOM 2662 O O . ILE B 1 75 ? -0.186 25.064 25.855 1.000 19.380 75 ILE B O 1
ATOM 2667 N N . VAL B 1 76 ? -1.158 23.061 26.167 1.000 19.107 76 VAL B N 1
ATOM 2668 C CA . VAL B 1 76 ? -2.462 23.497 25.719 1.000 20.449 76 VAL B CA 1
ATOM 2669 C C . VAL B 1 76 ? -3.030 24.582 26.647 1.000 20.040 76 VAL B C 1
ATOM 2670 O O . VAL B 1 76 ? -3.500 25.627 26.204 1.000 22.042 76 VAL B O 1
ATOM 2674 N N . GLN B 1 77 ? -2.908 24.377 27.965 1.000 19.721 77 GLN B N 1
ATOM 2675 C CA . GLN B 1 77 ? -3.341 25.382 28.926 1.000 22.270 77 GLN B CA 1
ATOM 2676 C C . GLN B 1 77 ? -2.616 26.715 28.750 1.000 20.514 77 GLN B C 1
ATOM 2677 O O . GLN B 1 77 ? -3.193 27.784 28.943 1.000 22.274 77 GLN B O 1
ATOM 2683 N N . THR B 1 78 ? -1.327 26.661 28.409 1.000 19.755 78 THR B N 1
ATOM 2684 C CA . THR B 1 78 ? -0.564 27.876 28.168 1.000 20.078 78 THR B CA 1
ATOM 2685 C C . THR B 1 78 ? -1.175 28.693 27.022 1.000 19.540 78 THR B C 1
ATOM 2686 O O . THR B 1 78 ? -1.284 29.930 27.114 1.000 18.932 78 THR B O 1
ATOM 2690 N N . ALA B 1 79 ? -1.523 27.998 25.911 1.000 19.112 79 ALA B N 1
ATOM 2691 C CA . ALA B 1 79 ? -2.173 28.699 24.811 1.000 19.231 79 ALA B CA 1
ATOM 2692 C C . ALA B 1 79 ? -3.433 29.444 25.285 1.000 20.454 79 ALA B C 1
ATOM 2693 O O . ALA B 1 79 ? -3.658 30.623 24.969 1.000 21.637 79 ALA B O 1
ATOM 2695 N N . ILE B 1 80 ? -4.270 28.745 26.042 1.000 22.405 80 ILE B N 1
ATOM 2696 C CA . ILE B 1 80 ? -5.548 29.302 26.492 1.000 24.917 80 ILE B CA 1
ATOM 2697 C C . ILE B 1 80 ? -5.309 30.491 27.425 1.000 24.699 80 ILE B C 1
ATOM 2698 O O . ILE B 1 80 ? -5.966 31.542 27.307 1.000 25.239 80 ILE B O 1
ATOM 2703 N N . LYS B 1 81 ? -4.384 30.318 28.376 1.000 23.625 81 LYS B N 1
ATOM 2704 C CA . LYS B 1 81 ? -4.124 31.366 29.352 1.000 23.221 81 LYS B CA 1
ATOM 2705 C C . LYS B 1 81 ? -3.552 32.620 28.675 1.000 23.875 81 LYS B C 1
ATOM 2706 O O . LYS B 1 81 ? -3.968 33.742 28.958 1.000 26.071 81 LYS B O 1
ATOM 2712 N N . GLU B 1 82 ? -2.562 32.415 27.800 1.000 20.378 82 GLU B N 1
ATOM 2713 C CA . GLU B 1 82 ? -1.837 33.543 27.252 1.000 22.299 82 GLU B CA 1
ATOM 2714 C C . GLU B 1 82 ? -2.586 34.231 26.122 1.000 20.719 82 GLU B C 1
ATOM 2715 O O . GLU B 1 82 ? -2.468 35.442 25.969 1.000 24.305 82 GLU B O 1
ATOM 2721 N N . PHE B 1 83 ? -3.244 33.447 25.253 1.000 20.548 83 PHE B N 1
ATOM 2722 C CA . PHE B 1 83 ? -3.833 33.982 24.028 1.000 19.651 83 PHE B CA 1
ATOM 2723 C C . PHE B 1 83 ? -5.350 33.798 23.936 1.000 20.474 83 PHE B C 1
ATOM 2724 O O . PHE B 1 83 ? -5.951 34.318 22.998 1.000 23.914 83 PHE B O 1
ATOM 2732 N N . GLY B 1 84 ? -5.945 33.036 24.852 1.000 20.784 84 GLY B N 1
ATOM 2733 C CA . GLY B 1 84 ? -7.381 32.950 24.964 1.000 21.224 84 GLY B CA 1
ATOM 2734 C C . GLY B 1 84 ? -8.020 31.796 24.220 1.000 20.616 84 GLY B C 1
ATOM 2735 O O . GLY B 1 84 ? -9.194 31.563 24.423 1.000 22.552 84 GLY B O 1
ATOM 2736 N N . THR B 1 85 ? -7.260 31.085 23.391 1.000 19.928 85 THR B N 1
ATOM 2737 C CA . THR B 1 85 ? -7.804 30.004 22.582 1.000 19.631 85 THR B CA 1
ATOM 2738 C C . THR B 1 85 ? -6.632 29.182 22.056 1.000 18.112 85 THR B C 1
ATOM 2739 O O . THR B 1 85 ? -5.459 29.470 22.321 1.000 18.150 85 THR B O 1
ATOM 2743 N N . LEU B 1 86 ? -6.976 28.125 21.319 1.000 17.159 86 LEU B N 1
ATOM 2744 C CA . LEU B 1 86 ? -6.009 27.373 20.535 1.000 16.114 86 LEU B CA 1
ATOM 2745 C C . LEU B 1 86 ? -6.654 27.045 19.198 1.000 15.492 86 LEU B C 1
ATOM 2746 O O . LEU B 1 86 ? -7.798 26.623 19.186 1.000 16.318 86 LEU B O 1
ATOM 2751 N N . ASP B 1 87 ? -5.921 27.247 18.107 1.000 14.382 87 ASP B N 1
ATOM 2752 C CA . ASP B 1 87 ? -6.427 26.972 16.773 1.000 14.525 87 ASP B CA 1
ATOM 2753 C C . ASP B 1 87 ? -5.682 25.846 16.050 1.000 13.085 87 ASP B C 1
ATOM 2754 O O . ASP B 1 87 ? -6.299 25.130 15.258 1.000 13.971 87 ASP B O 1
ATOM 2759 N N . ILE B 1 88 ? -4.367 25.701 16.303 1.000 12.478 88 ILE B N 1
ATOM 2760 C CA . ILE B 1 88 ? -3.519 24.771 15.556 1.000 12.306 88 ILE B CA 1
ATOM 2761 C C . ILE B 1 88 ? -2.560 24.128 16.556 1.000 12.321 88 ILE B C 1
ATOM 2762 O O . ILE B 1 88 ? -1.917 24.862 17.330 1.000 12.949 88 ILE B O 1
ATOM 2767 N N . MET B 1 89 ? -2.466 22.801 16.536 1.000 11.500 89 MET B N 1
ATOM 2768 C CA . MET B 1 89 ? -1.532 22.052 17.382 1.000 11.735 89 MET B CA 1
ATOM 2769 C C . MET B 1 89 ? -0.547 21.324 16.471 1.000 10.773 89 MET B C 1
ATOM 2770 O O . MET B 1 89 ? -0.990 20.575 15.599 1.000 11.626 89 MET B O 1
ATOM 2775 N N . ILE B 1 90 ? 0.757 21.562 16.681 1.000 10.757 90 ILE B N 1
ATOM 2776 C CA . ILE B 1 90 ? 1.782 20.917 15.870 1.000 10.292 90 ILE B CA 1
ATOM 2777 C C . ILE B 1 90 ? 2.662 20.049 16.768 1.000 10.599 90 ILE B C 1
ATOM 2778 O O . ILE B 1 90 ? 3.404 20.574 17.600 1.000 11.655 90 ILE B O 1
ATOM 2783 N N . ASN B 1 91 ? 2.541 18.742 16.613 1.000 10.002 91 ASN B N 1
ATOM 2784 C CA . ASN B 1 91 ? 3.280 17.763 17.388 1.000 10.406 91 ASN B CA 1
ATOM 2785 C C . ASN B 1 91 ? 4.546 17.418 16.612 1.000 9.794 91 ASN B C 1
ATOM 2786 O O . ASN B 1 91 ? 4.520 16.572 15.726 1.000 11.066 91 ASN B O 1
ATOM 2791 N N . ASN B 1 92 ? 5.625 18.122 16.971 1.000 10.710 92 ASN B N 1
ATOM 2792 C CA . ASN B 1 92 ? 6.875 18.105 16.217 1.000 10.807 92 ASN B CA 1
ATOM 2793 C C . ASN B 1 92 ? 8.019 17.428 16.966 1.000 10.820 92 ASN B C 1
ATOM 2794 O O . ASN B 1 92 ? 8.927 16.907 16.335 1.000 11.898 92 ASN B O 1
ATOM 2799 N N . ALA B 1 93 ? 8.031 17.446 18.294 1.000 11.147 93 ALA B N 1
ATOM 2800 C CA . ALA B 1 93 ? 9.133 16.866 19.046 1.000 12.052 93 ALA B CA 1
ATOM 2801 C C . ALA B 1 93 ? 9.411 15.445 18.551 1.000 11.877 93 ALA B C 1
ATOM 2802 O O . ALA B 1 93 ? 8.503 14.638 18.356 1.000 12.478 93 ALA B O 1
ATOM 2804 N N . GLY B 1 94 ? 10.695 15.092 18.483 1.000 12.892 94 GLY B N 1
ATOM 2805 C CA . GLY B 1 94 ? 11.072 13.755 18.113 1.000 13.510 94 GLY B CA 1
ATOM 2806 C C . GLY B 1 94 ? 12.524 13.484 18.434 1.000 13.414 94 GLY B C 1
ATOM 2807 O O . GLY B 1 94 ? 13.284 14.442 18.582 1.000 16.880 94 GLY B O 1
ATOM 2808 N N . VAL B 1 95 ? 12.832 12.211 18.533 1.000 12.962 95 VAL B N 1
ATOM 2809 C CA . VAL B 1 95 ? 14.191 11.736 18.727 1.000 13.381 95 VAL B CA 1
ATOM 2810 C C . VAL B 1 95 ? 14.439 10.513 17.858 1.000 13.817 95 VAL B C 1
ATOM 2811 O O . VAL B 1 95 ? 13.523 9.877 17.333 1.000 13.925 95 VAL B O 1
ATOM 2815 N N . GLU B 1 96 ? 15.726 10.159 17.775 1.000 14.738 96 GLU B N 1
ATOM 2816 C CA . GLU B 1 96 ? 16.167 9.007 17.019 1.000 14.652 96 GLU B CA 1
ATOM 2817 C C . GLU B 1 96 ? 17.522 8.561 17.533 1.000 14.885 96 GLU B C 1
ATOM 2818 O O . GLU B 1 96 ? 18.245 9.364 18.099 1.000 17.789 96 GLU B O 1
ATOM 2824 N N . ASN B 1 97 ? 17.845 7.300 17.311 1.000 14.807 97 ASN B N 1
ATOM 2825 C CA . ASN B 1 97 ? 19.174 6.788 17.576 1.000 15.974 97 ASN B CA 1
ATOM 2826 C C . ASN B 1 97 ? 19.339 5.429 16.904 1.000 16.158 97 ASN B C 1
ATOM 2827 O O . ASN B 1 97 ? 18.516 4.531 17.042 1.000 16.440 97 ASN B O 1
ATOM 2832 N N . PRO B 1 98 ? 20.394 5.247 16.088 1.000 16.431 98 PRO B N 1
ATOM 2833 C CA . PRO B 1 98 ? 20.511 4.014 15.328 1.000 15.099 98 PRO B CA 1
ATOM 2834 C C . PRO B 1 98 ? 21.237 2.933 16.122 1.000 16.055 98 PRO B C 1
ATOM 2835 O O . PRO B 1 98 ? 22.291 3.191 16.737 1.000 18.570 98 PRO B O 1
ATOM 2839 N N . VAL B 1 99 ? 20.681 1.731 16.059 1.000 15.512 99 VAL B N 1
ATOM 2840 C CA . VAL B 1 99 ? 21.243 0.532 16.661 1.000 15.634 99 VAL B CA 1
ATOM 2841 C C . VAL B 1 99 ? 20.777 -0.669 15.850 1.000 15.219 99 VAL B C 1
ATOM 2842 O O . VAL B 1 99 ? 19.610 -0.725 15.513 1.000 16.718 99 VAL B O 1
ATOM 2846 N N . PRO B 1 100 ? 21.618 -1.684 15.541 1.000 16.140 100 PRO B N 1
ATOM 2847 C CA . PRO B 1 100 ? 21.111 -2.909 14.901 1.000 15.713 100 PRO B CA 1
ATOM 2848 C C . PRO B 1 100 ? 19.895 -3.428 15.673 1.000 16.536 100 PRO B C 1
ATOM 2849 O O . PRO B 1 100 ? 19.892 -3.473 16.907 1.000 17.553 100 PRO B O 1
ATOM 2853 N N . SER B 1 101 ? 18.835 -3.823 14.942 1.000 15.207 101 SER B N 1
ATOM 2854 C CA . SER B 1 101 ? 17.546 -4.047 15.572 1.000 15.313 101 SER B CA 1
ATOM 2855 C C . SER B 1 101 ? 17.561 -5.228 16.532 1.000 15.977 101 SER B C 1
ATOM 2856 O O . SER B 1 101 ? 16.901 -5.167 17.567 1.000 16.068 101 SER B O 1
ATOM 2859 N N . HIS B 1 102 ? 18.309 -6.303 16.250 1.000 17.363 102 HIS B N 1
ATOM 2860 C CA . HIS B 1 102 ? 18.341 -7.429 17.179 1.000 18.260 102 HIS B CA 1
ATOM 2861 C C . HIS B 1 102 ? 19.110 -7.081 18.451 1.000 18.640 102 HIS B C 1
ATOM 2862 O O . HIS B 1 102 ? 19.058 -7.871 19.365 1.000 21.461 102 HIS B O 1
ATOM 2869 N N . GLU B 1 103 ? 19.808 -5.943 18.471 1.000 18.582 103 GLU B N 1
ATOM 2870 C CA . GLU B 1 103 ? 20.558 -5.446 19.615 1.000 20.263 103 GLU B CA 1
ATOM 2871 C C . GLU B 1 103 ? 19.925 -4.220 20.287 1.000 19.472 103 GLU B C 1
ATOM 2872 O O . GLU B 1 103 ? 20.439 -3.705 21.282 1.000 20.969 103 GLU B O 1
ATOM 2878 N N . LEU B 1 104 ? 18.821 -3.723 19.733 1.000 18.416 104 LEU B N 1
ATOM 2879 C CA . LEU B 1 104 ? 18.245 -2.472 20.212 1.000 16.982 104 LEU B CA 1
ATOM 2880 C C . LEU B 1 104 ? 17.717 -2.645 21.628 1.000 16.481 104 LEU B C 1
ATOM 2881 O O . LEU B 1 104 ? 16.791 -3.446 21.845 1.000 17.720 104 LEU B O 1
ATOM 2886 N N . PRO B 1 105 ? 18.218 -1.887 22.625 1.000 17.472 105 PRO B N 1
ATOM 2887 C CA . PRO B 1 105 ? 17.669 -2.019 23.972 1.000 17.696 105 PRO B CA 1
ATOM 2888 C C . PRO B 1 105 ? 16.214 -1.563 24.028 1.000 18.232 105 PRO B C 1
ATOM 2889 O O . PRO B 1 105 ? 15.827 -0.571 23.396 1.000 16.313 105 PRO B O 1
ATOM 2893 N N . LEU B 1 106 ? 15.430 -2.259 24.858 1.000 15.354 106 LEU B N 1
ATOM 2894 C CA . LEU B 1 106 ? 14.049 -1.868 25.074 1.000 15.664 106 LEU B CA 1
ATOM 2895 C C . LEU B 1 106 ? 13.943 -0.426 25.573 1.000 15.549 106 LEU B C 1
ATOM 2896 O O . LEU B 1 106 ? 13.024 0.294 25.226 1.000 15.264 106 LEU B O 1
ATOM 2901 N N . LYS B 1 107 ? 14.898 0.021 26.401 1.000 16.149 107 LYS B N 1
ATOM 2902 C CA . LYS B 1 107 ? 14.893 1.392 26.883 1.000 17.642 107 LYS B CA 1
ATOM 2903 C C . LYS B 1 107 ? 14.875 2.399 25.731 1.000 16.152 107 LYS B C 1
ATOM 2904 O O . LYS B 1 107 ? 14.218 3.431 25.795 1.000 16.681 107 LYS B O 1
ATOM 2910 N N . ASP B 1 108 ? 15.666 2.101 24.699 1.000 15.998 108 ASP B N 1
ATOM 2911 C CA . ASP B 1 108 ? 15.802 2.979 23.540 1.000 16.736 108 ASP B CA 1
ATOM 2912 C C . ASP B 1 108 ? 14.527 2.941 22.681 1.000 14.493 108 ASP B C 1
ATOM 2913 O O . ASP B 1 108 ? 14.021 3.980 22.255 1.000 14.565 108 ASP B O 1
ATOM 2918 N N . TRP B 1 109 ? 14.058 1.724 22.400 1.000 13.973 109 TRP B N 1
ATOM 2919 C CA . TRP B 1 109 ? 12.774 1.529 21.766 1.000 13.124 109 TRP B CA 1
ATOM 2920 C C . TRP B 1 109 ? 11.726 2.386 22.482 1.000 12.462 109 TRP B C 1
ATOM 2921 O O . TRP B 1 109 ? 10.990 3.160 21.868 1.000 12.010 109 TRP B O 1
ATOM 2932 N N . ASP B 1 110 ? 11.659 2.241 23.800 1.000 12.709 110 ASP B N 1
ATOM 2933 C CA . ASP B 1 110 ? 10.602 2.877 24.557 1.000 12.836 110 ASP B CA 1
ATOM 2934 C C . ASP B 1 110 ? 10.706 4.396 24.472 1.000 12.809 110 ASP B C 1
ATOM 2935 O O . ASP B 1 110 ? 9.693 5.092 24.409 1.000 12.785 110 ASP B O 1
ATOM 2940 N N . LYS B 1 111 ? 11.933 4.938 24.539 1.000 13.607 111 LYS B N 1
ATOM 2941 C CA . LYS B 1 111 ? 12.086 6.383 24.483 1.000 14.166 111 LYS B CA 1
ATOM 2942 C C . LYS B 1 111 ? 11.585 6.955 23.161 1.000 12.717 111 LYS B C 1
ATOM 2943 O O . LYS B 1 111 ? 10.937 8.008 23.142 1.000 13.468 111 LYS B O 1
ATOM 2949 N N . VAL B 1 112 ? 11.953 6.278 22.073 1.000 12.635 112 VAL B N 1
ATOM 2950 C CA . VAL B 1 112 ? 11.544 6.735 20.752 1.000 12.050 112 VAL B CA 1
ATOM 2951 C C . VAL B 1 112 ? 10.025 6.637 20.580 1.000 11.763 112 VAL B C 1
ATOM 2952 O O . VAL B 1 112 ? 9.405 7.570 20.081 1.000 11.914 112 VAL B O 1
ATOM 2956 N N . ILE B 1 113 ? 9.444 5.499 20.962 1.000 11.653 113 ILE B N 1
ATOM 2957 C CA . ILE B 1 113 ? 7.991 5.377 20.871 1.000 11.444 113 ILE B CA 1
ATOM 2958 C C . ILE B 1 113 ? 7.312 6.443 21.731 1.000 10.787 113 ILE B C 1
ATOM 2959 O O . ILE B 1 113 ? 6.331 7.054 21.325 1.000 11.426 113 ILE B O 1
ATOM 2964 N N . ALA B 1 114 ? 7.805 6.634 22.959 1.000 12.258 114 ALA B N 1
ATOM 2965 C CA . ALA B 1 114 ? 7.140 7.547 23.880 1.000 12.292 114 ALA B CA 1
ATOM 2966 C C . ALA B 1 114 ? 7.175 8.973 23.371 1.000 11.472 114 ALA B C 1
ATOM 2967 O O . ALA B 1 114 ? 6.216 9.710 23.480 1.000 12.320 114 ALA B O 1
ATOM 2969 N N . THR B 1 115 ? 8.332 9.402 22.857 1.000 11.657 115 THR B N 1
ATOM 2970 C CA . THR B 1 115 ? 8.473 10.763 22.381 1.000 11.911 115 THR B CA 1
ATOM 2971 C C . THR B 1 115 ? 7.681 10.970 21.084 1.000 11.416 115 THR B C 1
ATOM 2972 O O . THR B 1 115 ? 6.939 11.925 20.912 1.000 12.868 115 THR B O 1
ATOM 2976 N N . ASN B 1 116 ? 7.950 10.085 20.126 1.000 11.185 116 ASN B N 1
ATOM 2977 C CA . ASN B 1 116 ? 7.584 10.324 18.747 1.000 11.075 116 ASN B CA 1
ATOM 2978 C C . ASN B 1 116 ? 6.121 9.980 18.468 1.000 11.671 116 ASN B C 1
ATOM 2979 O O . ASN B 1 116 ? 5.512 10.576 17.582 1.000 15.806 116 ASN B O 1
ATOM 2984 N N . LEU B 1 117 ? 5.618 8.944 19.104 1.000 10.857 117 LEU B N 1
ATOM 2985 C CA . LEU B 1 117 ? 4.276 8.438 18.828 1.000 10.143 117 LEU B CA 1
ATOM 2986 C C . LEU B 1 117 ? 3.353 8.808 20.000 1.000 9.881 117 LEU B C 1
ATOM 2987 O O . LEU B 1 117 ? 2.393 9.544 19.795 1.000 10.665 117 LEU B O 1
ATOM 2992 N N . THR B 1 118 ? 3.644 8.308 21.210 1.000 10.568 118 THR B N 1
ATOM 2993 C CA . THR B 1 118 ? 2.764 8.639 22.312 1.000 10.920 118 THR B CA 1
ATOM 2994 C C . THR B 1 118 ? 2.672 10.143 22.562 1.000 10.729 118 THR B C 1
ATOM 2995 O O . THR B 1 118 ? 1.608 10.685 22.847 1.000 12.176 118 THR B O 1
ATOM 2999 N N . GLY B 1 119 ? 3.783 10.865 22.425 1.000 11.735 119 GLY B N 1
ATOM 3000 C CA . GLY B 1 119 ? 3.751 12.289 22.609 1.000 13.088 119 GLY B CA 1
ATOM 3001 C C . GLY B 1 119 ? 2.818 12.990 21.632 1.000 11.465 119 GLY B C 1
ATOM 3002 O O . GLY B 1 119 ? 2.111 13.929 21.997 1.000 12.382 119 GLY B O 1
ATOM 3003 N N . ALA B 1 120 ? 2.836 12.530 20.362 1.000 11.476 120 ALA B N 1
ATOM 3004 C CA . ALA B 1 120 ? 1.948 13.094 19.355 1.000 11.765 120 ALA B CA 1
ATOM 3005 C C . ALA B 1 120 ? 0.500 12.714 19.606 1.000 11.566 120 ALA B C 1
ATOM 3006 O O . ALA B 1 120 ? -0.402 13.526 19.389 1.000 11.703 120 ALA B O 1
ATOM 3008 N N . PHE B 1 121 ? 0.277 11.508 20.121 1.000 11.140 121 PHE B N 1
ATOM 3009 C CA . PHE B 1 121 ? -1.073 11.138 20.539 1.000 12.156 121 PHE B CA 1
ATOM 3010 C C . PHE B 1 121 ? -1.577 12.061 21.650 1.000 11.990 121 PHE B C 1
ATOM 3011 O O . PHE B 1 121 ? -2.688 12.623 21.562 1.000 13.231 121 PHE B O 1
ATOM 3019 N N . LEU B 1 122 ? -0.734 12.286 22.669 1.000 12.199 122 LEU B N 1
ATOM 3020 C CA . LEU B 1 122 ? -1.205 13.105 23.781 1.000 11.979 122 LEU B CA 1
ATOM 3021 C C . LEU B 1 122 ? -1.489 14.541 23.326 1.000 12.487 122 LEU B C 1
ATOM 3022 O O . LEU B 1 122 ? -2.500 15.131 23.700 1.000 13.633 122 LEU B O 1
ATOM 3027 N N . GLY B 1 123 ? -0.592 15.135 22.506 1.000 11.686 123 GLY B N 1
ATOM 3028 C CA . GLY B 1 123 ? -0.840 16.500 22.044 1.000 11.660 123 GLY B CA 1
ATOM 3029 C C . GLY B 1 123 ? -2.087 16.592 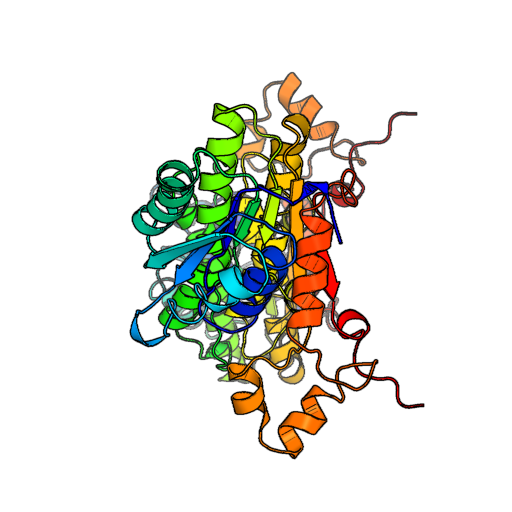21.158 1.000 11.705 123 GLY B C 1
ATOM 3030 O O . GLY B 1 123 ? -2.875 17.530 21.266 1.000 13.132 123 GLY B O 1
ATOM 3031 N N . SER B 1 124 ? -2.241 15.617 20.272 1.000 12.104 124 SER B N 1
ATOM 3032 C CA . SER B 1 124 ? -3.427 15.545 19.446 1.000 13.127 124 SER B CA 1
ATOM 3033 C C . SER B 1 124 ? -4.700 15.404 20.305 1.000 13.631 124 SER B C 1
ATOM 3034 O O . SER B 1 124 ? -5.665 16.138 20.025 1.000 16.088 124 SER B O 1
ATOM 3037 N N . ARG B 1 125 ? -4.645 14.495 21.297 1.000 15.875 125 ARG B N 1
ATOM 3038 C CA . ARG B 1 125 ? -5.776 14.165 22.201 1.000 17.676 125 ARG B CA 1
ATOM 3039 C C . ARG B 1 125 ? -6.223 15.464 22.884 1.000 16.269 125 ARG B C 1
ATOM 3040 O O . ARG B 1 125 ? -7.412 15.829 22.952 1.000 15.943 125 ARG B O 1
ATOM 3048 N N . GLU B 1 126 ? -5.241 16.165 23.449 1.000 15.335 126 GLU B N 1
ATOM 3049 C CA . GLU B 1 126 ? -5.522 17.329 24.276 1.000 15.613 126 GLU B CA 1
ATOM 3050 C C . GLU B 1 126 ? -6.066 18.476 23.418 1.000 15.705 126 GLU B C 1
ATOM 3051 O O . GLU B 1 126 ? -7.019 19.172 23.799 1.000 15.532 126 GLU B O 1
ATOM 3057 N N . ALA B 1 127 ? -5.469 18.688 22.240 1.000 12.882 127 ALA B N 1
ATOM 3058 C CA . ALA B 1 127 ? -5.937 19.779 21.386 1.000 13.148 127 ALA B CA 1
ATOM 3059 C C . ALA B 1 127 ? -7.355 19.477 20.920 1.000 12.811 127 ALA B C 1
ATOM 3060 O O . ALA B 1 127 ? -8.212 20.348 20.914 1.000 14.728 127 ALA B O 1
ATOM 3062 N N . ILE B 1 128 ? -7.581 18.250 20.431 1.000 12.894 128 ILE B N 1
ATOM 3063 C CA . ILE B 1 128 ? -8.896 17.870 19.931 1.000 14.063 128 ILE B CA 1
ATOM 3064 C C . ILE B 1 128 ? -9.968 17.986 21.023 1.000 15.236 128 ILE B C 1
ATOM 3065 O O . ILE B 1 128 ? -11.064 18.482 20.744 1.000 16.974 128 ILE B O 1
ATOM 3070 N N . LYS B 1 129 ? -9.626 17.618 22.265 1.000 15.935 129 LYS B N 1
ATOM 3071 C CA . LYS B 1 129 ? -10.574 17.753 23.359 1.000 17.119 129 LYS B CA 1
ATOM 3072 C C . LYS B 1 129 ? -11.002 19.217 23.481 1.000 17.973 129 LYS B C 1
ATOM 3073 O O . LYS B 1 129 ? -12.177 19.539 23.619 1.000 18.229 129 LYS B O 1
ATOM 3079 N N . TYR B 1 130 ? -10.017 20.107 23.478 1.000 17.793 130 TYR B N 1
ATOM 3080 C CA . TYR B 1 130 ? -10.304 21.519 23.579 1.000 18.253 130 TYR B CA 1
ATOM 3081 C C . TYR B 1 130 ? -11.162 21.960 22.409 1.000 16.599 130 TYR B C 1
ATOM 3082 O O . TYR B 1 130 ? -12.129 22.690 22.561 1.000 19.974 130 TYR B O 1
ATOM 3091 N N . PHE B 1 131 ? -10.780 21.552 21.187 1.000 16.996 131 PHE B N 1
ATOM 3092 C CA . PHE B 1 131 ? -11.518 21.961 20.004 1.000 16.606 131 PHE B CA 1
ATOM 3093 C C . PHE B 1 131 ? -12.980 21.515 20.075 1.000 17.369 131 PHE B C 1
ATOM 3094 O O . PHE B 1 131 ? -13.892 22.304 19.791 1.000 19.489 131 PHE B O 1
ATOM 3102 N N . VAL B 1 132 ? -13.206 20.249 20.437 1.000 18.558 132 VAL B N 1
ATOM 3103 C CA . VAL B 1 132 ? -14.576 19.742 20.551 1.000 20.415 132 VAL B CA 1
ATOM 3104 C C . VAL B 1 132 ? -15.394 20.475 21.619 1.000 22.843 132 VAL B C 1
ATOM 3105 O O . VAL B 1 132 ? -16.518 20.824 21.330 1.000 24.627 132 VAL B O 1
ATOM 3109 N N . GLU B 1 133 ? -14.791 20.695 22.785 1.000 26.944 133 GLU B N 1
ATOM 3110 C CA . GLU B 1 133 ? -15.518 21.325 23.895 1.000 32.045 133 GLU B CA 1
ATOM 3111 C C . GLU B 1 133 ? -15.940 22.765 23.621 1.000 38.515 133 GLU B C 1
ATOM 3112 O O . GLU B 1 133 ? -16.915 23.243 24.186 1.000 37.955 133 GLU B O 1
ATOM 3118 N N . ASN B 1 134 ? -15.204 23.451 22.751 1.000 25.459 134 ASN B N 1
ATOM 3119 C CA . ASN B 1 134 ? -15.284 24.874 22.484 1.000 26.616 134 ASN B CA 1
ATOM 3120 C C . ASN B 1 134 ? -15.737 25.189 21.061 1.000 23.836 134 ASN B C 1
ATOM 3121 O O . ASN B 1 134 ? -15.693 26.360 20.665 1.000 27.666 134 ASN B O 1
ATOM 3126 N N . ASP B 1 135 ? -16.157 24.144 20.296 1.000 24.295 135 ASP B N 1
ATOM 3127 C CA . ASP B 1 135 ? -16.674 24.338 18.943 1.000 24.287 135 ASP B CA 1
ATOM 3128 C C . ASP B 1 135 ? -15.663 25.079 18.065 1.000 21.238 135 ASP B C 1
ATOM 3129 O O . ASP B 1 135 ? -16.023 25.923 17.281 1.000 24.736 135 ASP B O 1
ATOM 3134 N N . ILE B 1 136 ? -14.385 24.710 18.161 1.000 19.738 136 ILE B N 1
ATOM 3135 C CA . ILE B 1 136 ? -13.312 25.267 17.337 1.000 19.346 136 ILE B CA 1
ATOM 3136 C C . ILE B 1 136 ? -13.053 24.342 16.165 1.000 17.785 136 ILE B C 1
ATOM 3137 O O . ILE B 1 136 ? -12.855 23.147 16.356 1.000 18.019 136 ILE B O 1
ATOM 3142 N N . LYS B 1 137 ? -13.016 24.921 14.971 1.000 17.976 137 LYS B N 1
ATOM 3143 C CA . LYS B 1 137 ? -12.691 24.154 13.773 1.000 18.918 137 LYS B CA 1
ATOM 3144 C C . LYS B 1 137 ? -11.176 24.138 13.625 1.000 17.821 137 LYS B C 1
ATOM 3145 O O . LYS B 1 137 ? -10.572 24.815 12.793 1.000 20.649 137 LYS B O 1
ATOM 3151 N N . GLY B 1 138 ? -10.584 23.378 14.525 1.000 15.744 138 GLY B N 1
ATOM 3152 C CA . GLY B 1 138 ? -9.153 23.402 14.727 1.000 15.653 138 GLY B CA 1
ATOM 3153 C C . GLY B 1 138 ? -8.404 22.503 13.759 1.000 13.719 138 GLY B C 1
ATOM 3154 O O . GLY B 1 138 ? -8.993 21.754 12.980 1.000 13.874 138 GLY B O 1
ATOM 3155 N N . ASN B 1 139 ? -7.071 22.526 13.897 1.000 13.558 139 ASN B N 1
ATOM 3156 C CA . ASN B 1 139 ? -6.188 21.811 13.029 1.000 13.023 139 ASN B CA 1
ATOM 3157 C C . ASN B 1 139 ? -5.081 21.177 13.848 1.000 11.828 139 ASN B C 1
ATOM 3158 O O . ASN B 1 139 ? -4.511 21.850 14.711 1.000 12.534 139 ASN B O 1
ATOM 3163 N N . VAL B 1 140 ? -4.727 19.948 13.499 1.000 10.348 140 VAL B N 1
ATOM 3164 C CA . VAL B 1 140 ? -3.582 19.281 14.082 1.000 10.765 140 VAL B CA 1
ATOM 3165 C C . VAL B 1 140 ? -2.654 18.871 12.948 1.000 9.153 140 VAL B C 1
ATOM 3166 O O . VAL B 1 140 ? -3.100 18.263 11.967 1.000 9.393 140 VAL B O 1
ATOM 3170 N N . ILE B 1 141 ? -1.358 19.158 13.130 1.000 9.400 141 ILE B N 1
ATOM 3171 C CA . ILE B 1 141 ? -0.301 18.748 12.214 1.000 9.215 141 ILE B CA 1
ATOM 3172 C C . ILE B 1 141 ? 0.664 17.896 13.021 1.000 9.753 141 ILE B C 1
ATOM 3173 O O . ILE B 1 141 ? 1.238 18.384 14.003 1.000 10.889 141 ILE B O 1
ATOM 3178 N N . ASN B 1 142 ? 0.859 16.661 12.581 1.000 9.398 142 ASN B N 1
ATOM 3179 C CA . ASN B 1 142 ? 1.804 15.755 13.190 1.000 9.048 142 ASN B CA 1
ATOM 3180 C C . ASN B 1 142 ? 3.010 15.615 12.290 1.000 8.905 142 ASN B C 1
ATOM 3181 O O . ASN B 1 142 ? 2.882 15.416 11.079 1.000 9.561 142 ASN B O 1
ATOM 3186 N N A MET B 1 143 ? 4.197 15.807 12.870 0.500 8.933 143 MET B N 1
ATOM 3187 N N B MET B 1 143 ? 4.194 15.790 12.875 0.500 9.284 143 MET B N 1
ATOM 3188 C CA A MET B 1 143 ? 5.426 15.745 12.097 0.500 8.704 143 MET B CA 1
ATOM 3189 C CA B MET B 1 143 ? 5.421 15.750 12.099 0.500 9.262 143 MET B CA 1
ATOM 3190 C C A MET B 1 143 ? 5.882 14.297 12.019 0.500 8.676 143 MET B C 1
ATOM 3191 C C B MET B 1 143 ? 5.901 14.312 12.008 0.500 8.957 143 MET B C 1
ATOM 3192 O O A MET B 1 143 ? 6.365 13.699 12.982 0.500 9.491 143 MET B O 1
ATOM 3193 O O B MET B 1 143 ? 6.412 13.733 12.959 0.500 9.775 143 MET B O 1
ATOM 3202 N N . SER B 1 144 ? 5.683 13.724 10.830 1.000 9.013 144 SER B N 1
ATOM 3203 C CA . SER B 1 144 ? 6.037 12.349 10.549 1.000 9.010 144 SER B CA 1
ATOM 3204 C C . SER B 1 144 ? 7.402 12.322 9.867 1.000 9.571 144 SER B C 1
ATOM 3205 O O . SER B 1 144 ? 8.316 13.035 10.308 1.000 10.577 144 SER B O 1
ATOM 3208 N N . SER B 1 145 ? 7.534 11.551 8.798 1.000 8.724 145 SER B N 1
ATOM 3209 C CA . SER B 1 145 ? 8.790 11.365 8.098 1.000 9.296 145 SER B CA 1
ATOM 3210 C C . SER B 1 145 ? 8.480 10.531 6.879 1.000 8.952 145 SER B C 1
ATOM 3211 O O . SER B 1 145 ? 7.524 9.765 6.860 1.000 8.537 145 SER B O 1
ATOM 3214 N N . VAL B 1 146 ? 9.361 10.541 5.886 1.000 9.505 146 VAL B N 1
ATOM 3215 C CA . VAL B 1 146 ? 9.351 9.502 4.870 1.000 9.956 146 VAL B CA 1
ATOM 3216 C C . VAL B 1 146 ? 9.415 8.101 5.467 1.000 9.327 146 VAL B C 1
ATOM 3217 O O . VAL B 1 146 ? 8.971 7.156 4.814 1.000 9.475 146 VAL B O 1
ATOM 3221 N N . ARG B 1 147 ? 9.936 7.964 6.678 1.000 9.551 147 ARG B N 1
ATOM 3222 C CA . ARG B 1 147 ? 10.013 6.669 7.320 1.000 10.549 147 ARG B CA 1
ATOM 3223 C C . ARG B 1 147 ? 8.668 6.174 7.872 1.000 9.787 147 ARG B C 1
ATOM 3224 O O . ARG B 1 147 ? 8.625 5.070 8.419 1.000 10.510 147 ARG B O 1
ATOM 3232 N N . GLU B 1 148 ? 7.557 6.909 7.620 1.000 9.698 148 GLU B N 1
ATOM 3233 C CA . GLU B 1 148 ? 6.256 6.287 7.813 1.000 10.262 148 GLU B CA 1
ATOM 3234 C C . GLU B 1 148 ? 5.918 5.328 6.682 1.000 9.852 148 GLU B C 1
ATOM 3235 O O . GLU B 1 148 ? 4.972 4.547 6.820 1.000 11.094 148 GLU B O 1
ATOM 3241 N N . VAL B 1 149 ? 6.654 5.390 5.543 1.000 9.800 149 VAL B N 1
ATOM 3242 C CA . VAL B 1 149 ? 6.495 4.459 4.453 1.000 10.574 149 VAL B CA 1
ATOM 3243 C C . VAL B 1 149 ? 7.782 3.730 4.056 1.000 10.974 149 VAL B C 1
ATOM 3244 O O . VAL B 1 149 ? 7.707 2.581 3.614 1.000 14.021 149 VAL B O 1
ATOM 3248 N N . ILE B 1 150 ? 8.941 4.361 4.178 1.000 11.084 150 ILE B N 1
ATOM 3249 C CA . ILE B 1 150 ? 10.210 3.744 3.808 1.000 12.250 150 ILE B CA 1
ATOM 3250 C C . ILE B 1 150 ? 10.793 3.084 5.037 1.000 11.445 150 ILE B C 1
ATOM 3251 O O . ILE B 1 150 ? 11.080 3.793 6.020 1.000 13.742 150 ILE B O 1
ATOM 3256 N N . PRO B 1 151 ? 11.053 1.773 5.039 1.000 10.865 151 PRO B N 1
ATOM 3257 C CA . PRO B 1 151 ? 11.688 1.125 6.194 1.000 10.333 151 PRO B CA 1
ATOM 3258 C C . PRO B 1 151 ? 13.057 1.739 6.496 1.000 12.781 151 PRO B C 1
ATOM 3259 O O . PRO B 1 151 ? 13.688 2.333 5.623 1.000 14.396 151 PRO B O 1
ATOM 3263 N N . TRP B 1 152 ? 13.548 1.536 7.725 1.000 11.938 152 TRP B N 1
ATOM 3264 C CA . TRP B 1 152 ? 14.808 2.158 8.114 1.000 12.114 152 TRP B CA 1
ATOM 3265 C C . TRP B 1 152 ? 15.597 1.216 8.999 1.000 11.984 152 TRP B C 1
ATOM 3266 O O . TRP B 1 152 ? 15.512 1.237 10.222 1.000 12.128 152 TRP B O 1
ATOM 3277 N N . PRO B 1 153 ? 16.438 0.368 8.383 1.000 12.553 153 PRO B N 1
ATOM 3278 C CA . PRO B 1 153 ? 17.306 -0.519 9.149 1.000 12.242 153 PRO B CA 1
ATOM 3279 C C . PRO B 1 153 ? 18.119 0.255 10.174 1.000 12.521 153 PRO B C 1
ATOM 3280 O O . PRO B 1 153 ? 18.506 1.406 9.933 1.000 13.646 153 PRO B O 1
ATOM 3284 N N . TRP B 1 154 ? 18.294 -0.381 11.347 1.000 13.456 154 TRP B N 1
ATOM 3285 C CA . TRP B 1 154 ? 18.964 0.201 12.506 1.000 13.577 154 TRP B CA 1
ATOM 3286 C C . TRP B 1 154 ? 18.103 1.259 13.201 1.000 12.728 154 TRP B C 1
ATOM 3287 O O . TRP B 1 154 ? 18.514 1.827 14.188 1.000 13.672 154 TRP B O 1
ATOM 3298 N N . ASN B 1 155 ? 16.881 1.499 12.697 1.000 12.505 155 ASN B N 1
ATOM 3299 C CA . ASN B 1 155 ? 16.027 2.527 13.270 1.000 11.962 155 ASN B CA 1
ATOM 3300 C C . ASN B 1 155 ? 14.601 1.971 13.342 1.000 11.060 155 ASN B C 1
ATOM 3301 O O . ASN B 1 155 ? 13.646 2.666 13.017 1.000 11.450 155 ASN B O 1
ATOM 3306 N N . VAL B 1 156 ? 14.445 0.725 13.809 1.000 11.506 156 VAL B N 1
ATOM 3307 C CA . VAL B 1 156 ? 13.133 0.078 13.770 1.000 10.993 156 VAL B CA 1
ATOM 3308 C C . VAL B 1 156 ? 12.161 0.801 14.688 1.000 10.395 156 VAL B C 1
ATOM 3309 O O . VAL B 1 156 ? 10.961 0.851 14.406 1.000 10.667 156 VAL B O 1
ATOM 3313 N N . HIS B 1 157 ? 12.648 1.341 15.808 1.000 10.841 157 HIS B N 1
ATOM 3314 C CA . HIS B 1 157 ? 11.788 2.102 16.715 1.000 10.680 157 HIS B CA 1
ATOM 3315 C C . HIS B 1 157 ? 11.306 3.383 16.062 1.000 9.639 157 HIS B C 1
ATOM 3316 O O . HIS B 1 157 ? 10.148 3.755 16.195 1.000 10.892 157 HIS B O 1
ATOM 3323 N N . TYR B 1 158 ? 12.191 4.077 15.336 1.000 10.595 158 TYR B N 1
ATOM 3324 C CA . TYR B 1 158 ? 11.786 5.292 14.660 1.000 10.255 158 TYR B CA 1
ATOM 3325 C C . TYR B 1 158 ? 10.759 5.000 13.574 1.000 9.593 158 TYR B C 1
ATOM 3326 O O . TYR B 1 158 ? 9.721 5.658 13.504 1.000 9.473 158 TYR B O 1
ATOM 3335 N N . ALA B 1 159 ? 11.042 4.019 12.732 1.000 9.666 159 ALA B N 1
ATOM 3336 C CA . ALA B 1 159 ? 10.121 3.674 11.664 1.000 9.993 159 ALA B CA 1
ATOM 3337 C C . ALA B 1 159 ? 8.759 3.251 12.249 1.000 9.343 159 ALA B C 1
ATOM 3338 O O . ALA B 1 159 ? 7.730 3.663 11.744 1.000 9.356 159 ALA B O 1
ATOM 3340 N N . SER B 1 160 ? 8.779 2.447 13.305 1.000 9.492 160 SER B N 1
ATOM 3341 C CA . SER B 1 160 ? 7.543 2.026 13.954 1.000 9.662 160 SER B CA 1
ATOM 3342 C C . SER B 1 160 ? 6.775 3.228 14.479 1.000 8.985 160 SER B C 1
ATOM 3343 O O . SER B 1 160 ? 5.547 3.295 14.378 1.000 9.608 160 SER B O 1
ATOM 3346 N N . SER B 1 161 ? 7.499 4.194 15.068 1.000 9.009 161 SER B N 1
ATOM 3347 C CA . SER B 1 161 ? 6.819 5.354 15.639 1.000 9.349 161 SER B CA 1
ATOM 3348 C C . SER B 1 161 ? 6.110 6.155 14.552 1.000 8.950 161 SER B C 1
ATOM 3349 O O . SER B 1 161 ? 5.025 6.645 14.788 1.000 9.450 161 SER B O 1
ATOM 3352 N N . LYS B 1 162 ? 6.727 6.265 13.369 1.000 9.113 162 LYS B N 1
ATOM 3353 C CA . LYS B 1 162 ? 6.143 7.078 12.299 1.000 8.967 162 LYS B CA 1
ATOM 3354 C C . LYS B 1 162 ? 5.065 6.313 11.538 1.000 8.467 162 LYS B C 1
ATOM 3355 O O . LYS B 1 162 ? 4.036 6.905 11.205 1.000 9.090 162 LYS B O 1
ATOM 3361 N N . GLY B 1 163 ? 5.269 5.018 11.323 1.000 9.051 163 GLY B N 1
ATOM 3362 C CA . GLY B 1 163 ? 4.209 4.185 10.789 1.000 9.472 163 GLY B CA 1
ATOM 3363 C C . GLY B 1 163 ? 2.956 4.208 11.666 1.000 8.604 163 GLY B C 1
ATOM 3364 O O . GLY B 1 163 ? 1.838 4.231 11.186 1.000 9.488 163 GLY B O 1
ATOM 3365 N N . GLY B 1 164 ? 3.184 4.196 12.986 1.000 8.533 164 GLY B N 1
ATOM 3366 C CA . GLY B 1 164 ? 2.087 4.319 13.916 1.000 9.138 164 GLY B CA 1
ATOM 3367 C C . GLY B 1 164 ? 1.429 5.677 13.831 1.000 8.569 164 GLY B C 1
ATOM 3368 O O . GLY B 1 164 ? 0.198 5.788 13.896 1.000 9.819 164 GLY B O 1
ATOM 3369 N N . MET B 1 165 ? 2.233 6.736 13.713 1.000 8.701 165 MET B N 1
ATOM 3370 C CA . MET B 1 165 ? 1.722 8.090 13.622 1.000 9.570 165 MET B CA 1
ATOM 3371 C C . MET B 1 165 ? 0.801 8.252 12.431 1.000 8.946 165 MET B C 1
ATOM 3372 O O . MET B 1 165 ? -0.191 8.982 12.494 1.000 9.622 165 MET B O 1
ATOM 3377 N N . LYS B 1 166 ? 1.118 7.573 11.311 1.000 9.331 166 LYS B N 1
ATOM 3378 C CA . LYS B 1 166 ? 0.239 7.626 10.155 1.000 8.725 166 LYS B CA 1
ATOM 3379 C C . LYS B 1 166 ? -1.169 7.154 10.520 1.000 8.434 166 LYS B C 1
ATOM 3380 O O . LYS B 1 166 ? -2.152 7.820 10.197 1.000 8.784 166 LYS B O 1
ATOM 3386 N N . LEU B 1 167 ? -1.279 6.009 11.168 1.000 8.334 167 LEU B N 1
ATOM 3387 C CA . LEU B 1 167 ? -2.599 5.471 11.483 1.000 8.444 167 LEU B CA 1
ATOM 3388 C C . LEU B 1 167 ? -3.256 6.223 12.622 1.000 8.855 167 LEU B C 1
ATOM 3389 O O . LEU B 1 167 ? -4.501 6.319 12.668 1.000 9.334 167 LEU B O 1
ATOM 3394 N N A MET B 1 168 ? -2.461 6.801 13.516 0.600 8.131 168 MET B N 1
ATOM 3395 N N B MET B 1 168 ? -2.459 6.804 13.533 0.400 8.952 168 MET B N 1
ATOM 3396 C CA A MET B 1 168 ? -2.990 7.667 14.565 0.600 8.169 168 MET B CA 1
ATOM 3397 C CA B MET B 1 168 ? -2.993 7.682 14.574 0.400 9.598 168 MET B CA 1
ATOM 3398 C C A MET B 1 168 ? -3.677 8.870 13.918 0.600 8.584 168 MET B C 1
ATOM 3399 C C B MET B 1 168 ? -3.682 8.877 13.919 0.400 9.150 168 MET B C 1
ATOM 3400 O O A MET B 1 168 ? -4.833 9.176 14.192 0.600 8.957 168 MET B O 1
ATOM 3401 O O B MET B 1 168 ? -4.833 9.184 14.209 0.400 9.442 168 MET B O 1
ATOM 3410 N N . THR B 1 169 ? -2.965 9.556 13.012 1.000 8.457 169 THR B N 1
ATOM 3411 C CA . THR B 1 169 ? -3.498 10.708 12.316 1.000 8.442 169 THR B CA 1
ATOM 3412 C C . THR B 1 169 ? -4.733 10.346 11.504 1.000 8.660 169 THR B C 1
ATOM 3413 O O . THR B 1 169 ? -5.736 11.060 11.528 1.000 9.223 169 THR B O 1
ATOM 3417 N N A LYS B 1 170 ? -4.685 9.243 10.758 0.500 8.635 170 LYS B N 1
ATOM 3418 N N B LYS B 1 170 ? -4.678 9.266 10.737 0.500 8.357 170 LYS B N 1
ATOM 3419 C CA A LYS B 1 170 ? -5.830 8.897 9.933 0.500 8.833 170 LYS B CA 1
ATOM 3420 C CA B LYS B 1 170 ? -5.835 8.913 9.936 0.500 8.424 170 LYS B CA 1
ATOM 3421 C C A LYS B 1 170 ? -7.050 8.619 10.801 0.500 8.697 170 LYS B C 1
ATOM 3422 C C B LYS B 1 170 ? -7.052 8.597 10.796 0.500 8.482 170 LYS B C 1
ATOM 3423 O O A LYS B 1 170 ? -8.173 9.010 10.472 0.500 9.322 170 LYS B O 1
ATOM 3424 O O B LYS B 1 170 ? -8.180 8.955 10.462 0.500 9.064 170 LYS B O 1
ATOM 3435 N N . THR B 1 171 ? -6.823 7.940 11.925 1.000 8.766 171 THR B N 1
ATOM 3436 C CA . THR B 1 171 ? -7.927 7.630 12.810 1.000 8.623 171 THR B CA 1
ATOM 3437 C C . THR B 1 171 ? -8.528 8.891 13.410 1.000 8.885 171 THR B C 1
ATOM 3438 O O . THR B 1 171 ? -9.762 9.053 13.437 1.000 9.535 171 THR B O 1
ATOM 3442 N N . LEU B 1 172 ? -7.688 9.809 13.926 1.000 9.423 172 LEU B N 1
ATOM 3443 C CA . LEU B 1 172 ? -8.217 11.033 14.471 1.000 9.680 172 LEU B CA 1
ATOM 3444 C C . LEU B 1 172 ? -8.910 11.881 13.416 1.000 9.478 172 LEU B C 1
ATOM 3445 O O . LEU B 1 172 ? -9.956 12.489 13.694 1.000 9.983 172 LEU B O 1
ATOM 3450 N N . ALA B 1 173 ? -8.344 11.945 12.212 1.000 9.438 173 ALA B N 1
ATOM 3451 C CA . ALA B 1 173 ? -8.966 12.720 11.148 1.000 9.134 173 ALA B CA 1
ATOM 3452 C C . ALA B 1 173 ? -10.374 12.164 10.861 1.000 9.080 173 ALA B C 1
ATOM 3453 O O . ALA B 1 173 ? -11.320 12.929 10.684 1.000 10.031 173 ALA B O 1
ATOM 3455 N N . LEU B 1 174 ? -10.506 10.844 10.783 1.000 9.285 174 LEU B N 1
ATOM 3456 C CA . LEU B 1 174 ? -11.804 10.251 10.497 1.000 9.636 174 LEU B CA 1
ATOM 3457 C C . LEU B 1 174 ? -12.770 10.464 11.654 1.000 10.749 174 LEU B C 1
ATOM 3458 O O . LEU B 1 174 ? -13.943 10.838 11.467 1.000 11.024 174 LEU B O 1
ATOM 3463 N N . GLU B 1 175 ? -12.283 10.249 12.877 1.000 10.141 175 GLU B N 1
ATOM 3464 C CA . GLU B 1 175 ? -13.133 10.336 14.057 1.000 9.974 175 GLU B CA 1
ATOM 3465 C C . GLU B 1 175 ? -13.713 11.721 14.238 1.000 11.256 175 GLU B C 1
ATOM 3466 O O . GLU B 1 175 ? -14.856 11.828 14.707 1.000 12.477 175 GLU B O 1
ATOM 3472 N N . TYR B 1 176 ? -12.921 12.758 13.947 1.000 10.177 176 TYR B N 1
ATOM 3473 C CA . TYR B 1 176 ? -13.300 14.135 14.248 1.000 11.057 176 TYR B CA 1
ATOM 3474 C C . TYR B 1 176 ? -13.620 15.007 13.039 1.000 10.888 176 TYR B C 1
ATOM 3475 O O . TYR B 1 176 ? -13.823 16.207 13.185 1.000 12.009 176 TYR B O 1
ATOM 3484 N N . ALA B 1 177 ? -13.683 14.390 11.836 1.000 11.100 177 ALA B N 1
ATOM 3485 C CA . ALA B 1 177 ? -13.978 15.167 10.653 1.000 12.153 177 ALA B CA 1
ATOM 3486 C C . ALA B 1 177 ? -15.297 15.923 10.739 1.000 12.269 177 ALA B C 1
ATOM 3487 O O . ALA B 1 177 ? -15.391 17.026 10.215 1.000 13.212 177 ALA B O 1
ATOM 3489 N N . SER B 1 178 ? -16.315 15.332 11.342 1.000 12.919 178 SER B N 1
ATOM 3490 C CA . SER B 1 178 ? -17.618 15.977 11.404 1.000 13.343 178 SER B CA 1
ATOM 3491 C C . SER B 1 178 ? -17.629 17.205 12.295 1.000 14.128 178 SER B C 1
ATOM 3492 O O . SER B 1 178 ? -18.524 18.016 12.185 1.000 16.503 178 SER B O 1
ATOM 3495 N N . ASN B 1 179 ? -16.629 17.323 13.164 1.000 13.746 179 ASN B N 1
ATOM 3496 C CA . ASN B 1 179 ? -16.424 18.486 14.010 1.000 14.661 179 ASN B CA 1
ATOM 3497 C C . ASN B 1 179 ? -15.702 19.621 13.294 1.000 15.336 179 ASN B C 1
ATOM 3498 O O . ASN B 1 179 ? -15.448 20.660 13.894 1.000 16.566 179 ASN B O 1
ATOM 3503 N N . GLY B 1 180 ? -15.318 19.402 12.036 1.000 14.804 180 GLY B N 1
ATOM 3504 C CA . GLY B 1 180 ? -14.610 20.448 11.302 1.000 15.493 180 GLY B CA 1
ATOM 3505 C C . GLY B 1 180 ? -13.151 20.577 11.729 1.000 14.236 180 GLY B C 1
ATOM 3506 O O . GLY B 1 180 ? -12.523 21.584 11.421 1.000 16.912 180 GLY B O 1
ATOM 3507 N N . ILE B 1 181 ? -12.626 19.536 12.366 1.000 12.552 181 ILE B N 1
ATOM 3508 C CA . ILE B 1 181 ? -11.225 19.495 12.771 1.000 12.398 181 ILE B CA 1
ATOM 3509 C C . ILE B 1 181 ? -10.475 18.733 11.707 1.000 12.182 181 ILE B C 1
ATOM 3510 O O . ILE B 1 181 ? -10.968 17.719 11.248 1.000 15.685 181 ILE B O 1
ATOM 3515 N N . ARG B 1 182 ? -9.371 19.271 11.227 1.000 10.589 182 ARG B N 1
ATOM 3516 C CA . ARG B 1 182 ? -8.484 18.604 10.251 1.000 10.014 182 ARG B CA 1
ATOM 3517 C C . ARG B 1 182 ? -7.246 18.105 10.979 1.000 9.884 182 ARG B C 1
ATOM 3518 O O . ARG B 1 182 ? -6.735 18.774 11.868 1.000 11.707 182 ARG B O 1
ATOM 3526 N N . VAL B 1 183 ? -6.785 16.903 10.576 1.000 9.173 183 VAL B N 1
ATOM 3527 C CA . VAL B 1 183 ? -5.611 16.283 11.173 1.000 9.242 183 VAL B CA 1
ATOM 3528 C C . VAL B 1 183 ? -4.785 15.707 10.036 1.000 8.127 183 VAL B C 1
ATOM 3529 O O . VAL B 1 183 ? -5.306 14.901 9.269 1.000 8.799 183 VAL B O 1
ATOM 3533 N N . ASN B 1 184 ? -3.527 16.125 9.931 1.000 8.490 184 ASN B N 1
ATOM 3534 C CA . ASN B 1 184 ? -2.684 15.721 8.801 1.000 7.946 184 ASN B CA 1
ATOM 3535 C C . ASN B 1 184 ? -1.248 15.510 9.286 1.000 8.733 184 ASN B C 1
ATOM 3536 O O . ASN B 1 184 ? -0.838 16.097 10.287 1.000 9.068 184 ASN B O 1
ATOM 3541 N N . ASN B 1 185 ? -0.517 14.679 8.541 1.000 8.211 185 ASN B N 1
ATOM 3542 C CA . ASN B 1 185 ? 0.916 14.542 8.717 1.000 8.405 185 ASN B CA 1
ATOM 3543 C C . ASN B 1 185 ? 1.674 15.320 7.664 1.000 8.557 185 ASN B C 1
ATOM 3544 O O . ASN B 1 185 ? 1.251 15.421 6.518 1.000 8.426 185 ASN B O 1
ATOM 3549 N N . ILE B 1 186 ? 2.865 15.832 8.069 1.000 8.092 186 ILE B N 1
ATOM 3550 C CA . ILE B 1 186 ? 3.902 16.211 7.110 1.000 8.307 186 ILE B CA 1
ATOM 3551 C C . ILE B 1 186 ? 4.958 15.120 7.164 1.000 8.333 186 ILE B C 1
ATOM 3552 O O . ILE B 1 186 ? 5.331 14.658 8.230 1.000 8.617 186 ILE B O 1
ATOM 3557 N N . GLY B 1 187 ? 5.460 14.721 5.987 1.000 8.430 187 GLY B N 1
ATOM 3558 C CA . GLY B 1 187 ? 6.490 13.712 5.893 1.000 8.862 187 GLY B CA 1
ATOM 3559 C C . GLY B 1 187 ? 7.780 14.258 5.303 1.000 8.670 187 GLY B C 1
ATOM 3560 O O . GLY B 1 187 ? 7.984 14.165 4.084 1.000 9.353 187 GLY B O 1
ATOM 3561 N N . PRO B 1 188 ? 8.648 14.895 6.114 1.000 8.552 188 PRO B N 1
ATOM 3562 C CA . PRO B 1 188 ? 9.899 15.379 5.563 1.000 9.638 188 PRO B CA 1
ATOM 3563 C C . PRO B 1 188 ? 10.798 14.232 5.149 1.000 9.339 188 PRO B C 1
ATOM 3564 O O . PRO B 1 188 ? 10.830 13.175 5.759 1.000 10.068 188 PRO B O 1
ATOM 3568 N N . GLY B 1 189 ? 11.601 14.505 4.101 1.000 10.539 189 GLY B N 1
ATOM 3569 C CA . GLY B 1 189 ? 12.767 13.696 3.783 1.000 11.450 189 GLY B CA 1
ATOM 3570 C C . GLY B 1 189 ? 13.948 14.235 4.580 1.000 12.599 189 GLY B C 1
ATOM 3571 O O . GLY B 1 189 ? 13.804 14.703 5.700 1.000 16.722 189 GLY B O 1
ATOM 3572 N N . ALA B 1 190 ? 15.113 14.252 4.004 1.000 11.424 190 ALA B N 1
ATOM 3573 C CA . ALA B 1 190 ? 16.326 14.706 4.656 1.000 11.143 190 ALA B CA 1
ATOM 3574 C C . ALA B 1 190 ? 16.343 16.220 4.634 1.000 10.978 190 ALA B C 1
ATOM 3575 O O . ALA B 1 190 ? 16.317 16.819 3.572 1.000 12.097 190 ALA B O 1
ATOM 3577 N N . ILE B 1 191 ? 16.426 16.841 5.812 1.000 11.115 191 ILE B N 1
ATOM 3578 C CA . ILE B 1 191 ? 16.409 18.277 5.973 1.000 12.287 191 ILE B CA 1
ATOM 3579 C C . ILE B 1 191 ? 17.659 18.702 6.752 1.000 12.789 191 ILE B C 1
ATOM 3580 O O . ILE B 1 191 ? 18.013 18.104 7.747 1.000 14.677 191 ILE B O 1
ATOM 3585 N N . ASN B 1 192 ? 18.201 19.824 6.337 1.000 12.982 192 ASN B N 1
ATOM 3586 C CA . ASN B 1 192 ? 19.389 20.432 6.914 1.000 15.716 192 ASN B CA 1
ATOM 3587 C C . ASN B 1 192 ? 19.063 21.265 8.156 1.000 16.992 192 ASN B C 1
ATOM 3588 O O . ASN B 1 192 ? 19.411 22.446 8.255 1.000 20.141 192 ASN B O 1
ATOM 3593 N N . THR B 1 193 ? 18.538 20.600 9.157 1.000 17.320 193 THR B N 1
ATOM 3594 C CA . THR B 1 193 ? 18.528 21.104 10.507 1.000 18.209 193 THR B CA 1
ATOM 3595 C C . THR B 1 193 ? 19.950 21.043 11.042 1.000 19.158 193 THR B C 1
ATOM 3596 O O . THR B 1 193 ? 20.759 20.264 10.528 1.000 21.311 193 THR B O 1
ATOM 3600 N N . THR B 1 194 ? 20.226 21.841 12.080 1.000 19.426 194 THR B N 1
ATOM 3601 C CA . THR B 1 194 ? 21.535 21.875 12.678 1.000 22.367 194 THR B CA 1
ATOM 3602 C C . THR B 1 194 ? 21.959 20.464 13.068 1.000 22.762 194 THR B C 1
ATOM 3603 O O . THR B 1 194 ? 23.095 20.066 12.823 1.000 25.732 194 THR B O 1
ATOM 3607 N N . GLY B 1 195 ? 21.065 19.709 13.703 1.000 22.277 195 GLY B N 1
ATOM 3608 C CA . GLY B 1 195 ? 21.433 18.369 14.134 1.000 22.076 195 GLY B CA 1
ATOM 3609 C C . GLY B 1 195 ? 21.814 17.470 12.952 1.000 22.665 195 GLY B C 1
ATOM 3610 O O . GLY B 1 195 ? 22.757 16.700 13.032 1.000 25.963 195 GLY B O 1
ATOM 3611 N N . ASN B 1 196 ? 21.159 17.575 11.812 1.000 22.621 196 ASN B N 1
ATOM 3612 C CA . ASN B 1 196 ? 21.535 16.771 10.650 1.000 21.141 196 ASN B CA 1
ATOM 3613 C C . ASN B 1 196 ? 22.747 17.333 9.900 1.000 23.193 196 ASN B C 1
ATOM 3614 O O . ASN B 1 196 ? 23.524 16.572 9.328 1.000 27.280 196 ASN B O 1
ATOM 3619 N N . ALA B 1 197 ? 22.981 18.651 9.903 1.000 25.204 197 ALA B N 1
ATOM 3620 C CA . ALA B 1 197 ? 24.242 19.157 9.349 1.000 27.213 197 ALA B CA 1
ATOM 3621 C C . ALA B 1 197 ? 25.434 18.591 10.123 1.000 28.298 197 ALA B C 1
ATOM 3622 O O . ALA B 1 197 ? 26.512 18.323 9.575 1.000 34.466 197 ALA B O 1
ATOM 3624 N N . GLU B 1 198 ? 25.252 18.395 11.421 1.000 30.452 198 GLU B N 1
ATOM 3625 C CA . GLU B 1 198 ? 26.301 17.773 12.222 1.000 31.982 198 GLU B CA 1
ATOM 3626 C C . GLU B 1 198 ? 26.438 16.295 11.850 1.000 34.261 198 GLU B C 1
ATOM 3627 O O . GLU B 1 198 ? 27.522 15.809 11.590 1.000 36.182 198 GLU B O 1
ATOM 3633 N N . ARG B 1 199 ? 25.299 15.573 11.863 1.000 30.465 199 ARG B N 1
ATOM 3634 C CA . ARG B 1 199 ? 25.234 14.145 11.607 1.000 30.488 199 ARG B CA 1
ATOM 3635 C C . ARG B 1 199 ? 25.887 13.843 10.253 1.000 28.994 199 ARG B C 1
ATOM 3636 O O . ARG B 1 199 ? 26.530 12.803 10.113 1.000 31.188 199 ARG B O 1
ATOM 3644 N N . TRP B 1 200 ? 25.669 14.745 9.266 1.000 28.464 200 TRP B N 1
ATOM 3645 C CA . TRP B 1 200 ? 26.050 14.557 7.869 1.000 26.716 200 TRP B CA 1
ATOM 3646 C C . TRP B 1 200 ? 27.193 15.466 7.441 1.000 28.195 200 TRP B C 1
ATOM 3647 O O . TRP B 1 200 ? 27.322 15.811 6.261 1.000 29.973 200 TRP B O 1
ATOM 3658 N N . ALA B 1 201 ? 28.032 15.857 8.388 1.000 30.900 201 ALA B N 1
ATOM 3659 C CA . ALA B 1 201 ? 29.114 16.788 8.065 1.000 32.618 201 ALA B CA 1
ATOM 3660 C C . ALA B 1 201 ? 30.144 16.090 7.178 1.000 31.759 201 ALA B C 1
ATOM 3661 O O . ALA B 1 201 ? 30.725 16.693 6.287 1.000 32.378 201 ALA B O 1
ATOM 3663 N N . ASP B 1 202 ? 30.364 14.804 7.460 1.000 26.652 202 ASP B N 1
ATOM 3664 C CA . ASP B 1 202 ? 31.330 14.015 6.732 1.000 24.571 202 ASP B CA 1
ATOM 3665 C C . ASP B 1 202 ? 30.954 14.020 5.252 1.000 24.390 202 ASP B C 1
ATOM 3666 O O . ASP B 1 202 ? 29.812 13.676 4.891 1.000 23.701 202 ASP B O 1
ATOM 3671 N N . PRO B 1 203 ? 31.857 14.388 4.315 1.000 24.611 203 PRO B N 1
ATOM 3672 C CA . PRO B 1 203 ? 31.503 14.438 2.897 1.000 24.188 203 PRO B CA 1
ATOM 3673 C C . PRO B 1 203 ? 30.948 13.139 2.302 1.000 20.122 203 PRO B C 1
ATOM 3674 O O . PRO B 1 203 ? 30.063 13.174 1.462 1.000 20.381 203 PRO B O 1
ATOM 3678 N N . LYS B 1 204 ? 31.486 11.977 2.714 1.000 20.193 204 LYS B N 1
ATOM 3679 C CA . LYS B 1 204 ? 31.002 10.720 2.176 1.000 19.446 204 LYS B CA 1
ATOM 3680 C C . LYS B 1 204 ? 29.593 10.416 2.686 1.000 18.799 204 LYS B C 1
ATOM 3681 O O . LYS B 1 204 ? 28.740 9.995 1.903 1.000 19.150 204 LYS B O 1
ATOM 3687 N N . LEU B 1 205 ? 29.312 10.697 3.964 1.000 20.280 205 LEU B N 1
ATOM 3688 C CA . LEU B 1 205 ? 27.956 10.485 4.493 1.000 20.813 205 LEU B CA 1
ATOM 3689 C C . LEU B 1 205 ? 26.961 11.408 3.797 1.000 19.499 205 LEU B C 1
ATOM 3690 O O . LEU B 1 205 ? 25.847 11.015 3.447 1.000 21.137 205 LEU B O 1
ATOM 3695 N N . LYS B 1 206 ? 27.374 12.655 3.610 1.000 19.161 206 LYS B N 1
ATOM 3696 C CA . LYS B 1 206 ? 26.539 13.638 2.944 1.000 19.519 206 LYS B CA 1
ATOM 3697 C C . LYS B 1 206 ? 26.186 13.166 1.542 1.000 17.568 206 LYS B C 1
ATOM 3698 O O . LYS B 1 206 ? 25.050 13.279 1.104 1.000 17.468 206 LYS B O 1
ATOM 3704 N N . ALA B 1 207 ? 27.191 12.719 0.787 1.000 17.244 207 ALA B N 1
ATOM 3705 C CA . ALA B 1 207 ? 26.989 12.267 -0.578 1.000 16.258 207 ALA B CA 1
ATOM 3706 C C . ALA B 1 207 ? 25.994 11.102 -0.594 1.000 16.135 207 ALA B C 1
ATOM 3707 O O . ALA B 1 207 ? 25.141 10.979 -1.469 1.000 16.541 207 ALA B O 1
ATOM 3709 N N . ASP B 1 208 ? 26.114 10.200 0.376 1.000 16.881 208 ASP B N 1
ATOM 3710 C CA . ASP B 1 208 ? 25.235 9.048 0.437 1.000 16.176 208 ASP B CA 1
ATOM 3711 C C . ASP B 1 208 ? 23.801 9.470 0.741 1.000 15.508 208 ASP B C 1
ATOM 3712 O O . ASP B 1 208 ? 22.872 8.920 0.158 1.000 16.688 208 ASP B O 1
ATOM 3717 N N . VAL B 1 209 ? 23.607 10.436 1.629 1.000 13.787 209 VAL B N 1
ATOM 3718 C CA . VAL B 1 209 ? 22.281 10.991 1.882 1.000 14.303 209 VAL B CA 1
ATOM 3719 C C . VAL B 1 209 ? 21.712 11.570 0.601 1.000 14.296 209 VAL B C 1
ATOM 3720 O O . VAL B 1 209 ? 20.563 11.311 0.226 1.000 14.063 209 VAL B O 1
ATOM 3724 N N . GLU B 1 210 ? 22.506 12.382 -0.091 1.000 13.361 210 GLU B N 1
ATOM 3725 C CA . GLU B 1 210 ? 22.042 13.021 -1.296 1.000 13.272 210 GLU B CA 1
ATOM 3726 C C . GLU B 1 210 ? 21.692 12.008 -2.395 1.000 12.866 210 GLU B C 1
ATOM 3727 O O . GLU B 1 210 ? 20.781 12.235 -3.185 1.000 13.975 210 GLU B O 1
ATOM 3733 N N A SER B 1 211 ? 22.398 10.871 -2.427 0.500 13.605 211 SER B N 1
ATOM 3734 N N B SER B 1 211 ? 22.422 10.896 -2.456 0.500 13.522 211 SER B N 1
ATOM 3735 C CA A SER B 1 211 ? 22.159 9.860 -3.448 0.500 13.436 211 SER B CA 1
ATOM 3736 C CA B SER B 1 211 ? 22.156 9.869 -3.448 0.500 13.356 211 SER B CA 1
ATOM 3737 C C A SER B 1 211 ? 20.756 9.260 -3.322 0.500 12.813 211 SER B C 1
ATOM 3738 C C B SER B 1 211 ? 20.750 9.287 -3.281 0.500 12.788 211 SER B C 1
ATOM 3739 O O A SER B 1 211 ? 20.236 8.684 -4.275 0.500 14.600 211 SER B O 1
ATOM 3740 O O B SER B 1 211 ? 20.199 8.730 -4.219 0.500 14.080 211 SER B O 1
ATOM 3745 N N A MET B 1 212 ? 20.168 9.365 -2.125 0.500 12.922 212 MET B N 1
ATOM 3746 N N B MET B 1 212 ? 20.164 9.401 -2.085 0.500 12.944 212 MET B N 1
ATOM 3747 C CA A MET B 1 212 ? 18.831 8.840 -1.873 0.500 12.772 212 MET B CA 1
ATOM 3748 C CA B MET B 1 212 ? 18.823 8.870 -1.842 0.500 12.729 212 MET B CA 1
ATOM 3749 C C A MET B 1 212 ? 17.723 9.832 -2.264 0.500 11.618 212 MET B C 1
ATOM 3750 C C B MET B 1 212 ? 17.722 9.850 -2.253 0.500 11.871 212 MET B C 1
ATOM 3751 O O A MET B 1 212 ? 16.538 9.516 -2.116 0.500 11.495 212 MET B O 1
ATOM 3752 O O B MET B 1 212 ? 16.542 9.514 -2.146 0.500 11.689 212 MET B O 1
ATOM 3761 N N . ILE B 1 213 ? 18.106 11.029 -2.752 1.000 11.012 213 ILE B N 1
ATOM 3762 C CA . ILE B 1 213 ? 17.181 12.126 -2.967 1.000 10.127 213 ILE B CA 1
ATOM 3763 C C . ILE B 1 213 ? 17.125 12.445 -4.449 1.000 10.456 213 ILE B C 1
ATOM 3764 O O . ILE B 1 213 ? 18.075 13.016 -5.006 1.000 11.471 213 ILE B O 1
ATOM 3769 N N . PRO B 1 214 ? 16.041 12.092 -5.169 1.000 10.313 214 PRO B N 1
ATOM 3770 C CA . PRO B 1 214 ? 15.966 12.394 -6.607 1.000 10.279 214 PRO B CA 1
ATOM 3771 C C . PRO B 1 214 ? 16.272 13.830 -6.978 1.000 10.766 214 PRO B C 1
ATOM 3772 O O . PRO B 1 214 ? 16.995 14.089 -7.945 1.000 11.540 214 PRO B O 1
ATOM 3776 N N . MET B 1 215 ? 15.798 14.813 -6.208 1.000 10.995 215 MET B N 1
ATOM 3777 C CA . MET B 1 215 ? 16.084 16.209 -6.528 1.000 11.968 215 MET B CA 1
ATOM 3778 C C . MET B 1 215 ? 17.558 16.574 -6.320 1.000 12.877 215 MET B C 1
ATOM 3779 O O . MET B 1 215 ? 17.990 17.590 -6.812 1.000 14.915 215 MET B O 1
ATOM 3784 N N . GLY B 1 216 ? 18.294 15.785 -5.545 1.000 11.874 216 GLY B N 1
ATOM 3785 C CA . GLY B 1 216 ? 19.734 15.925 -5.491 1.000 13.339 216 GLY B CA 1
ATOM 3786 C C . GLY B 1 216 ? 20.272 16.826 -4.406 1.000 14.142 216 GLY B C 1
ATOM 3787 O O . GLY B 1 216 ? 21.481 17.044 -4.334 1.000 17.957 216 GLY B O 1
ATOM 3788 N N . TYR B 1 217 ? 19.403 17.363 -3.564 1.000 12.671 217 TYR B N 1
ATOM 3789 C CA . TYR B 1 217 ? 19.802 18.251 -2.495 1.000 13.809 217 TYR B CA 1
ATOM 3790 C C . TYR B 1 217 ? 18.986 17.899 -1.253 1.000 12.094 217 TYR B C 1
ATOM 3791 O O . TYR B 1 217 ? 17.844 17.498 -1.349 1.000 12.380 217 TYR B O 1
ATOM 3800 N N . ILE B 1 218 ? 19.608 18.128 -0.105 1.000 12.421 218 ILE B N 1
ATOM 3801 C CA . ILE B 1 218 ? 18.987 18.072 1.202 1.000 12.583 218 ILE B CA 1
ATOM 3802 C C . ILE B 1 218 ? 18.209 19.365 1.403 1.000 13.026 218 ILE B C 1
ATOM 3803 O O . ILE B 1 218 ? 18.707 20.457 1.163 1.000 15.171 218 ILE B O 1
ATOM 3808 N N . GLY B 1 219 ? 16.953 19.237 1.851 1.000 12.000 219 GLY B N 1
ATOM 3809 C CA . GLY B 1 219 ? 16.065 20.377 1.937 1.000 12.413 219 GLY B CA 1
ATOM 3810 C C . GLY B 1 219 ? 16.442 21.293 3.095 1.000 12.990 219 GLY B C 1
ATOM 3811 O O . GLY B 1 219 ? 17.207 20.911 3.989 1.000 14.783 219 GLY B O 1
ATOM 3812 N N . GLU B 1 220 ? 15.848 22.462 3.090 1.000 13.456 220 GLU B N 1
ATOM 3813 C CA . GLU B 1 220 ? 16.047 23.406 4.159 1.000 14.309 220 GLU B CA 1
ATOM 3814 C C . GLU B 1 220 ? 14.814 23.431 5.049 1.000 12.688 220 GLU B C 1
ATOM 3815 O O . GLU B 1 220 ? 13.686 23.191 4.612 1.000 12.711 220 GLU B O 1
ATOM 3821 N N . PRO B 1 221 ? 14.993 23.794 6.336 1.000 13.029 221 PRO B N 1
ATOM 3822 C CA . PRO B 1 221 ? 13.847 23.804 7.246 1.000 12.362 221 PRO B CA 1
ATOM 3823 C C . PRO B 1 221 ? 12.677 24.670 6.786 1.000 12.458 221 PRO B C 1
ATOM 3824 O O . PRO B 1 221 ? 11.514 24.312 7.015 1.000 12.754 221 PRO B O 1
ATOM 3828 N N . GLU B 1 222 ? 12.950 25.767 6.099 1.000 13.218 222 GLU B N 1
ATOM 3829 C CA . GLU B 1 222 ? 11.889 26.640 5.633 1.000 13.226 222 GLU B CA 1
ATOM 3830 C C . GLU B 1 222 ? 10.985 25.938 4.601 1.000 13.177 222 GLU B C 1
ATOM 3831 O O . GLU B 1 222 ? 9.827 26.300 4.462 1.000 13.364 222 GLU B O 1
ATOM 3837 N N . GLU B 1 223 ? 11.518 24.952 3.872 1.000 11.724 223 GLU B N 1
ATOM 3838 C CA . GLU B 1 223 ? 10.746 24.186 2.920 1.000 12.370 223 GLU B CA 1
ATOM 3839 C C . GLU B 1 223 ? 9.717 23.281 3.587 1.000 12.028 223 GLU B C 1
ATOM 3840 O O . GLU B 1 223 ? 8.731 22.901 2.950 1.000 14.375 223 GLU B O 1
ATOM 3846 N N . ILE B 1 224 ? 9.971 22.888 4.843 1.000 10.879 224 ILE B N 1
ATOM 3847 C CA . ILE B 1 224 ? 8.992 22.173 5.657 1.000 10.335 224 ILE B CA 1
ATOM 3848 C C . ILE B 1 224 ? 8.017 23.144 6.318 1.000 10.250 224 ILE B C 1
ATOM 3849 O O . ILE B 1 224 ? 6.811 22.908 6.345 1.000 10.693 224 ILE B O 1
ATOM 3854 N N . ALA B 1 225 ? 8.546 24.248 6.834 1.000 10.604 225 ALA B N 1
ATOM 3855 C CA . ALA B 1 225 ? 7.691 25.246 7.439 1.000 11.409 225 ALA B CA 1
ATOM 3856 C C . ALA B 1 225 ? 6.637 25.756 6.450 1.000 11.306 225 ALA B C 1
ATOM 3857 O O . ALA B 1 225 ? 5.509 26.069 6.838 1.000 11.929 225 ALA B O 1
ATOM 3859 N N . ALA B 1 226 ? 6.999 25.845 5.177 1.000 11.326 226 ALA B N 1
ATOM 3860 C CA . ALA B 1 226 ? 6.058 26.252 4.145 1.000 11.505 226 ALA B CA 1
ATOM 3861 C C . ALA B 1 226 ? 4.851 25.301 4.111 1.000 11.041 226 ALA B C 1
ATOM 3862 O O . ALA B 1 226 ? 3.704 25.723 3.921 1.000 11.793 226 ALA B O 1
ATOM 3864 N N . VAL B 1 227 ? 5.120 24.002 4.234 1.000 10.323 227 VAL B N 1
ATOM 3865 C CA . VAL B 1 227 ? 4.060 23.009 4.174 1.000 9.757 227 VAL B CA 1
ATOM 3866 C C . VAL B 1 227 ? 3.137 23.168 5.379 1.000 10.553 227 VAL B C 1
ATOM 3867 O O . VAL B 1 227 ? 1.919 23.100 5.239 1.000 10.909 227 VAL B O 1
ATOM 3871 N N . ALA B 1 228 ? 3.710 23.370 6.568 1.000 10.402 228 ALA B N 1
ATOM 3872 C CA . ALA B 1 228 ? 2.863 23.514 7.752 1.000 10.094 228 ALA B CA 1
ATOM 3873 C C . ALA B 1 228 ? 1.977 24.740 7.669 1.000 10.539 228 ALA B C 1
ATOM 3874 O O . ALA B 1 228 ? 0.814 24.664 8.040 1.000 10.930 228 ALA B O 1
ATOM 3876 N N . ALA B 1 229 ? 2.495 25.870 7.187 1.000 11.044 229 ALA B N 1
ATOM 3877 C CA . ALA B 1 229 ? 1.684 27.072 7.076 1.000 11.436 229 ALA B CA 1
ATOM 3878 C C . ALA B 1 229 ? 0.510 26.822 6.130 1.000 10.909 229 ALA B C 1
ATOM 3879 O O . ALA B 1 229 ? -0.622 27.206 6.413 1.000 11.457 229 ALA B O 1
ATOM 3881 N N . TRP B 1 230 ? 0.769 26.155 5.006 1.000 11.144 230 TRP B N 1
ATOM 3882 C CA . TRP B 1 230 ? -0.292 25.881 4.052 1.000 10.909 230 TRP B CA 1
ATOM 3883 C C . TRP B 1 230 ? -1.349 24.954 4.655 1.000 10.140 230 TRP B C 1
ATOM 3884 O O . TRP B 1 230 ? -2.556 25.249 4.567 1.000 10.949 230 TRP B O 1
ATOM 3895 N N . LEU B 1 231 ? -0.925 23.837 5.242 1.000 9.866 231 LEU B N 1
ATOM 3896 C CA . LEU B 1 231 ? -1.885 22.886 5.777 1.000 10.468 231 LEU B CA 1
ATOM 3897 C C . LEU B 1 231 ? -2.744 23.480 6.880 1.000 10.816 231 LEU B C 1
ATOM 3898 O O . LEU B 1 231 ? -3.895 23.089 7.025 1.000 11.734 231 LEU B O 1
ATOM 3903 N N . ALA B 1 232 ? -2.182 24.411 7.657 1.000 10.702 232 ALA B N 1
ATOM 3904 C CA . ALA B 1 232 ? -2.914 25.023 8.753 1.000 11.748 232 ALA B CA 1
ATOM 3905 C C . ALA B 1 232 ? -3.915 26.053 8.246 1.000 11.201 232 ALA B C 1
ATOM 3906 O O . ALA B 1 232 ? -4.832 26.438 8.968 1.000 14.793 232 ALA B O 1
ATOM 3908 N N . SER B 1 233 ? -3.703 26.547 7.042 1.000 12.042 233 SER B N 1
ATOM 3909 C CA . SER B 1 233 ? -4.489 27.633 6.474 1.000 11.651 233 SER B CA 1
ATOM 3910 C C . SER B 1 233 ? -5.776 27.106 5.819 1.000 12.178 233 SER B C 1
ATOM 3911 O O . SER B 1 233 ? -5.911 25.924 5.528 1.000 11.990 233 SER B O 1
ATOM 3914 N N . LYS B 1 234 ? -6.702 28.037 5.562 1.000 12.438 234 LYS B N 1
ATOM 3915 C CA . LYS B 1 234 ? -7.942 27.696 4.887 1.000 13.146 234 LYS B CA 1
ATOM 3916 C C . LYS B 1 234 ? -7.747 27.338 3.413 1.000 12.164 234 LYS B C 1
ATOM 3917 O O . LYS B 1 234 ? -8.646 26.794 2.794 1.000 13.259 234 LYS B O 1
ATOM 3923 N N . GLU B 1 235 ? -6.541 27.519 2.862 1.000 12.115 235 GLU B N 1
ATOM 3924 C CA . GLU B 1 235 ? -6.279 27.030 1.527 1.000 12.355 235 GLU B CA 1
ATOM 3925 C C . GLU B 1 235 ? -6.446 25.517 1.474 1.000 11.421 235 GLU B C 1
ATOM 3926 O O . GLU B 1 235 ? -6.848 24.961 0.449 1.000 11.673 235 GLU B O 1
ATOM 3932 N N . ALA B 1 236 ? -6.094 24.843 2.584 1.000 10.968 236 ALA B N 1
ATOM 3933 C CA . ALA B 1 236 ? -6.177 23.399 2.724 1.000 10.358 236 ALA B CA 1
ATOM 3934 C C . ALA B 1 236 ? -7.493 22.971 3.386 1.000 10.533 236 ALA B C 1
ATOM 3935 O O . ALA B 1 236 ? -7.560 21.912 3.962 1.000 10.554 236 ALA B O 1
ATOM 3937 N N . SER B 1 237 ? -8.571 23.758 3.189 1.000 10.953 237 SER B N 1
ATOM 3938 C CA . SER B 1 237 ? -9.841 23.506 3.831 1.000 10.978 237 SER B CA 1
ATOM 3939 C C . SER B 1 237 ? -10.390 22.111 3.549 1.000 11.220 237 SER B C 1
ATOM 3940 O O . SER B 1 237 ? -11.114 21.600 4.391 1.000 12.249 237 SER B O 1
ATOM 3943 N N . TYR B 1 238 ? -10.125 21.523 2.376 1.000 10.573 238 TYR B N 1
ATOM 3944 C CA . TYR B 1 238 ? -10.687 20.221 2.057 1.000 10.958 238 TYR B CA 1
ATOM 3945 C C . TYR B 1 238 ? -9.684 19.094 2.280 1.000 10.224 238 TYR B C 1
ATOM 3946 O O . TYR B 1 238 ? -9.961 17.963 1.850 1.000 10.482 238 TYR B O 1
ATOM 3955 N N . VAL B 1 239 ? -8.605 19.355 3.013 1.000 9.364 239 VAL B N 1
ATOM 3956 C CA . VAL B 1 239 ? -7.512 18.396 3.173 1.000 8.662 239 VAL B CA 1
ATOM 3957 C C . VAL B 1 239 ? -7.488 17.870 4.610 1.000 8.524 239 VAL B C 1
ATOM 3958 O O . VAL B 1 239 ? -7.176 18.621 5.546 1.000 9.746 239 VAL B O 1
ATOM 3962 N N . THR B 1 240 ? -7.752 16.589 4.794 1.000 8.527 240 THR B N 1
ATOM 3963 C CA . THR B 1 240 ? -7.621 15.945 6.095 1.000 8.481 240 THR B CA 1
ATOM 3964 C C . THR B 1 240 ? -7.257 14.491 5.928 1.000 8.373 240 THR B C 1
ATOM 3965 O O . THR B 1 240 ? -7.619 13.849 4.937 1.000 9.027 240 THR B O 1
ATOM 3969 N N . GLY B 1 241 ? -6.517 13.989 6.921 1.000 8.805 241 GLY B N 1
ATOM 3970 C CA . GLY B 1 241 ? -6.114 12.614 6.941 1.000 8.373 241 GLY B CA 1
ATOM 3971 C C . GLY B 1 241 ? -4.936 12.246 6.052 1.000 8.538 241 GLY B C 1
ATOM 3972 O O . GLY B 1 241 ? -4.643 11.069 5.929 1.000 9.944 241 GLY B O 1
ATOM 3973 N N . ILE B 1 242 ? -4.279 13.245 5.456 1.000 8.077 242 ILE B N 1
ATOM 3974 C CA . ILE B 1 242 ? -3.218 12.930 4.516 1.000 8.028 242 ILE B CA 1
ATOM 3975 C C . ILE B 1 242 ? -1.873 12.925 5.198 1.000 8.311 242 ILE B C 1
ATOM 3976 O O . ILE B 1 242 ? -1.713 13.401 6.298 1.000 8.733 242 ILE B O 1
ATOM 3981 N N . THR B 1 243 ? -0.873 12.402 4.461 1.000 7.932 243 THR B N 1
ATOM 3982 C CA . THR B 1 243 ? 0.511 12.698 4.705 1.000 7.745 243 THR B CA 1
ATOM 3983 C C . THR B 1 243 ? 1.033 13.440 3.494 1.000 8.619 243 THR B C 1
ATOM 3984 O O . THR B 1 243 ? 0.964 12.879 2.410 1.000 10.239 243 THR B O 1
ATOM 3988 N N . LEU B 1 244 ? 1.489 14.670 3.709 1.000 8.539 244 LEU B N 1
ATOM 3989 C CA . LEU B 1 244 ? 2.068 15.488 2.642 1.000 8.369 244 LEU B CA 1
ATOM 3990 C C . LEU B 1 244 ? 3.584 15.300 2.728 1.000 8.654 244 LEU B C 1
ATOM 3991 O O . LEU B 1 244 ? 4.228 15.838 3.631 1.000 9.179 244 LEU B O 1
ATOM 3996 N N . PHE B 1 245 ? 4.132 14.504 1.798 1.000 8.363 245 PHE B N 1
ATOM 3997 C CA . PHE B 1 245 ? 5.567 14.285 1.782 1.000 8.679 245 PHE B CA 1
ATOM 3998 C C . PHE B 1 245 ? 6.259 15.464 1.113 1.000 8.496 245 PHE B C 1
ATOM 3999 O O . PHE B 1 245 ? 5.863 15.919 0.034 1.000 9.647 245 PHE B O 1
ATOM 4007 N N . ALA B 1 246 ? 7.295 15.968 1.779 1.000 9.058 246 ALA B N 1
ATOM 4008 C CA . ALA B 1 246 ? 8.126 17.066 1.281 1.000 9.408 246 ALA B CA 1
ATOM 4009 C C . ALA B 1 246 ? 9.549 16.556 1.423 1.000 9.574 246 ALA B C 1
ATOM 4010 O O . ALA B 1 246 ? 10.175 16.699 2.462 1.000 10.023 246 ALA B O 1
ATOM 4012 N N . ASP B 1 247 ? 9.997 15.856 0.373 1.000 9.435 247 ASP B N 1
ATOM 4013 C CA . ASP B 1 247 ? 11.120 14.948 0.533 1.000 10.039 247 ASP B CA 1
ATOM 4014 C C . ASP B 1 247 ? 12.052 14.926 -0.679 1.000 9.403 247 ASP B C 1
ATOM 4015 O O . ASP B 1 247 ? 12.899 14.045 -0.765 1.000 9.701 247 ASP B O 1
ATOM 4020 N N . GLY B 1 248 ? 11.920 15.863 -1.611 1.000 9.864 248 GLY B N 1
ATOM 4021 C CA . GLY B 1 248 ? 12.803 15.861 -2.774 1.000 9.975 248 GLY B CA 1
ATOM 4022 C C . GLY B 1 248 ? 12.660 14.616 -3.626 1.000 9.378 248 GLY B C 1
ATOM 4023 O O . GLY B 1 248 ? 13.516 14.305 -4.440 1.000 10.246 248 GLY B O 1
ATOM 4024 N N . GLY B 1 249 ? 11.561 13.867 -3.439 1.000 9.718 249 GLY B N 1
ATOM 4025 C CA . GLY B 1 249 ? 11.344 12.625 -4.144 1.000 9.371 249 GLY B CA 1
ATOM 4026 C C . GLY B 1 249 ? 11.780 11.360 -3.419 1.000 9.455 249 GLY B C 1
ATOM 4027 O O . GLY B 1 249 ? 11.713 10.304 -4.002 1.000 9.867 249 GLY B O 1
ATOM 4028 N N . MET B 1 250 ? 12.210 11.421 -2.152 1.000 9.869 250 MET B N 1
ATOM 4029 C CA . MET B 1 250 ? 12.758 10.223 -1.516 1.000 11.070 250 MET B CA 1
ATOM 4030 C C . MET B 1 250 ? 11.776 9.052 -1.546 1.000 11.213 250 MET B C 1
ATOM 4031 O O . MET B 1 250 ? 12.218 7.903 -1.646 1.000 11.692 250 MET B O 1
ATOM 4036 N N . THR B 1 251 ? 10.464 9.272 -1.406 1.000 11.192 251 THR B N 1
ATOM 4037 C CA . THR B 1 251 ? 9.562 8.131 -1.412 1.000 12.157 251 THR B CA 1
ATOM 4038 C C . THR B 1 251 ? 9.473 7.422 -2.760 1.000 11.076 251 THR B C 1
ATOM 4039 O O . THR B 1 251 ? 8.961 6.312 -2.846 1.000 12.405 251 THR B O 1
ATOM 4043 N N . LEU B 1 252 ? 10.005 8.025 -3.818 1.000 10.080 252 LEU B N 1
ATOM 4044 C CA . LEU B 1 252 ? 10.120 7.395 -5.131 1.000 9.757 252 LEU B CA 1
ATOM 4045 C C . LEU B 1 252 ? 11.241 6.378 -5.192 1.000 10.499 252 LEU B C 1
ATOM 4046 O O . LEU B 1 252 ? 11.245 5.558 -6.092 1.000 13.000 252 LEU B O 1
ATOM 4051 N N . GLY B 1 253 ? 12.177 6.493 -4.258 1.000 11.630 253 GLY B N 1
ATOM 4052 C CA . GLY B 1 253 ? 13.391 5.727 -4.229 1.000 12.784 253 GLY B CA 1
ATOM 4053 C C . GLY B 1 253 ? 14.592 6.621 -4.449 1.000 13.144 253 GLY B C 1
ATOM 4054 O O . GLY B 1 253 ? 14.484 7.836 -4.543 1.000 12.996 253 GLY B O 1
ATOM 4055 N N . PRO B 1 254 ? 15.786 5.992 -4.496 1.000 13.844 254 PRO B N 1
ATOM 4056 C CA . PRO B 1 254 ? 17.004 6.739 -4.722 1.000 14.380 254 PRO B CA 1
ATOM 4057 C C . PRO B 1 254 ? 17.066 7.444 -6.067 1.000 12.820 254 PRO B C 1
ATOM 4058 O O . PRO B 1 254 ? 16.337 7.126 -6.981 1.000 14.664 254 PRO B O 1
ATOM 4062 N N . ALA B 1 255 ? 17.926 8.449 -6.159 1.000 12.972 255 ALA B N 1
ATOM 4063 C CA . ALA B 1 255 ? 18.072 9.200 -7.393 1.000 13.704 255 ALA B CA 1
ATOM 4064 C C . ALA B 1 255 ? 18.351 8.247 -8.561 1.000 14.367 255 ALA B C 1
ATOM 4065 O O . ALA B 1 255 ? 19.103 7.287 -8.444 1.000 16.346 255 ALA B O 1
ATOM 4067 N N . PHE B 1 256 ? 17.733 8.574 -9.679 1.000 15.424 256 PHE B N 1
ATOM 4068 C CA . PHE B 1 256 ? 17.853 7.834 -10.911 1.000 17.028 256 PHE B CA 1
ATOM 4069 C C . PHE B 1 256 ? 19.165 8.142 -11.607 1.000 20.788 256 PHE B C 1
ATOM 4070 O O . PHE B 1 256 ? 19.441 9.299 -11.876 1.000 24.180 256 PHE B O 1
ATOM 4078 N N . GLU B 1 257 ? 19.876 7.028 -11.848 1.000 24.318 257 GLU B N 1
ATOM 4079 C CA . GLU B 1 257 ? 21.122 6.928 -12.585 1.000 30.456 257 GLU B CA 1
ATOM 4080 C C . GLU B 1 257 ? 20.887 6.035 -13.801 1.000 28.696 257 GLU B C 1
ATOM 4081 O O . GLU B 1 257 ? 20.625 4.827 -13.690 1.000 34.133 257 GLU B O 1
ATOM 4087 N N . PRO B 1 258 ? 20.849 6.621 -15.004 1.000 32.467 258 PRO B N 1
ATOM 4088 C CA . PRO B 1 258 ? 20.620 5.832 -16.221 1.000 34.108 258 PRO B CA 1
ATOM 4089 C C . PRO B 1 258 ? 21.625 4.684 -16.436 1.000 40.175 258 PRO B C 1
ATOM 4090 O O . PRO B 1 258 ? 22.813 4.884 -16.131 1.000 41.535 258 PRO B O 1
#

Solvent-accessible surface area: 21368 Å² total; per-residue (Å²): 166,29,120,32,1,148,34,75,1,0,0,0,3,20,0,10,74,26,28,0,77,12,0,0,38,34,0,0,110,7,93,1,60,0,0,0,2,20,131,35,122,131,61,91,9,81,38,2,54,100,62,0,72,186,33,32,10,90,8,26,43,18,77,2,21,12,59,100,49,115,31,0,85,71,0,5,101,18,0,41,174,84,38,53,40,0,25,4,0,0,7,19,25,43,52,66,46,84,30,30,0,35,98,0,53,36,145,36,0,66,119,2,9,30,16,1,0,13,2,4,0,1,1,0,15,14,0,0,79,31,1,49,112,70,123,28,148,3,7,0,0,0,8,4,8,5,44,1,51,44,27,58,42,132,6,1,0,27,0,0,0,8,1,0,2,39,1,0,1,55,0,2,3,99,28,10,46,114,51,35,2,31,0,0,0,0,0,9,12,17,10,46,23,102,45,30,38,124,116,34,71,65,108,140,87,92,53,64,28,45,59,88,3,51,128,42,105,15,11,80,18,104,72,2,2,38,20,0,0,81,0,12,0,135,107,0,76,222,33,54,13,63,26,47,63,24,17,17,14,16,53,154,23,84,24,164,135,151,166,28,119,32,1,148,33,75,0,0,0,0,4,21,0,6,71,25,27,0,73,12,0,0,36,37,0,0,111,6,92,0,59,0,0,0,3,25,139,36,104,132,61,83,1,68,37,3,67,118,61,0,85,184,31,32,10,90,8,26,40,17,85,2,23,12,60,100,52,114,28,2,86,68,0,5,101,19,0,43,177,90,36,52,41,0,24,3,0,0,8,20,26,44,51,58,48,74,28,30,1,38,102,0,63,38,171,34,0,67,126,2,9,31,16,1,0,13,3,5,0,1,1,0,15,21,0,0,78,35,1,45,109,70,129,27,167,2,7,0,0,0,9,4,8,5,42,2,54,43,28,60,43,131,5,0,0,28,0,0,0,8,1,0,3,38,2,0,1,55,0,1,3,99,29,10,48,115,56,32,2,33,0,0,0,0,0,10,13,15,10,60,20,103,40,27,47,126,108,39,72,66,104,163,92,95,55,90,30,50,49,85,3,52,126,44,107,18,10,74,18,107,76,1,2,39,20,0,0,82,0,12,0,135,106,0,77,219,33,54,13,64,26,48,63,24,18,18,14,18,56,150,22,86,26,165,140,151

Secondary structure (DSSP, 8-state):
--GGGTT-EEEETTTTSHHHHHHHHHHHHTT-EEEEEES-TTS-HHHHHHHHHHHT-EEEEEE--TTSHHHHHHHHHHHHHHHS---EEEE---------GGG--HHHHHHHHIIIIIHHHHHHHHHHHHHHHTT---EEEEE--GGGTS--TT-HHHHHHHHHHHHHHHHHHHHHGGGT-EEEEEEE-SB--HHHHHHTTSHHHHHHHHHT-TTSSPBPHHHHHHHHHHHHSGGGTT--S-EEEESTTGGG-SPP--/--GGGTT-EEEETTTTSHHHHHHHHHHHHTT-EEEEEES-GGG-HHHHHHHHHHHT-EEEEEE--TTSHHHHHHHHHHHHHHHS---EEEE---------GGG--HHHHHHHHIIIIIHHHHHHHHHHHHHHHTT---EEEEE--GGGTS--TT-HHHHHHHHHHHHHHHHHHHHHGGGT-EEEEEEE-SB--HHHHHHT-SHHHHHHHHHT-TTSS-B-HHHHHHHHHHHHSGGGTT--S-EEEESTTGGG-SPP--

Radius of gyration: 23.84 Å; Cα contacts (8 Å, |Δi|>4): 1254; chains: 2; bounding box: 60×75×50 Å

Nearest PDB structures (foldseek):
  8w0n-assembly1_A  TM=1.004E+00  e=7.533E-53  Bacillus subtilis
  8w0o-assembly1_G  TM=9.943E-01  e=2.792E-47  Bacillus subtilis
  3aus-assembly1_A  TM=9.931E-01  e=1.342E-42  Priestia megaterium
  3ay6-assembly1_C  TM=9.906E-01  e=2.163E-41  Priestia megaterium
  1g6k-assembly1_A  TM=9.921E-01  e=3.605E-41  Priestia megaterium

Sequence (516 aa):
MYPDLKGKVVAITGAATGLGKAMAIRFGKKEHAKVVINYYSNTQDPNAVKEEVIKAGGEAVVVQGDVTKEEEDVKNIVQTAIIKEFGTLDIMINNAGVENNPVPSHEELPLKKDDWDKVIATNLTGAFLGSREAIKYFVENDDIKGNVINMMSSVREVIPWPWWNVHYASSKGGMKLMMTKKTLALEYASNGIRVNNIGPGAINTTGNAERRWADPKLKADVESMMIPMMGYIGEPEEIAAVAAWLASKEASYVTGITLFADGGMTLGPAFEPMYPDLKGKVVAITGAATGLGKAMAIRFGKKEHAKVVINYYSNTQDPNNAVKKEEVIKAGGEAVVVQGDVTKEEDVKNIVQTAIKEFGTLDIMINNAGVENPVPSHELPLKDWDKVIATNLTGAFLGSREAIKYFVENDIKGNVINMMSSVREVIPWPWNVHYASSKGGMKLMMTKKTLALEYASNGIRVNNIGPGAINTTGNAERWADPKLKADVESSMMIPMGYIGEPEEIAAVAAWLASKEASYVTGITLFADGGMTLGPAFEP